Protein AF-A0A3D1FCY9-F1 (afdb_monomer)

Secondary structure (DSSP, 8-state):
-------------SSSEEEEE---EEEETTEEEEPPPEEEEE---------S----HHHHHHHHHTTEEEEEEES-SEEETT--EEEEEEEEE-SSEEES-PPPEEEESSEEEPPPPPPEEEEEEETTEEEEEEEEEEEEEESSSEEEEEEEEEEEEEEEEE----------GGGGTSSHHHHHHHT-EEEEEEEEEPPPEEEEEEPPPSTT--TT----BEEEEEEEEEE-SEEETTPPEEEEEEEEEEE-TTTPPPP-PPPBTTEEEPPPEEEE-SSEEEEEEEEEE-STT--EEPPEEEEEEETTTTEEEEEEE--EE-EEEPPPTT----TTTHHHHHHHHS-------S-SPPP-SS--S-------GGG-HHHHHHTTHHHHHHHHHHHHHHHHHHHHH-HHHHHHHHHHHHHHHHHHHHHHHHHTT-HHHHHHHHHHHHHHHHHHHHT--GGG--HHHHHHHHTTS---HHHHHHHHHHHHHHHHHHHHGGG--HHHHHHHHHHHHHHHHHHHHS----

Mean predicted aligned error: 20.91 Å

Sequence (526 aa):
MSSSITHIYSLFPAKAGRYTLGPWKFDYHGDTYTSGTVILEVVQGQVQKNTPSGSSEQDILSDVNDKVFLVIQPKKNKLYINEVAALTIKLYVREVGVTDIQFPTLTHDGFFVSEFQQPRQYQEVLGDIQYEVIELNAAFFGLKPQEARLGPAQLQCNLIIRKQRRRDGFTNFDDFFDSSVIDDFFGSYRKQPIILKSADIPITVTNLPEEGKPENYSGAVGNFDFDVSASPQEVKVGDPITLKGMIRGNGNLNTVTVPQCKAQDNLKVYEPQVKQEKESKSFTQVIIPLDEKIRELPLLTFHFFNPETARYESITKGPFPLKVTKLDKQEELKVVEALQQLNATSRSVEKLGRDIVYIKTSMGKVMKKGSFLYKNKLFLTAQFVPFLCFILFSVWRARNRKLRTDIRYARALSAPRKAREGIRKAEQLLAKTDKIGYFDAVFQTLQEYLGDYFHLPSQGITISVIDEISRHQSIPQDILDKLRDIFKECDIARYAASSMENLTMQAVLKELEEVIEYLQKHKISA

Nearest PDB structures (foldseek):
  8b5l-assembly1_v  TM=5.946E-01  e=1.083E-02  Oryctolagus cuniculus
  8b6l-assembly1_F  TM=5.956E-01  e=1.972E-02  Homo sapiens
  3mjg-assembly1_X  TM=2.752E-01  e=6.235E-06  Homo sapiens
  7ram-assembly1_D  TM=2.532E-01  e=5.213E-05  Homo sapiens
  7lbf-assembly1_D  TM=2.698E-01  e=5.133E-04  Homo sapiens

Structure (mmCIF, N/CA/C/O backbone):
data_AF-A0A3D1FCY9-F1
#
_entry.id   AF-A0A3D1FCY9-F1
#
loop_
_atom_site.group_PDB
_atom_site.id
_atom_site.type_symbol
_atom_site.label_atom_id
_atom_site.label_alt_id
_atom_site.label_comp_id
_atom_site.label_asym_id
_atom_site.label_entity_id
_atom_site.label_seq_id
_atom_site.pdbx_PDB_ins_code
_atom_site.Cartn_x
_atom_site.Cartn_y
_atom_site.Cartn_z
_atom_site.occupancy
_atom_site.B_iso_or_equiv
_atom_site.auth_seq_id
_atom_site.auth_comp_id
_atom_site.auth_asym_id
_atom_site.auth_atom_id
_atom_site.pdbx_PDB_model_num
ATOM 1 N N . MET A 1 1 ? -30.648 -25.354 -24.585 1.00 43.75 1 MET A N 1
ATOM 2 C CA . MET A 1 1 ? -29.351 -24.696 -24.846 1.00 43.75 1 MET A CA 1
ATOM 3 C C . MET A 1 1 ? -29.650 -23.265 -25.256 1.00 43.75 1 MET A C 1
ATOM 5 O O . MET A 1 1 ? -30.466 -23.091 -26.148 1.00 43.75 1 MET A O 1
ATOM 9 N N . SER A 1 2 ? -29.100 -22.260 -24.577 1.00 46.12 2 SER A N 1
ATOM 10 C CA . SER A 1 2 ? -29.268 -20.849 -24.949 1.00 46.12 2 SER A CA 1
ATOM 11 C C . SER A 1 2 ? -28.082 -20.409 -25.807 1.00 46.12 2 SER A C 1
ATOM 13 O O . SER A 1 2 ? -26.945 -20.500 -25.349 1.00 46.12 2 SER A O 1
ATOM 15 N N . SER A 1 3 ? -28.329 -19.944 -27.029 1.00 49.94 3 SER A N 1
ATOM 16 C CA . SER A 1 3 ? -27.318 -19.326 -27.895 1.00 49.94 3 SER A CA 1
ATOM 17 C C . SER A 1 3 ? -27.583 -17.824 -27.998 1.00 49.94 3 SER A C 1
ATOM 19 O O . SER A 1 3 ? -28.714 -17.438 -28.288 1.00 49.94 3 SER A O 1
ATOM 21 N N . SER A 1 4 ? -26.570 -16.982 -27.785 1.00 57.41 4 SER A N 1
ATOM 22 C CA . SER A 1 4 ? -26.637 -15.539 -28.049 1.00 57.41 4 SER A CA 1
ATOM 23 C C . SER A 1 4 ? -25.718 -15.171 -29.213 1.00 57.41 4 SER A C 1
ATOM 25 O O . SER A 1 4 ? -24.633 -15.730 -29.364 1.00 57.41 4 SER A O 1
ATOM 27 N N . ILE A 1 5 ? -26.168 -14.238 -30.050 1.00 54.47 5 ILE A N 1
ATOM 28 C CA . ILE A 1 5 ? -25.391 -13.666 -31.153 1.00 54.47 5 ILE A CA 1
ATOM 29 C C . ILE A 1 5 ? -25.401 -12.150 -30.956 1.00 54.47 5 ILE A C 1
ATOM 31 O O . ILE A 1 5 ? -26.468 -11.550 -30.832 1.00 54.47 5 ILE A O 1
ATOM 35 N N . THR A 1 6 ? -24.217 -11.539 -30.909 1.00 60.22 6 THR A N 1
ATOM 36 C CA . THR A 1 6 ? -24.042 -10.093 -30.716 1.00 60.22 6 THR A CA 1
ATOM 37 C C . THR A 1 6 ? -23.487 -9.475 -31.994 1.00 60.22 6 THR A C 1
ATOM 39 O O . THR A 1 6 ? -22.420 -9.871 -32.458 1.00 60.22 6 THR A O 1
ATOM 42 N N . HIS A 1 7 ? -24.184 -8.480 -32.545 1.00 57.75 7 HIS A N 1
ATOM 43 C CA . HIS A 1 7 ? -23.718 -7.689 -33.686 1.00 57.75 7 HIS A CA 1
ATOM 44 C C . HIS A 1 7 ? -23.304 -6.287 -33.218 1.00 57.75 7 HIS A C 1
ATOM 46 O O . HIS A 1 7 ? -24.068 -5.621 -32.522 1.00 57.75 7 HIS A O 1
ATOM 52 N N . ILE A 1 8 ? -22.103 -5.840 -33.601 1.00 56.88 8 ILE A N 1
ATOM 53 C CA . ILE A 1 8 ? -21.557 -4.517 -33.258 1.00 56.88 8 ILE A CA 1
ATOM 54 C C . ILE A 1 8 ? -21.429 -3.695 -34.545 1.00 56.88 8 ILE A C 1
ATOM 56 O O . ILE A 1 8 ? -20.808 -4.147 -35.505 1.00 56.88 8 ILE A O 1
ATOM 60 N N . TYR A 1 9 ? -22.006 -2.490 -34.559 1.00 61.25 9 TYR A N 1
ATOM 61 C CA . TYR A 1 9 ? -21.969 -1.565 -35.697 1.00 61.25 9 TYR A CA 1
ATOM 62 C C . TYR A 1 9 ? -21.300 -0.242 -35.303 1.00 61.25 9 TYR A C 1
ATOM 64 O O . TYR A 1 9 ? -21.619 0.324 -34.258 1.00 61.25 9 TYR A O 1
ATOM 72 N N . SER A 1 10 ? -20.426 0.284 -36.166 1.00 62.91 10 SER A N 1
ATOM 73 C CA . SER A 1 10 ? -19.891 1.650 -36.064 1.00 62.91 10 SER A CA 1
ATOM 74 C C . SER A 1 10 ? -20.688 2.585 -36.973 1.00 62.91 10 SER A C 1
ATOM 76 O O . SER A 1 10 ? -20.804 2.338 -38.173 1.00 62.91 10 SER A O 1
ATOM 78 N N . LEU A 1 11 ? -21.249 3.656 -36.408 1.00 71.38 11 LEU A N 1
ATOM 79 C CA . LEU A 1 11 ? -22.094 4.615 -37.124 1.00 71.38 11 LEU A CA 1
ATOM 80 C C . LEU A 1 11 ? -21.371 5.958 -37.268 1.00 71.38 11 LEU A C 1
ATOM 82 O O . LEU A 1 11 ? -20.910 6.522 -36.280 1.00 71.38 11 LEU A O 1
ATOM 86 N N . PHE A 1 12 ? -21.324 6.487 -38.492 1.00 70.44 12 PHE A N 1
ATOM 87 C CA . PHE A 1 12 ? -20.747 7.798 -38.797 1.00 70.44 12 PHE A CA 1
ATOM 88 C C . PHE A 1 12 ? -21.858 8.763 -39.229 1.00 70.44 12 PHE A C 1
ATOM 90 O O . PHE A 1 12 ? -22.518 8.514 -40.243 1.00 70.44 12 PHE A O 1
ATOM 97 N N . PRO A 1 13 ? -22.105 9.857 -38.491 1.00 72.44 13 PRO A N 1
ATOM 98 C CA . PRO A 1 13 ? -23.173 10.777 -38.841 1.00 72.44 13 PRO A CA 1
ATOM 99 C C . PRO A 1 13 ? -22.757 11.692 -39.999 1.00 72.44 13 PRO A C 1
ATOM 101 O O . PRO A 1 13 ? -21.803 12.458 -39.898 1.00 72.44 13 PRO A O 1
ATOM 104 N N . ALA A 1 14 ? -23.498 11.636 -41.107 1.00 77.19 14 ALA A N 1
ATOM 105 C CA . ALA A 1 14 ? -23.220 12.457 -42.288 1.00 77.19 14 ALA A CA 1
ATOM 106 C C . ALA A 1 14 ? -23.684 13.921 -42.141 1.00 77.19 14 ALA A C 1
ATOM 108 O O . ALA A 1 14 ? -23.191 14.801 -42.846 1.00 77.19 14 ALA A O 1
ATOM 109 N N . LYS A 1 15 ? -24.658 14.191 -41.260 1.00 80.06 15 LYS A N 1
ATOM 110 C CA . LYS A 1 15 ? -25.192 15.531 -40.973 1.00 80.06 15 LYS A CA 1
ATOM 111 C C . LYS A 1 15 ? -25.526 15.655 -39.485 1.00 80.06 15 LYS A C 1
ATOM 113 O O . LYS A 1 15 ? -25.759 14.656 -38.812 1.00 80.06 15 LYS A O 1
ATOM 118 N N . ALA A 1 16 ? -25.541 16.888 -38.982 1.00 81.25 16 ALA A N 1
ATOM 119 C CA . ALA A 1 16 ? -26.053 17.176 -37.647 1.00 81.25 16 ALA A CA 1
ATOM 120 C C . ALA A 1 16 ? -27.585 17.082 -37.624 1.00 81.25 16 ALA A C 1
ATOM 122 O O . ALA A 1 16 ? -28.249 17.430 -38.603 1.00 81.25 16 ALA A O 1
ATOM 123 N N . GLY A 1 17 ? -28.128 16.614 -36.505 1.00 86.12 17 GLY A N 1
ATOM 124 C CA . GLY A 1 17 ? -29.551 16.361 -36.317 1.00 86.12 17 GLY A CA 1
ATOM 125 C C . GLY A 1 17 ? -29.817 15.265 -35.287 1.00 86.12 17 GLY A C 1
ATOM 126 O O . GLY A 1 17 ? -28.907 14.567 -34.840 1.00 86.12 17 GLY A O 1
ATOM 127 N N . ARG A 1 18 ? -31.086 15.108 -34.903 1.00 84.06 18 ARG A N 1
ATOM 128 C CA . ARG A 1 18 ? -31.543 13.986 -34.074 1.00 84.06 18 ARG A CA 1
ATOM 129 C C . ARG A 1 18 ? -31.904 12.798 -34.959 1.00 84.06 18 ARG A C 1
ATOM 131 O O . ARG A 1 18 ? -32.714 12.933 -35.871 1.00 84.06 18 ARG A O 1
ATOM 138 N N . TYR A 1 19 ? -31.327 11.645 -34.654 1.00 84.38 19 TYR A N 1
ATOM 139 C CA . TYR A 1 19 ? -31.544 10.378 -35.336 1.00 84.38 19 TYR A CA 1
ATOM 140 C C . TYR A 1 19 ? -32.137 9.366 -34.362 1.00 84.38 19 TYR A C 1
ATOM 142 O O . TYR A 1 19 ? -31.657 9.214 -33.243 1.00 84.38 19 TYR A O 1
ATOM 150 N N . THR A 1 20 ? -33.164 8.644 -34.791 1.00 87.44 20 THR A N 1
ATOM 151 C CA . THR A 1 20 ? -33.732 7.534 -34.020 1.00 87.44 20 THR A CA 1
ATOM 152 C C . THR A 1 20 ? -33.235 6.228 -34.623 1.00 87.44 20 THR A C 1
ATOM 154 O O . THR A 1 20 ? -33.452 5.963 -35.803 1.00 87.44 20 THR A O 1
ATOM 157 N N . LEU A 1 21 ? -32.532 5.434 -33.821 1.00 83.44 21 LEU A N 1
ATOM 158 C CA . LEU A 1 21 ? -32.010 4.123 -34.181 1.00 83.44 21 LEU A CA 1
ATOM 159 C C . LEU A 1 21 ? -32.943 3.040 -33.635 1.00 83.44 21 LEU A C 1
ATOM 161 O O . LEU A 1 21 ? -33.292 3.048 -32.454 1.00 83.44 21 LEU A O 1
ATOM 165 N N . GLY A 1 22 ? -33.328 2.105 -34.500 1.00 79.00 22 GLY A N 1
ATOM 166 C CA . GLY A 1 22 ? -34.311 1.066 -34.197 1.00 79.00 22 GLY A CA 1
ATOM 167 C C . GLY A 1 22 ? -35.758 1.486 -34.511 1.00 79.00 22 GLY A C 1
ATOM 168 O O . GLY A 1 22 ? -35.990 2.586 -35.017 1.00 79.00 22 GLY A O 1
ATOM 169 N N . PRO A 1 23 ? -36.748 0.625 -34.211 1.00 79.81 23 PRO A N 1
ATOM 170 C CA . PRO A 1 23 ? -36.598 -0.686 -33.580 1.00 79.81 23 PRO A CA 1
ATOM 171 C C . PRO A 1 23 ? -36.126 -1.743 -34.585 1.00 79.81 23 PRO A C 1
ATOM 173 O O . PRO A 1 23 ? -36.579 -1.780 -35.729 1.00 79.81 23 PRO A O 1
ATOM 176 N N . TRP A 1 24 ? -35.226 -2.624 -34.157 1.00 82.12 24 TRP A N 1
ATOM 177 C CA . TRP A 1 24 ? -34.827 -3.788 -34.942 1.00 82.12 24 TRP A CA 1
ATOM 178 C C . TRP A 1 24 ? -35.832 -4.913 -34.730 1.00 82.12 24 TRP A C 1
ATOM 180 O O . TRP A 1 24 ? -36.305 -5.132 -33.615 1.00 82.12 24 TRP A O 1
ATOM 190 N N . LYS A 1 25 ? -36.167 -5.609 -35.815 1.00 83.44 25 LYS A N 1
ATOM 191 C CA . LYS A 1 25 ? -37.061 -6.766 -35.805 1.00 83.44 25 LYS A CA 1
ATOM 192 C C . LYS A 1 25 ? -36.250 -8.019 -36.075 1.00 83.44 25 LYS A C 1
ATOM 194 O O . LYS A 1 25 ? -35.427 -8.029 -36.987 1.00 83.44 25 LYS A O 1
ATOM 199 N N . PHE A 1 26 ? -36.488 -9.044 -35.277 1.00 78.81 26 PHE A N 1
ATOM 200 C CA . PHE A 1 26 ? -35.864 -10.346 -35.408 1.00 78.81 26 PHE A CA 1
ATOM 201 C C . PHE A 1 26 ? -36.952 -11.414 -35.425 1.00 78.81 26 PHE A C 1
ATOM 203 O O . PHE A 1 26 ? -37.666 -11.577 -34.438 1.00 78.81 26 PHE A O 1
ATOM 210 N N . ASP A 1 27 ? -37.084 -12.118 -36.546 1.00 81.69 27 ASP A N 1
ATOM 211 C CA . ASP A 1 27 ? -38.066 -13.186 -36.710 1.00 81.69 27 ASP A CA 1
ATOM 212 C C . ASP A 1 27 ? -37.427 -14.531 -36.365 1.00 81.69 27 ASP A C 1
ATOM 214 O O . ASP A 1 27 ? -36.420 -14.925 -36.959 1.00 81.69 27 ASP A O 1
ATOM 218 N N . TYR A 1 28 ? -38.012 -15.253 -35.410 1.00 78.88 28 TYR A N 1
ATOM 219 C CA . TYR A 1 28 ? -37.514 -16.559 -34.986 1.00 78.88 28 TYR A CA 1
ATOM 220 C C . TYR A 1 28 ? -38.668 -17.526 -34.735 1.00 78.88 28 TYR A C 1
ATOM 222 O O . TYR A 1 28 ? -39.572 -17.239 -33.960 1.00 78.88 28 TYR A O 1
ATOM 230 N N . HIS A 1 29 ? -38.649 -18.672 -35.425 1.00 74.88 29 HIS A N 1
ATOM 231 C CA . HIS A 1 29 ? -39.702 -19.701 -35.383 1.00 74.88 29 HIS A CA 1
ATOM 232 C C . HIS A 1 29 ? -41.146 -19.196 -35.598 1.00 74.88 29 HIS A C 1
ATOM 234 O O . HIS A 1 29 ? -42.092 -19.830 -35.144 1.00 74.88 29 HIS A O 1
ATOM 240 N N . GLY A 1 30 ? -41.325 -18.107 -36.351 1.00 83.25 30 GLY A N 1
ATOM 241 C CA . GLY A 1 30 ? -42.642 -17.546 -36.676 1.00 83.25 30 GLY A CA 1
ATOM 242 C C . GLY A 1 30 ? -43.093 -16.397 -35.770 1.00 83.25 30 GLY A C 1
ATOM 243 O O . GLY A 1 30 ? -44.076 -15.745 -36.109 1.00 83.25 30 GLY A O 1
ATOM 244 N N . ASP A 1 31 ? -42.348 -16.098 -34.700 1.00 76.06 31 ASP A N 1
ATOM 245 C CA . ASP A 1 31 ? -42.592 -14.954 -33.818 1.00 76.06 31 ASP A CA 1
ATOM 246 C C . ASP A 1 31 ? -41.613 -13.804 -34.116 1.00 76.06 31 ASP A C 1
ATOM 248 O O . ASP A 1 31 ? -40.402 -14.011 -34.251 1.00 76.06 31 ASP A O 1
ATOM 252 N N . THR A 1 32 ? -42.135 -12.575 -34.205 1.00 84.56 32 THR A N 1
ATOM 253 C CA . THR A 1 32 ? -41.343 -11.354 -34.434 1.00 84.56 32 THR A CA 1
ATOM 254 C C . THR A 1 32 ? -41.001 -10.673 -33.111 1.00 84.56 32 THR A C 1
ATOM 256 O O . THR A 1 32 ? -41.877 -10.145 -32.424 1.00 84.56 32 THR A O 1
ATOM 259 N N . TYR A 1 33 ? -39.713 -10.593 -32.790 1.00 76.75 33 TYR A N 1
ATOM 260 C CA . TYR A 1 33 ? -39.193 -9.885 -31.623 1.00 76.75 33 TYR A CA 1
ATOM 261 C C . TYR A 1 33 ? -38.697 -8.492 -32.016 1.00 76.75 33 TYR A C 1
ATOM 263 O O . TYR A 1 33 ? -37.823 -8.341 -32.869 1.00 76.75 33 TYR A O 1
ATOM 271 N N . THR A 1 34 ? -39.249 -7.455 -31.387 1.00 82.62 34 THR A N 1
ATOM 272 C CA . THR A 1 34 ? -38.847 -6.053 -31.585 1.00 82.62 34 THR A CA 1
ATOM 273 C C . THR A 1 34 ? -37.959 -5.552 -30.455 1.00 82.62 34 THR A C 1
ATOM 275 O O . THR A 1 34 ? -38.315 -5.678 -29.284 1.00 82.62 34 THR A O 1
ATOM 278 N N . SER A 1 35 ? -36.843 -4.912 -30.800 1.00 82.44 35 SER A N 1
ATOM 279 C CA . SER A 1 35 ? -36.005 -4.181 -29.847 1.00 82.44 35 SER A CA 1
ATOM 280 C C . SER A 1 35 ? -36.578 -2.796 -29.520 1.00 82.44 35 SER A C 1
ATOM 282 O O . SER A 1 35 ? -37.428 -2.268 -30.237 1.00 82.44 35 SER A O 1
ATOM 284 N N . GLY A 1 36 ? -36.044 -2.153 -28.477 1.00 80.00 36 GLY A N 1
ATOM 285 C CA . GLY A 1 36 ? -36.291 -0.733 -28.214 1.00 80.00 36 GLY A CA 1
ATOM 286 C C . GLY A 1 36 ? -35.649 0.197 -29.252 1.00 80.00 36 GLY A C 1
ATOM 287 O O . GLY A 1 36 ? -34.846 -0.231 -30.086 1.00 80.00 36 GLY A O 1
ATOM 288 N N . THR A 1 37 ? -36.003 1.480 -29.170 1.00 86.50 37 THR A N 1
ATOM 289 C CA . THR A 1 37 ? -35.421 2.574 -29.963 1.00 86.50 37 THR A CA 1
ATOM 290 C C . THR A 1 37 ? -34.453 3.403 -29.126 1.00 86.50 37 THR A C 1
ATOM 292 O O . THR A 1 37 ? -34.743 3.699 -27.968 1.00 86.50 37 THR A O 1
ATOM 295 N N . VAL A 1 38 ? -33.355 3.858 -29.727 1.00 81.75 38 VAL A N 1
ATOM 296 C CA . VAL A 1 38 ? -32.382 4.773 -29.111 1.00 81.75 38 VAL A CA 1
ATOM 297 C C . VAL A 1 38 ? -32.355 6.078 -29.901 1.00 81.75 38 VAL A C 1
ATOM 299 O O . VAL A 1 38 ? -32.272 6.059 -31.125 1.00 81.75 38 VAL A O 1
ATOM 302 N N . ILE A 1 39 ? -32.426 7.221 -29.219 1.00 83.00 39 ILE A N 1
ATOM 303 C CA . ILE A 1 39 ? -32.329 8.542 -29.854 1.00 83.00 39 ILE A CA 1
ATOM 304 C C . ILE A 1 39 ? -30.888 9.037 -29.720 1.00 83.00 39 ILE A C 1
ATOM 306 O O . ILE A 1 39 ? -30.358 9.120 -28.616 1.00 83.00 39 ILE A O 1
ATOM 310 N N . LEU A 1 40 ? -30.269 9.369 -30.849 1.00 80.44 40 LEU A N 1
ATOM 311 C CA . LEU A 1 40 ? -28.908 9.872 -30.967 1.00 80.44 40 LEU A CA 1
ATOM 312 C C . LEU A 1 40 ? -28.953 11.305 -31.506 1.00 80.44 40 LEU A C 1
ATOM 314 O O . LEU A 1 40 ? -29.485 11.558 -32.584 1.00 80.44 40 LEU A O 1
ATOM 318 N N . GLU A 1 41 ? -28.405 12.260 -30.761 1.00 83.12 41 GLU A N 1
ATOM 319 C CA . GLU A 1 41 ? -28.345 13.668 -31.161 1.00 83.12 41 GLU A CA 1
ATOM 320 C C . GLU A 1 41 ? -26.936 14.022 -31.644 1.00 83.12 41 GLU A C 1
ATOM 322 O O . GLU A 1 41 ? -25.979 13.995 -30.875 1.00 83.12 41 GLU A O 1
ATOM 327 N N . VAL A 1 42 ? -26.806 14.338 -32.933 1.00 81.19 42 VAL A N 1
ATOM 328 C CA . VAL A 1 42 ? -25.547 14.764 -33.552 1.00 81.19 42 VAL A CA 1
ATOM 329 C C . VAL A 1 42 ? -25.516 16.282 -33.585 1.00 81.19 42 VAL A C 1
ATOM 331 O O . VAL A 1 42 ? -26.284 16.911 -34.315 1.00 81.19 42 VAL A O 1
ATOM 334 N N . VAL A 1 43 ? -24.595 16.872 -32.835 1.00 78.38 43 VAL A N 1
ATOM 335 C CA . VAL A 1 43 ? -24.341 18.315 -32.853 1.00 78.38 43 VAL A CA 1
ATOM 336 C C . VAL A 1 43 ? -23.281 18.663 -33.899 1.00 78.38 43 VAL A C 1
ATOM 338 O O . VAL A 1 43 ? -22.348 17.900 -34.147 1.00 78.38 43 VAL A O 1
ATOM 341 N N . GLN A 1 44 ? -23.431 19.817 -34.549 1.00 72.94 44 GLN A N 1
ATOM 342 C CA . GLN A 1 44 ? -22.455 20.312 -35.519 1.00 72.94 44 GLN A CA 1
ATOM 343 C C . GLN A 1 44 ? -21.173 20.722 -34.778 1.00 72.94 44 GLN A C 1
ATOM 345 O O . GLN A 1 44 ? -21.173 21.690 -34.020 1.00 72.94 44 GLN A O 1
ATOM 350 N N . GLY A 1 45 ? -20.079 19.988 -34.989 1.00 54.84 45 GLY A N 1
ATOM 351 C CA . GLY A 1 45 ? -18.757 20.400 -34.518 1.00 54.84 45 GLY A CA 1
ATOM 352 C C . GLY A 1 45 ? -18.278 21.627 -35.294 1.00 54.84 45 GLY A C 1
ATOM 353 O O . GLY A 1 45 ? -18.322 21.636 -36.526 1.00 54.84 45 GLY A O 1
ATOM 354 N N . GLN A 1 46 ? -17.826 22.674 -34.599 1.00 41.59 46 GLN A N 1
ATOM 355 C CA . GLN A 1 46 ? -17.176 23.806 -35.257 1.00 41.59 46 GLN A CA 1
ATOM 356 C C . GLN A 1 46 ? -15.811 23.367 -35.792 1.00 41.59 46 GLN A C 1
ATOM 358 O O . GLN A 1 46 ? -14.841 23.240 -35.051 1.00 41.59 46 GLN A O 1
ATOM 363 N N . VAL A 1 47 ? -15.744 23.136 -37.101 1.00 37.84 47 VAL A N 1
ATOM 364 C CA . VAL A 1 47 ? -14.491 22.907 -37.820 1.00 37.84 47 VAL A CA 1
ATOM 365 C C . VAL A 1 47 ? -13.788 24.256 -37.981 1.00 37.84 47 VAL A C 1
ATOM 367 O O . VAL A 1 47 ? -14.186 25.078 -38.810 1.00 37.84 47 VAL A O 1
ATOM 370 N N . GLN A 1 48 ? -12.740 24.500 -37.192 1.00 38.28 48 GLN A N 1
ATOM 371 C CA . GLN A 1 48 ? -11.763 25.538 -37.518 1.00 38.28 48 GLN A CA 1
ATOM 372 C C . GLN A 1 48 ? -11.055 25.139 -38.818 1.00 38.28 48 GLN A C 1
ATOM 374 O O . GLN A 1 48 ? -10.485 24.056 -38.936 1.00 38.28 48 GLN A O 1
ATOM 379 N N . LYS A 1 49 ? -11.133 26.011 -39.828 1.00 35.91 49 LYS A N 1
ATOM 380 C CA . LYS A 1 49 ? -10.393 25.859 -41.083 1.00 35.91 49 LYS A CA 1
ATOM 381 C C . LYS A 1 49 ? -8.891 25.933 -40.792 1.00 35.91 49 LYS A C 1
ATOM 383 O O . LYS A 1 49 ? -8.392 26.988 -40.414 1.00 35.91 49 LYS A O 1
ATOM 388 N N . ASN A 1 50 ? -8.198 24.819 -41.011 1.00 38.59 50 ASN A N 1
ATOM 389 C CA . ASN A 1 50 ? -6.746 24.714 -40.924 1.00 38.59 50 ASN A CA 1
ATOM 390 C C . ASN A 1 50 ? -6.045 25.510 -42.034 1.00 38.59 50 ASN A C 1
ATOM 392 O O . ASN A 1 50 ? -6.238 25.251 -43.223 1.00 38.59 50 ASN A O 1
ATOM 396 N N . THR A 1 51 ? -5.153 26.404 -41.618 1.00 32.31 51 THR A N 1
ATOM 397 C CA . THR A 1 51 ? -3.955 26.811 -42.367 1.00 32.31 51 THR A CA 1
ATOM 398 C C . THR A 1 51 ? -2.821 25.863 -41.943 1.00 32.31 51 THR A C 1
ATOM 400 O O . THR A 1 51 ? -2.737 25.550 -40.754 1.00 32.31 51 THR A O 1
ATOM 403 N N . PRO A 1 52 ? -1.955 25.360 -42.842 1.00 42.00 52 PRO A N 1
ATOM 404 C CA . PRO A 1 52 ? -0.989 24.326 -42.481 1.00 42.00 52 PRO A CA 1
ATOM 405 C C . PRO A 1 52 ? 0.220 24.930 -41.756 1.00 42.00 52 PRO A C 1
ATOM 407 O O . PRO A 1 52 ? 1.183 25.350 -42.391 1.00 42.00 52 PRO A O 1
ATOM 410 N N . SER A 1 53 ? 0.173 24.931 -40.423 1.00 35.94 53 SER A N 1
ATOM 411 C CA . SER A 1 53 ? 1.301 25.278 -39.554 1.00 35.94 53 SER A CA 1
ATOM 412 C C . SER A 1 53 ? 1.241 24.466 -38.259 1.00 35.94 53 SER A C 1
ATOM 414 O O . SER A 1 53 ? 0.352 24.686 -37.449 1.00 35.94 53 SER A O 1
ATOM 416 N N . GLY A 1 54 ? 2.215 23.571 -38.058 1.00 38.03 54 GLY A N 1
ATOM 417 C CA . GLY A 1 54 ? 2.552 22.972 -36.759 1.00 38.03 54 GLY A CA 1
ATOM 418 C C . GLY A 1 54 ? 1.541 21.968 -36.195 1.00 38.03 54 GLY A C 1
ATOM 419 O O . GLY A 1 54 ? 0.457 22.331 -35.758 1.00 38.03 54 GLY A O 1
ATOM 420 N N . SER A 1 55 ? 1.937 20.695 -36.131 1.00 39.09 55 SER A N 1
ATOM 421 C CA . SER A 1 55 ? 1.231 19.645 -35.386 1.00 39.09 55 SER A CA 1
ATOM 422 C C . SER A 1 55 ? 0.943 20.097 -33.950 1.00 39.09 55 SER A C 1
ATOM 424 O O . SER A 1 55 ? 1.870 20.253 -33.151 1.00 39.09 55 SER A O 1
ATOM 426 N N . SER A 1 56 ? -0.331 20.333 -33.649 1.00 41.06 56 SER A N 1
ATOM 427 C CA . SER A 1 56 ? -0.827 20.756 -32.341 1.00 41.06 56 SER A CA 1
ATOM 428 C C . SER A 1 56 ? -0.843 19.561 -31.380 1.00 41.06 56 SER A C 1
ATOM 430 O O . SER A 1 56 ? -1.205 18.455 -31.773 1.00 41.06 56 SER A O 1
ATOM 432 N N . GLU A 1 57 ? -0.499 19.775 -30.107 1.00 47.28 57 GLU A N 1
ATOM 433 C CA . GLU A 1 57 ? -0.495 18.755 -29.036 1.00 47.28 57 GLU A CA 1
ATOM 434 C C . GLU A 1 57 ? -1.828 17.993 -28.868 1.00 47.28 57 GLU A C 1
ATOM 436 O O . GLU A 1 57 ? -1.848 16.915 -28.276 1.00 47.28 57 GLU A O 1
ATOM 441 N N . GLN A 1 58 ? -2.935 18.510 -29.409 1.00 41.72 58 GLN A N 1
ATOM 442 C CA . GLN A 1 58 ? -4.270 17.911 -29.315 1.00 41.72 58 GLN A CA 1
ATOM 443 C C . GLN A 1 58 ? -4.474 16.650 -30.169 1.00 41.72 58 GLN A C 1
ATOM 445 O O . GLN A 1 58 ? -5.186 15.757 -29.717 1.00 41.72 58 GLN A O 1
ATOM 450 N N . ASP A 1 59 ? -3.810 16.499 -31.321 1.00 43.91 59 ASP A N 1
ATOM 451 C CA . ASP A 1 59 ? -3.935 15.265 -32.124 1.00 43.91 59 ASP A CA 1
ATOM 452 C C . ASP A 1 59 ? -3.204 14.073 -31.479 1.00 43.91 59 ASP A C 1
ATOM 454 O O . ASP A 1 59 ? -3.606 12.923 -31.649 1.00 43.91 59 ASP A O 1
ATOM 458 N N . ILE A 1 60 ? -2.173 14.339 -30.667 1.00 49.19 60 ILE A N 1
ATOM 459 C CA . ILE A 1 60 ? -1.425 13.310 -29.926 1.00 49.19 60 ILE A CA 1
ATOM 460 C C . ILE A 1 60 ? -2.257 12.781 -28.746 1.00 49.19 60 ILE A C 1
ATOM 462 O O . ILE A 1 60 ? -2.204 11.596 -28.437 1.00 49.19 60 ILE A O 1
ATOM 466 N N . LEU A 1 61 ? -3.054 13.634 -28.092 1.00 49.78 61 LEU A N 1
ATOM 467 C CA . LEU A 1 61 ? -3.845 13.270 -26.908 1.00 49.78 61 LEU A CA 1
ATOM 468 C C . LEU A 1 61 ? -5.007 12.313 -27.225 1.00 49.78 61 LEU A C 1
ATOM 470 O O . LEU A 1 61 ? -5.336 11.468 -26.395 1.00 49.78 61 LEU A O 1
ATOM 474 N N . SER A 1 62 ? -5.593 12.406 -28.420 1.00 52.94 62 SER A N 1
ATOM 475 C CA . SER A 1 62 ? -6.701 11.542 -28.856 1.00 52.94 62 SER A CA 1
ATOM 476 C C . SER A 1 62 ? -6.260 10.086 -29.063 1.00 52.94 62 SER A C 1
ATOM 478 O O . SER A 1 62 ? -6.921 9.177 -28.580 1.00 52.94 62 SER A O 1
ATOM 480 N N . ASP A 1 63 ? -5.111 9.870 -29.718 1.00 60.53 63 ASP A N 1
ATOM 481 C CA . ASP A 1 63 ? -4.523 8.537 -29.966 1.00 60.53 63 ASP A CA 1
ATOM 482 C C . ASP A 1 63 ? -3.860 7.940 -28.704 1.00 60.53 63 ASP A C 1
ATOM 484 O O . ASP A 1 63 ? -3.703 6.727 -28.564 1.00 60.53 63 ASP A O 1
ATOM 488 N N . VAL A 1 64 ? -3.484 8.790 -27.742 1.00 65.44 64 VAL A N 1
ATOM 489 C CA . VAL A 1 64 ? -2.962 8.369 -26.432 1.00 65.44 64 VAL A CA 1
ATOM 490 C C . VAL A 1 64 ? -4.063 7.830 -25.520 1.00 65.44 64 VAL A C 1
ATOM 492 O O . VAL A 1 64 ? -3.793 6.907 -24.755 1.00 65.44 64 VAL A O 1
ATOM 495 N N . ASN A 1 65 ? -5.285 8.360 -25.594 1.00 67.94 65 ASN A N 1
ATOM 496 C CA . ASN A 1 65 ? -6.363 8.001 -24.666 1.00 67.94 65 ASN A CA 1
ATOM 497 C C . ASN A 1 65 ? -6.820 6.534 -24.816 1.00 67.94 65 ASN A C 1
ATOM 499 O O . ASN A 1 65 ? -7.236 5.919 -23.839 1.00 67.94 65 ASN A O 1
ATOM 503 N N . ASP A 1 66 ? -6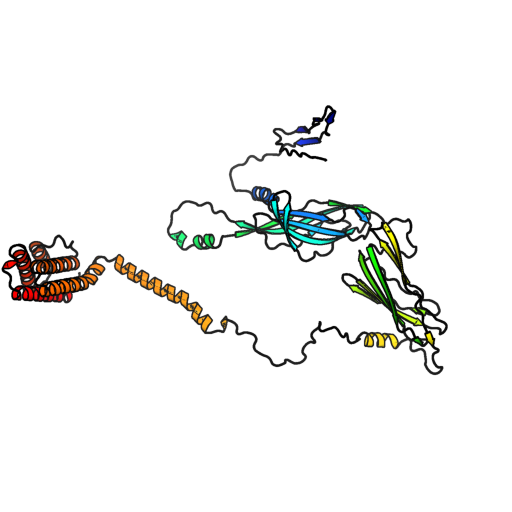.671 5.946 -26.008 1.00 73.00 66 ASP A N 1
ATOM 504 C CA . ASP A 1 66 ? -6.952 4.520 -26.254 1.00 73.00 66 ASP A CA 1
ATOM 505 C C . ASP A 1 66 ? -5.804 3.597 -25.790 1.00 73.00 66 ASP A C 1
ATOM 507 O O . ASP A 1 66 ? -6.002 2.408 -25.512 1.00 73.00 66 ASP A O 1
ATOM 511 N N . LYS A 1 67 ? -4.586 4.146 -25.694 1.00 84.25 67 LYS A N 1
ATOM 512 C CA . LYS A 1 67 ? -3.360 3.433 -25.297 1.00 84.25 67 LYS A CA 1
ATOM 513 C C . LYS A 1 67 ? -3.108 3.500 -23.796 1.00 84.25 67 LYS A C 1
ATOM 515 O O . LYS A 1 67 ? -2.565 2.551 -23.233 1.00 84.25 67 LYS A O 1
ATOM 520 N N . VAL A 1 68 ? -3.479 4.607 -23.155 1.00 89.38 68 VAL A N 1
ATOM 521 C CA . VAL A 1 68 ? -3.313 4.825 -21.720 1.00 89.38 68 VAL A CA 1
ATOM 522 C C . VAL A 1 68 ? -4.544 5.503 -21.141 1.00 89.38 68 VAL A C 1
ATOM 524 O O . VAL A 1 68 ? -4.827 6.655 -21.459 1.00 89.38 68 VAL A O 1
ATOM 527 N N . PHE A 1 69 ? -5.240 4.817 -20.236 1.00 91.06 69 PHE A N 1
ATOM 528 C CA . PHE A 1 69 ? -6.434 5.354 -19.585 1.00 91.06 69 PHE A CA 1
ATOM 529 C C . PHE A 1 69 ? -6.575 4.876 -18.141 1.00 91.06 69 PHE A C 1
ATOM 531 O O . PHE A 1 69 ? -6.006 3.865 -17.723 1.00 91.06 69 PHE A O 1
ATOM 538 N N . LEU A 1 70 ? -7.349 5.636 -17.366 1.00 92.38 70 LEU A N 1
ATOM 539 C CA . LEU A 1 70 ? -7.563 5.417 -15.941 1.00 92.38 70 LEU A CA 1
ATOM 540 C C . LEU A 1 70 ? -9.012 5.004 -15.674 1.00 92.38 70 LEU A C 1
ATOM 542 O O . LEU A 1 70 ? -9.944 5.690 -16.096 1.00 92.38 70 LEU A O 1
ATOM 546 N N . VAL A 1 71 ? -9.205 3.927 -14.917 1.00 93.31 71 VAL A N 1
ATOM 547 C CA . VAL A 1 71 ? -10.530 3.422 -14.538 1.00 93.31 71 VAL A CA 1
ATOM 548 C C . VAL A 1 71 ? -10.635 3.349 -13.022 1.00 93.31 71 VAL A C 1
ATOM 550 O O . VAL A 1 71 ? -9.781 2.761 -12.361 1.00 93.31 71 VAL A O 1
ATOM 553 N N . ILE A 1 72 ? -11.704 3.924 -12.468 1.00 93.75 72 ILE A N 1
ATOM 554 C CA . ILE A 1 72 ? -12.089 3.714 -11.070 1.00 93.75 72 ILE A CA 1
ATOM 555 C C . ILE A 1 72 ? -13.045 2.519 -11.014 1.00 93.75 72 ILE A C 1
ATOM 557 O O . ILE A 1 72 ? -13.966 2.412 -11.818 1.00 93.75 72 ILE A O 1
ATOM 561 N N . GLN A 1 73 ? -12.837 1.624 -10.055 1.00 93.88 73 GLN A N 1
ATOM 562 C CA . GLN A 1 73 ? -13.670 0.456 -9.792 1.00 93.88 73 GLN A CA 1
ATOM 563 C C . GLN A 1 73 ? -13.889 0.324 -8.277 1.00 93.88 73 GLN A C 1
ATOM 565 O O . GLN A 1 73 ? -13.083 -0.294 -7.576 1.00 93.88 73 GLN A O 1
ATOM 570 N N . PRO A 1 74 ? -14.954 0.926 -7.724 1.00 94.19 74 PRO A N 1
ATOM 571 C CA . PRO A 1 74 ? -15.356 0.657 -6.353 1.00 94.19 74 PRO A CA 1
ATOM 572 C C . PRO A 1 74 ? -15.950 -0.755 -6.256 1.00 94.19 74 PRO A C 1
ATOM 574 O O . PRO A 1 74 ? -16.676 -1.205 -7.141 1.00 94.19 74 PRO A O 1
ATOM 577 N N . LYS A 1 75 ? -15.695 -1.455 -5.147 1.00 94.88 75 LYS A N 1
ATOM 578 C CA . LYS A 1 75 ? -16.284 -2.781 -4.890 1.00 94.88 75 LYS A CA 1
ATOM 579 C C . LYS A 1 75 ? -17.805 -2.718 -4.689 1.00 94.88 75 LYS A C 1
ATOM 581 O O . LYS A 1 75 ? -18.502 -3.696 -4.949 1.00 94.88 75 LYS A O 1
ATOM 586 N N . LYS A 1 76 ? -18.313 -1.591 -4.185 1.00 91.88 76 LYS A N 1
ATOM 587 C CA . LYS A 1 76 ? -19.731 -1.348 -3.893 1.00 91.88 76 LYS A CA 1
ATOM 588 C C . LYS A 1 76 ? -20.108 0.082 -4.279 1.00 91.88 76 LYS A C 1
ATOM 590 O O . LYS A 1 76 ? -19.386 1.015 -3.941 1.00 91.88 76 LYS A O 1
ATOM 595 N N . ASN A 1 77 ? -21.277 0.240 -4.904 1.00 93.12 77 ASN A N 1
ATOM 596 C CA . ASN A 1 77 ? -21.832 1.552 -5.279 1.00 93.12 77 ASN A CA 1
ATOM 597 C C . ASN A 1 77 ? -22.911 2.046 -4.308 1.00 93.12 77 ASN A C 1
ATOM 599 O O . ASN A 1 77 ? -23.350 3.188 -4.391 1.00 93.12 77 ASN A O 1
ATOM 603 N N . LYS A 1 78 ? -23.364 1.175 -3.404 1.00 94.19 78 LYS A N 1
ATOM 604 C CA . LYS A 1 78 ? -24.311 1.496 -2.339 1.00 94.19 78 LYS A CA 1
ATOM 605 C C . LYS A 1 78 ? -23.667 1.123 -1.017 1.00 94.19 78 LYS A C 1
ATOM 607 O O . LYS A 1 78 ? -23.185 -0.002 -0.887 1.00 94.19 78 LYS A O 1
ATOM 612 N N . LEU A 1 79 ? -23.628 2.072 -0.093 1.00 94.69 79 LEU A N 1
ATOM 613 C CA . LEU A 1 79 ? -22.941 1.953 1.188 1.00 94.69 79 LEU A CA 1
ATOM 614 C C . LEU A 1 79 ? -23.826 2.512 2.291 1.00 94.69 79 LEU A C 1
ATOM 616 O O . LEU A 1 79 ? -24.537 3.492 2.080 1.00 94.69 79 LEU A O 1
ATOM 620 N N . TYR A 1 80 ? -23.725 1.952 3.485 1.00 95.06 80 TYR A N 1
ATOM 621 C CA . TYR A 1 80 ? -24.192 2.646 4.674 1.00 95.06 80 TYR A CA 1
ATOM 622 C C . TYR A 1 80 ? -23.207 3.747 5.080 1.00 95.06 80 TYR A C 1
ATOM 624 O O . TYR A 1 80 ? -22.015 3.707 4.763 1.00 95.06 80 TYR A O 1
ATOM 632 N N . ILE A 1 81 ? -23.694 4.752 5.804 1.00 94.25 81 ILE A N 1
ATOM 633 C CA . ILE A 1 81 ? -22.832 5.764 6.417 1.00 94.25 81 ILE A CA 1
ATOM 634 C C . ILE A 1 81 ? -21.735 5.091 7.259 1.00 94.25 81 ILE A C 1
ATOM 636 O O . ILE A 1 81 ? -22.003 4.158 8.017 1.00 94.25 81 ILE A O 1
ATOM 640 N N . ASN A 1 82 ? -20.495 5.561 7.110 1.00 93.44 82 ASN A N 1
ATOM 641 C CA . ASN A 1 82 ? -19.287 5.000 7.723 1.00 93.44 82 ASN A CA 1
ATOM 642 C C . ASN A 1 82 ? -18.930 3.548 7.341 1.00 93.44 82 ASN A C 1
ATOM 644 O O . ASN A 1 82 ? -17.940 3.036 7.866 1.00 93.44 82 ASN A O 1
ATOM 648 N N . GLU A 1 83 ? -19.648 2.893 6.422 1.00 94.50 83 GLU A N 1
ATOM 649 C CA . GLU A 1 83 ? -19.249 1.592 5.875 1.00 94.50 83 GLU A CA 1
ATOM 650 C C . GLU A 1 83 ? -18.000 1.740 5.001 1.00 94.50 83 GLU A C 1
ATOM 652 O O . GLU A 1 83 ? -17.976 2.527 4.054 1.00 94.50 83 GLU A O 1
ATOM 657 N N . VAL A 1 84 ? -16.968 0.952 5.304 1.00 93.75 84 VAL A N 1
ATOM 658 C CA . VAL A 1 84 ? -15.732 0.913 4.518 1.00 93.75 84 VAL A CA 1
ATOM 659 C C . VAL A 1 84 ? -15.896 -0.028 3.331 1.00 93.75 84 VAL A C 1
ATOM 661 O O . VAL A 1 84 ? -16.212 -1.206 3.498 1.00 93.75 84 VAL A O 1
ATOM 664 N N . ALA A 1 85 ? -15.597 0.471 2.136 1.00 93.69 85 ALA A N 1
ATOM 665 C CA . ALA A 1 85 ? -15.512 -0.319 0.918 1.00 93.69 85 ALA A CA 1
ATOM 666 C C . ALA A 1 85 ? -14.146 -0.179 0.244 1.00 93.69 85 ALA A C 1
ATOM 668 O O . ALA A 1 85 ? -13.440 0.815 0.405 1.00 93.69 85 ALA A O 1
ATOM 669 N N . ALA A 1 86 ? -13.773 -1.202 -0.525 1.00 94.56 86 ALA A N 1
ATOM 670 C CA . ALA A 1 86 ? -12.556 -1.179 -1.323 1.00 94.56 86 ALA A CA 1
ATOM 671 C C . ALA A 1 86 ? -12.758 -0.329 -2.585 1.00 94.56 86 ALA A C 1
ATOM 673 O O . ALA A 1 86 ? -13.774 -0.457 -3.275 1.00 94.56 86 ALA A O 1
ATOM 674 N N . LEU A 1 87 ? -11.771 0.509 -2.877 1.00 95.12 87 LEU A N 1
ATOM 675 C CA . LEU A 1 87 ? -11.649 1.312 -4.081 1.00 95.12 87 LEU A CA 1
ATOM 676 C C . LEU A 1 87 ? -10.419 0.849 -4.849 1.00 95.12 87 LEU A C 1
ATOM 678 O O . LEU A 1 87 ? -9.301 0.941 -4.344 1.00 95.12 87 LEU A O 1
ATOM 682 N N . THR A 1 88 ? -10.623 0.404 -6.080 1.00 96.00 88 THR A N 1
ATOM 683 C CA . THR A 1 88 ? -9.531 0.031 -6.971 1.00 96.00 88 THR A CA 1
ATOM 684 C C . THR A 1 88 ? -9.447 1.042 -8.101 1.00 96.00 88 THR A C 1
ATOM 686 O O . THR A 1 88 ? -10.454 1.400 -8.705 1.00 96.00 88 THR A O 1
ATOM 689 N N . ILE A 1 89 ? -8.243 1.523 -8.388 1.00 95.31 89 ILE A N 1
ATOM 690 C CA . ILE A 1 89 ? -7.964 2.387 -9.531 1.00 95.31 89 ILE A CA 1
ATOM 691 C C . ILE A 1 89 ? -6.958 1.666 -10.410 1.00 95.31 89 ILE A C 1
ATOM 693 O O . ILE A 1 89 ? -5.865 1.328 -9.962 1.00 95.31 89 ILE A O 1
ATOM 697 N N . LYS A 1 90 ? -7.340 1.422 -11.660 1.00 95.06 90 LYS A N 1
ATOM 698 C CA . LYS A 1 90 ? -6.516 0.726 -12.643 1.00 95.06 90 LYS A CA 1
ATOM 699 C C . LYS A 1 90 ? -6.051 1.707 -13.702 1.00 95.06 90 LYS A C 1
ATOM 701 O O . LYS A 1 90 ? -6.868 2.365 -14.346 1.00 95.06 90 LYS A O 1
ATOM 706 N N . LEU A 1 91 ? -4.740 1.792 -13.875 1.00 94.56 91 LEU A N 1
ATOM 707 C CA . LEU A 1 91 ? -4.115 2.440 -15.016 1.00 94.56 91 LEU A CA 1
ATOM 708 C C . LEU A 1 91 ? -3.812 1.359 -16.054 1.00 94.56 91 LEU A C 1
ATOM 710 O O . LEU A 1 91 ? -2.979 0.489 -15.810 1.00 94.56 91 LEU A O 1
ATOM 714 N N . TYR A 1 92 ? -4.510 1.419 -17.183 1.00 93.19 92 TYR A N 1
ATOM 715 C CA . TYR A 1 92 ? -4.292 0.538 -18.323 1.00 93.19 92 TYR A CA 1
ATOM 716 C C . TYR A 1 92 ? -3.270 1.181 -19.252 1.00 93.19 92 TYR A C 1
ATOM 718 O O . TYR A 1 92 ? -3.408 2.354 -19.593 1.00 93.19 92 TYR A O 1
ATOM 726 N N . VAL A 1 93 ? -2.254 0.420 -19.651 1.00 92.38 93 VAL A N 1
ATOM 727 C CA . VAL A 1 93 ? -1.169 0.867 -20.527 1.00 92.38 93 VAL A CA 1
ATOM 728 C C . VAL A 1 93 ? -0.960 -0.157 -21.637 1.00 92.38 93 VAL A C 1
ATOM 730 O O . VAL A 1 93 ? -0.850 -1.357 -21.384 1.00 92.38 93 VAL A O 1
ATOM 733 N N . ARG A 1 94 ? -0.880 0.312 -22.881 1.00 89.88 94 ARG A N 1
ATOM 734 C CA . ARG A 1 94 ? -0.564 -0.501 -24.057 1.00 89.88 94 ARG A CA 1
ATOM 735 C C . ARG A 1 94 ? 0.334 0.270 -25.015 1.00 89.88 94 ARG A C 1
ATOM 737 O O . ARG A 1 94 ? 0.142 1.461 -25.226 1.00 89.88 94 ARG A O 1
ATOM 744 N N . GLU A 1 95 ? 1.285 -0.433 -25.634 1.00 81.19 95 GLU A N 1
ATOM 745 C CA . GLU A 1 95 ? 2.142 0.058 -26.736 1.00 81.19 95 GLU A CA 1
ATOM 746 C C . GLU A 1 95 ? 3.005 1.298 -26.435 1.00 81.19 95 GLU A C 1
ATOM 748 O O . GLU A 1 95 ? 3.768 1.740 -27.295 1.00 81.19 95 GLU A O 1
ATOM 753 N N . VAL A 1 96 ? 2.952 1.834 -25.215 1.00 83.88 96 VAL A N 1
ATOM 754 C CA . VAL A 1 96 ? 3.757 2.967 -24.755 1.00 83.88 96 VAL A CA 1
ATOM 755 C C . VAL A 1 96 ? 4.362 2.669 -23.389 1.00 83.88 96 VAL A C 1
ATOM 757 O O . VAL A 1 96 ? 3.760 1.987 -22.564 1.00 83.88 96 VAL A O 1
ATOM 760 N N . GLY A 1 97 ? 5.565 3.186 -23.138 1.00 82.19 97 GLY A N 1
ATOM 761 C CA . GLY A 1 97 ? 6.175 3.123 -21.812 1.00 82.19 97 GLY A CA 1
ATOM 762 C C . GLY A 1 97 ? 5.650 4.246 -20.921 1.00 82.19 97 GLY A C 1
ATOM 763 O O . GLY A 1 97 ? 5.562 5.391 -21.367 1.00 82.19 97 GLY A O 1
ATOM 764 N N . VAL A 1 98 ? 5.352 3.942 -19.659 1.00 85.94 98 VAL A N 1
ATOM 765 C CA . VAL A 1 98 ? 4.946 4.936 -18.654 1.00 85.94 98 VAL A CA 1
ATOM 766 C C . VAL A 1 98 ? 5.962 4.944 -17.519 1.00 85.94 98 VAL A C 1
ATOM 768 O O . VAL A 1 98 ? 6.410 3.900 -17.056 1.00 85.94 98 VAL A O 1
ATOM 771 N N . THR A 1 99 ? 6.364 6.135 -17.082 1.00 83.12 99 THR A N 1
ATOM 772 C CA . THR A 1 99 ? 7.314 6.332 -15.978 1.00 83.12 99 THR A CA 1
ATOM 773 C C . THR A 1 99 ? 6.823 7.407 -15.022 1.00 83.12 99 THR A C 1
ATOM 775 O O . THR A 1 99 ? 5.920 8.172 -15.357 1.00 83.12 99 THR A O 1
ATOM 778 N N . ASP A 1 100 ? 7.429 7.471 -13.834 1.00 82.94 100 ASP A N 1
ATOM 779 C CA . ASP A 1 100 ? 7.157 8.507 -12.829 1.00 82.94 100 ASP A CA 1
ATOM 780 C C . ASP A 1 100 ? 5.658 8.604 -12.464 1.00 82.94 100 ASP A C 1
ATOM 782 O O . ASP A 1 100 ? 5.084 9.690 -12.404 1.00 82.94 100 ASP A O 1
ATOM 786 N N . ILE A 1 101 ? 5.014 7.447 -12.265 1.00 86.44 101 ILE A N 1
ATOM 787 C CA . ILE A 1 101 ? 3.588 7.333 -11.929 1.00 86.44 101 ILE A CA 1
ATOM 788 C C . ILE A 1 101 ? 3.361 7.847 -10.508 1.00 86.44 101 ILE A C 1
ATOM 790 O O . ILE A 1 101 ? 3.859 7.267 -9.542 1.00 86.44 101 ILE A O 1
ATOM 794 N N . GLN A 1 102 ? 2.597 8.927 -10.381 1.00 86.94 102 GLN A N 1
ATOM 795 C CA . GLN A 1 102 ? 2.190 9.467 -9.087 1.00 86.94 102 GLN A CA 1
ATOM 796 C C . GLN A 1 102 ? 0.907 8.791 -8.592 1.00 86.94 102 GLN A C 1
ATOM 798 O O . GLN A 1 102 ? 0.083 8.341 -9.390 1.00 86.94 102 GLN A O 1
ATOM 803 N N . PHE A 1 103 ? 0.717 8.739 -7.269 1.00 89.19 103 PHE A N 1
ATOM 804 C CA . PHE A 1 103 ? -0.544 8.266 -6.697 1.00 89.19 103 PHE A CA 1
ATOM 805 C C . PHE A 1 103 ? -1.710 9.153 -7.163 1.00 89.19 103 PHE A C 1
ATOM 807 O O . PHE A 1 103 ? -1.561 10.378 -7.212 1.00 89.19 103 PHE A O 1
ATOM 814 N N . PRO A 1 104 ? -2.864 8.560 -7.515 1.00 89.44 104 PRO A N 1
ATOM 815 C CA . PRO A 1 104 ? -3.985 9.315 -8.041 1.00 89.44 104 PRO A CA 1
ATOM 816 C C . PRO A 1 104 ? -4.597 10.209 -6.961 1.00 89.44 104 PRO A C 1
ATOM 818 O O . PRO A 1 104 ? -4.726 9.824 -5.800 1.00 89.44 104 PRO A O 1
ATOM 821 N N . THR A 1 105 ? -5.029 11.396 -7.368 1.00 88.75 105 THR A N 1
ATOM 822 C CA . THR A 1 105 ? -5.825 12.302 -6.534 1.00 88.75 105 THR A CA 1
ATOM 823 C C . THR A 1 105 ? -7.290 12.192 -6.937 1.00 88.75 105 THR A C 1
ATOM 825 O O . THR A 1 105 ? -7.609 12.149 -8.124 1.00 88.75 105 THR A O 1
ATOM 828 N N . LEU A 1 106 ? -8.200 12.107 -5.965 1.00 86.25 106 LEU A N 1
ATOM 829 C CA . LEU A 1 106 ? -9.636 12.036 -6.231 1.00 86.25 106 LEU A CA 1
ATOM 830 C C . LEU A 1 106 ? -10.296 13.324 -5.786 1.00 86.25 106 LEU A C 1
ATOM 832 O O . LEU A 1 106 ? -10.120 13.766 -4.655 1.00 86.25 106 LEU A O 1
ATOM 836 N N . THR A 1 107 ? -11.112 13.893 -6.669 1.00 80.25 107 THR A N 1
ATOM 837 C CA . THR A 1 107 ? -12.112 14.862 -6.227 1.00 80.25 107 THR A CA 1
ATOM 838 C C . THR A 1 107 ? -13.227 14.081 -5.543 1.00 80.25 107 THR A C 1
ATOM 840 O O . THR A 1 107 ? -13.848 13.210 -6.152 1.00 80.25 107 THR A O 1
ATOM 843 N N . HIS A 1 108 ? -13.432 14.338 -4.258 1.00 79.19 108 HIS A N 1
ATOM 844 C CA . HIS A 1 108 ? -14.465 13.683 -3.473 1.00 79.19 108 HIS A CA 1
ATOM 845 C C . HIS A 1 108 ? -15.163 14.711 -2.576 1.00 79.19 108 HIS A C 1
ATOM 847 O O . HIS A 1 108 ? -14.511 15.452 -1.841 1.00 79.19 108 HIS A O 1
ATOM 853 N N . ASP A 1 109 ? -16.491 14.754 -2.630 1.00 79.19 109 ASP A N 1
ATOM 854 C CA . ASP A 1 109 ? -17.305 15.513 -1.681 1.00 79.19 109 ASP A CA 1
ATOM 855 C C . ASP A 1 109 ? -18.178 14.538 -0.886 1.00 79.19 109 ASP A C 1
ATOM 857 O O . ASP A 1 109 ? -18.867 13.689 -1.452 1.00 79.19 109 ASP A O 1
ATOM 861 N N . GLY A 1 110 ? -18.089 14.610 0.441 1.00 85.56 110 GLY A N 1
ATOM 862 C CA . GLY A 1 110 ? -18.787 13.705 1.358 1.00 85.56 110 GLY A CA 1
ATOM 863 C C . GLY A 1 110 ? -18.215 12.286 1.479 1.00 85.56 110 GLY A C 1
ATOM 864 O O . GLY A 1 110 ? -18.830 11.459 2.154 1.00 85.56 110 GLY A O 1
ATOM 865 N N . PHE A 1 111 ? -17.042 12.004 0.905 1.00 91.62 111 PHE A N 1
ATOM 866 C CA . PHE A 1 111 ? -16.319 10.744 1.107 1.00 91.62 111 PHE A CA 1
ATOM 867 C C . PHE A 1 111 ? -14.967 10.982 1.767 1.00 91.62 111 PHE A C 1
ATOM 869 O O . PHE A 1 111 ? -14.309 11.992 1.527 1.00 91.62 111 PHE A O 1
ATOM 876 N N . PHE A 1 112 ? -14.539 10.008 2.560 1.00 91.56 112 PHE A N 1
ATOM 877 C CA . PHE A 1 112 ? -13.148 9.861 2.958 1.00 91.56 112 PHE A CA 1
ATOM 878 C C . PHE A 1 112 ? -12.510 8.769 2.101 1.00 91.56 112 PHE A C 1
ATOM 880 O O . PHE A 1 112 ? -13.099 7.698 1.947 1.00 91.56 112 PHE A O 1
ATOM 887 N N . VAL A 1 113 ? -11.310 9.021 1.579 1.00 92.25 113 VAL A N 1
ATOM 888 C CA . VAL A 1 113 ? -10.496 8.035 0.856 1.00 92.25 113 VAL A CA 1
ATOM 889 C C . VAL A 1 113 ? -9.177 7.868 1.603 1.00 92.25 113 VAL A C 1
ATOM 891 O O . VAL A 1 113 ? -8.523 8.851 1.946 1.00 92.25 113 VAL A O 1
ATOM 894 N N . SER A 1 114 ? -8.805 6.62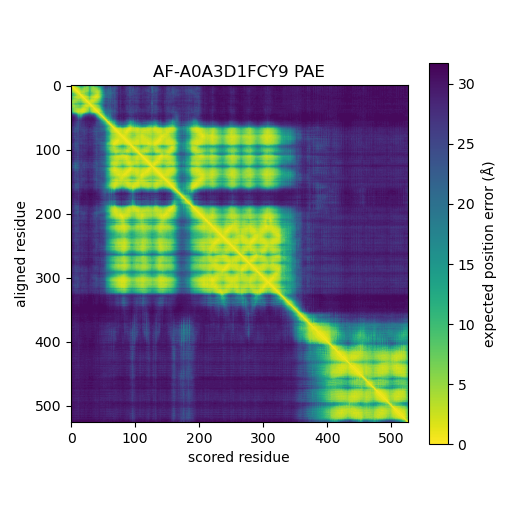4 1.899 1.00 90.56 114 SER A N 1
ATOM 895 C CA . SER A 1 114 ? -7.546 6.308 2.568 1.00 90.56 114 SER A CA 1
ATOM 896 C C . SER A 1 114 ? -6.351 6.527 1.646 1.00 90.56 114 SER A C 1
ATOM 898 O O . SER A 1 114 ? -6.481 6.590 0.425 1.00 90.56 114 SER A O 1
ATOM 900 N N . GLU A 1 115 ? -5.154 6.527 2.228 1.00 90.50 115 GLU A N 1
ATOM 901 C CA . GLU A 1 115 ? -3.925 6.417 1.447 1.00 90.50 115 GLU A CA 1
ATOM 902 C C . GLU A 1 115 ? -3.932 5.142 0.588 1.00 90.50 115 GLU A C 1
ATOM 904 O O . GLU A 1 115 ? -4.465 4.097 0.987 1.00 90.50 115 GLU A O 1
ATOM 909 N N . PHE A 1 116 ? -3.341 5.246 -0.601 1.00 91.75 116 PHE A N 1
ATOM 910 C CA . PHE A 1 116 ? -3.202 4.131 -1.528 1.00 91.75 116 PHE A CA 1
ATOM 911 C C . PHE A 1 116 ? -2.116 3.163 -1.061 1.00 91.75 116 PHE A C 1
ATOM 913 O O . PHE A 1 116 ? -1.037 3.557 -0.616 1.00 91.75 116 PHE A O 1
ATOM 920 N N . GLN A 1 117 ? -2.395 1.872 -1.202 1.00 90.81 117 GLN A N 1
ATOM 921 C CA . GLN A 1 117 ? -1.416 0.814 -0.997 1.00 90.81 117 GLN A CA 1
ATOM 922 C C . GLN A 1 117 ? -0.392 0.782 -2.138 1.00 90.81 117 GLN A C 1
ATOM 924 O O . GLN A 1 117 ? -0.571 1.412 -3.182 1.00 90.81 117 GLN A O 1
ATOM 929 N N . GLN A 1 118 ? 0.686 0.013 -1.950 1.00 88.94 118 GLN A N 1
ATOM 930 C CA . GLN A 1 118 ? 1.682 -0.183 -3.002 1.00 88.94 118 GLN A CA 1
ATOM 931 C C . GLN A 1 118 ? 1.026 -0.742 -4.276 1.00 88.94 118 GLN A C 1
ATOM 933 O O . GLN A 1 118 ? 0.244 -1.696 -4.180 1.00 88.94 118 GLN A O 1
ATOM 938 N N . PRO A 1 119 ? 1.340 -0.168 -5.451 1.00 91.81 119 PRO A N 1
ATOM 939 C CA . PRO A 1 119 ? 0.723 -0.579 -6.698 1.00 91.81 119 PRO A CA 1
ATOM 940 C C . PRO A 1 119 ? 1.114 -2.012 -7.058 1.00 91.81 119 PRO A C 1
ATOM 942 O O . PRO A 1 119 ? 2.256 -2.433 -6.858 1.00 91.81 119 PRO A O 1
ATOM 945 N N . ARG A 1 120 ? 0.162 -2.759 -7.618 1.00 93.25 120 ARG A N 1
ATOM 946 C CA . ARG A 1 120 ? 0.395 -4.089 -8.192 1.00 93.25 120 ARG A CA 1
ATOM 947 C C . ARG A 1 120 ? 0.416 -3.978 -9.706 1.00 93.25 120 ARG A C 1
ATOM 949 O O . ARG A 1 120 ? -0.405 -3.269 -10.272 1.00 93.25 120 ARG A O 1
ATOM 956 N N . GLN A 1 121 ? 1.331 -4.691 -10.348 1.00 92.75 121 GLN A N 1
ATOM 957 C CA . GLN A 1 121 ? 1.490 -4.663 -11.797 1.00 92.75 121 GLN A CA 1
ATOM 958 C C . GLN A 1 121 ? 1.291 -6.066 -12.357 1.00 92.75 121 GLN A C 1
ATOM 960 O O . GLN A 1 121 ? 1.929 -7.016 -11.901 1.00 92.75 121 GLN A O 1
ATOM 965 N N . TYR A 1 122 ? 0.379 -6.200 -13.311 1.00 93.50 122 TYR A N 1
ATOM 966 C CA . TYR A 1 122 ? 0.075 -7.463 -13.978 1.00 93.50 122 TYR A CA 1
ATOM 967 C C . TYR A 1 122 ? -0.476 -7.206 -15.381 1.00 93.50 122 TYR A C 1
ATOM 969 O O . TYR A 1 122 ? -0.658 -6.062 -15.786 1.00 93.50 122 TYR A O 1
ATOM 977 N N . GLN A 1 123 ? -0.710 -8.272 -16.140 1.00 92.75 123 GLN A N 1
ATOM 978 C CA . GLN A 1 123 ? -1.335 -8.184 -17.455 1.00 92.75 123 GLN A CA 1
ATOM 979 C C . GLN A 1 123 ? -2.796 -8.611 -17.366 1.00 92.75 123 GLN A C 1
ATOM 981 O O . GLN A 1 123 ? -3.109 -9.639 -16.767 1.00 92.75 123 GLN A O 1
ATOM 986 N N . GLU A 1 124 ? -3.679 -7.829 -17.974 1.00 92.44 124 GLU A N 1
ATOM 987 C CA . GLU A 1 124 ? -5.114 -8.099 -18.044 1.00 92.44 124 GLU A CA 1
ATOM 988 C C . GLU A 1 124 ? -5.563 -7.995 -19.501 1.00 92.44 124 GLU A C 1
ATOM 990 O O . GLU A 1 124 ? -5.103 -7.125 -20.244 1.00 92.44 124 GLU A O 1
ATOM 995 N N . VAL A 1 125 ? -6.457 -8.889 -19.919 1.00 90.56 125 VAL A N 1
ATOM 996 C CA . VAL A 1 125 ? -7.062 -8.839 -21.252 1.00 90.56 125 VAL A CA 1
ATOM 997 C C . VAL A 1 125 ? -8.421 -8.164 -21.127 1.00 90.56 125 VAL A C 1
ATOM 999 O O . VAL A 1 125 ? -9.304 -8.672 -20.437 1.00 90.56 125 VAL A O 1
ATOM 1002 N N . LEU A 1 126 ? -8.588 -7.022 -21.791 1.00 83.38 126 LEU A N 1
ATOM 1003 C CA . LEU A 1 126 ? -9.860 -6.311 -21.876 1.00 83.38 126 LEU A CA 1
ATOM 1004 C C . LEU A 1 126 ? -10.398 -6.465 -23.304 1.00 83.38 126 LEU A C 1
ATOM 1006 O O . LEU A 1 126 ? -9.874 -5.873 -24.248 1.00 83.38 126 LEU A O 1
ATOM 1010 N N . GLY A 1 127 ? -11.424 -7.304 -23.472 1.00 82.75 127 GLY A N 1
ATOM 1011 C CA . GLY A 1 127 ? -11.893 -7.725 -24.796 1.00 82.75 127 GLY A CA 1
ATOM 1012 C C . GLY A 1 127 ? -10.915 -8.713 -25.438 1.00 82.75 127 GLY A C 1
ATOM 1013 O O . GLY A 1 127 ? -10.767 -9.820 -24.934 1.00 82.75 127 GLY A O 1
ATOM 1014 N N . ASP A 1 128 ? -10.253 -8.296 -26.522 1.00 83.50 128 ASP A N 1
ATOM 1015 C CA . ASP A 1 128 ? -9.214 -9.065 -27.242 1.00 83.50 128 ASP A CA 1
ATOM 1016 C C . ASP A 1 128 ? -7.844 -8.352 -27.214 1.00 83.50 128 ASP A C 1
ATOM 1018 O O . ASP A 1 128 ? -6.932 -8.636 -27.987 1.00 83.50 128 ASP A O 1
ATOM 1022 N N . ILE A 1 129 ? -7.711 -7.351 -26.336 1.00 87.50 129 ILE A N 1
ATOM 1023 C CA . ILE A 1 129 ? -6.524 -6.505 -26.231 1.00 87.50 129 ILE A CA 1
ATOM 1024 C C . ILE A 1 129 ? -5.865 -6.742 -24.875 1.00 87.50 129 ILE A C 1
ATOM 1026 O O . ILE A 1 129 ? -6.497 -6.624 -23.823 1.00 87.50 129 ILE A O 1
ATOM 1030 N N . GLN A 1 130 ? -4.570 -7.050 -24.908 1.00 90.88 130 GLN A N 1
ATOM 1031 C CA . GLN A 1 130 ? -3.742 -7.214 -23.721 1.00 90.88 130 GLN A CA 1
ATOM 1032 C C . GLN A 1 130 ? -3.200 -5.860 -23.258 1.00 90.88 130 GLN A C 1
ATOM 1034 O O . GLN A 1 130 ? -2.551 -5.143 -24.023 1.00 90.88 130 GLN A O 1
ATOM 1039 N N . TYR A 1 131 ? -3.444 -5.543 -21.991 1.00 92.88 131 TYR A N 1
ATOM 1040 C CA . TYR A 1 131 ? -2.946 -4.348 -21.328 1.00 92.88 131 TYR A CA 1
ATOM 1041 C C . TYR A 1 131 ? -2.011 -4.719 -20.186 1.00 92.88 131 TYR A C 1
ATOM 1043 O O . TYR A 1 131 ? -2.189 -5.727 -19.499 1.00 92.88 131 TYR A O 1
ATOM 1051 N N . GLU A 1 132 ? -1.033 -3.857 -19.957 1.00 93.12 132 GLU A N 1
ATOM 1052 C CA . GLU A 1 132 ? -0.329 -3.791 -18.691 1.00 93.12 132 GLU A CA 1
ATOM 1053 C C . GLU A 1 132 ? -1.161 -2.942 -17.726 1.00 93.12 132 GLU A C 1
ATOM 1055 O O . GLU A 1 132 ? -1.538 -1.812 -18.038 1.00 93.12 132 GLU A O 1
ATOM 1060 N N . VAL A 1 133 ? -1.490 -3.510 -16.571 1.00 94.38 133 VAL A N 1
ATOM 1061 C CA . VAL A 1 133 ? -2.353 -2.892 -15.570 1.00 94.38 133 VAL A CA 1
ATOM 1062 C C . VAL A 1 133 ? -1.540 -2.575 -14.335 1.00 94.38 133 VAL A C 1
ATOM 1064 O O . VAL A 1 133 ? -0.929 -3.459 -13.733 1.00 94.38 133 VAL A O 1
ATOM 1067 N N . ILE A 1 134 ? -1.581 -1.308 -13.938 1.00 94.44 134 ILE A N 1
ATOM 1068 C CA . ILE A 1 134 ? -1.080 -0.839 -12.651 1.00 94.44 134 ILE A CA 1
ATOM 1069 C C . ILE A 1 134 ? -2.294 -0.592 -11.755 1.00 94.44 134 ILE A C 1
ATOM 1071 O O . ILE A 1 134 ? -3.077 0.333 -11.974 1.00 94.44 134 ILE A O 1
ATOM 1075 N N . GLU A 1 135 ? -2.463 -1.456 -10.761 1.00 95.56 135 GLU A N 1
ATOM 1076 C CA . GLU A 1 135 ? -3.586 -1.469 -9.832 1.00 95.56 135 GLU A CA 1
ATOM 1077 C C . GLU A 1 135 ? -3.213 -0.783 -8.516 1.00 95.56 135 GLU A C 1
ATOM 1079 O O . GLU A 1 135 ? -2.292 -1.201 -7.811 1.00 95.56 135 GLU A O 1
ATOM 1084 N N . LEU A 1 136 ? -3.965 0.258 -8.172 1.00 95.00 136 LEU A N 1
ATOM 1085 C CA . LEU A 1 136 ? -3.827 1.048 -6.956 1.00 95.00 136 LEU A CA 1
ATOM 1086 C C . LEU A 1 136 ? -5.063 0.822 -6.086 1.00 95.00 136 LEU A C 1
ATOM 1088 O O . LEU A 1 136 ? -6.179 1.154 -6.484 1.00 95.00 136 LEU A O 1
ATOM 1092 N N . ASN A 1 137 ? -4.864 0.272 -4.890 1.00 95.25 137 ASN A N 1
ATOM 1093 C CA . ASN A 1 137 ? -5.954 -0.054 -3.972 1.00 95.25 137 ASN A CA 1
ATOM 1094 C C . ASN A 1 137 ? -6.000 0.927 -2.801 1.00 95.25 137 ASN A C 1
ATOM 1096 O O . ASN A 1 137 ? -4.976 1.209 -2.179 1.00 95.25 137 ASN A O 1
ATOM 1100 N N . ALA A 1 138 ? -7.197 1.399 -2.479 1.00 93.94 138 ALA A N 1
ATOM 1101 C CA . ALA A 1 138 ? -7.503 2.209 -1.308 1.00 93.94 138 ALA A CA 1
ATOM 1102 C C . ALA A 1 138 ? -8.824 1.743 -0.681 1.00 93.94 138 ALA A C 1
ATOM 1104 O O . ALA A 1 138 ? -9.550 0.915 -1.232 1.00 93.94 138 ALA A O 1
ATOM 1105 N N . ALA A 1 139 ? -9.139 2.278 0.490 1.00 92.88 139 ALA A N 1
ATOM 1106 C CA . ALA A 1 139 ? -10.436 2.141 1.126 1.00 92.88 139 ALA A CA 1
ATOM 1107 C C . ALA A 1 139 ? -11.164 3.487 1.084 1.00 92.88 139 ALA A C 1
ATOM 1109 O O . ALA A 1 139 ? -10.535 4.541 1.167 1.00 92.88 139 ALA A O 1
ATOM 1110 N N . PHE A 1 140 ? -12.487 3.466 0.980 1.00 93.88 140 PHE A N 1
ATOM 1111 C CA . PHE A 1 140 ? -13.303 4.672 1.060 1.00 93.88 140 PHE A CA 1
ATOM 1112 C C . PHE A 1 140 ? -14.579 4.425 1.860 1.00 93.88 140 PHE A C 1
ATO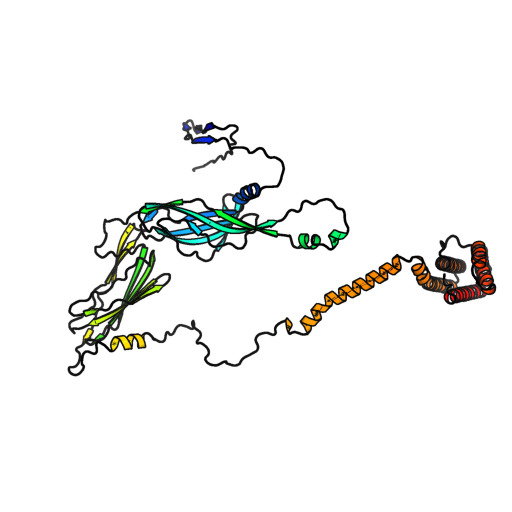M 1114 O O . PHE A 1 140 ? -15.054 3.293 1.947 1.00 93.88 140 PHE A O 1
ATOM 1121 N N . PHE A 1 141 ? -15.121 5.484 2.456 1.00 93.44 141 PHE A N 1
ATOM 1122 C CA . PHE A 1 141 ? -16.406 5.444 3.153 1.00 93.44 141 PHE A CA 1
ATOM 1123 C C . PHE A 1 141 ? -17.143 6.781 3.053 1.00 93.44 141 PHE A C 1
ATOM 1125 O O . PHE A 1 141 ? -16.535 7.842 2.892 1.00 93.44 141 PHE A O 1
ATOM 1132 N N . GLY A 1 142 ? -18.473 6.720 3.140 1.00 93.12 142 GLY A N 1
ATOM 1133 C CA . GLY A 1 142 ? -19.342 7.894 3.117 1.00 93.12 142 GLY A CA 1
ATOM 1134 C C . GLY A 1 142 ? -19.435 8.571 4.483 1.00 93.12 142 GLY A C 1
ATOM 1135 O O . GLY A 1 142 ? -19.690 7.906 5.487 1.00 93.12 142 GLY A O 1
ATOM 1136 N N . LEU A 1 143 ? -19.264 9.893 4.509 1.00 91.38 143 LEU A N 1
ATOM 1137 C CA . LEU A 1 143 ? -19.342 10.723 5.719 1.00 91.38 143 LEU A CA 1
ATOM 1138 C C . LEU A 1 143 ? -20.760 11.221 6.005 1.00 91.38 143 LEU A C 1
ATOM 1140 O O . LEU A 1 143 ? -21.086 11.550 7.144 1.00 91.38 143 LEU A O 1
ATOM 1144 N N . LYS A 1 144 ? -21.591 11.324 4.965 1.00 91.88 144 LYS A N 1
ATOM 1145 C CA . LYS A 1 144 ? -22.970 11.804 5.049 1.00 91.88 144 LYS A CA 1
ATOM 1146 C C . LYS A 1 144 ? -23.885 10.935 4.188 1.00 91.88 144 LYS A C 1
ATOM 1148 O O . LYS A 1 144 ? -23.431 10.455 3.149 1.00 91.88 144 LYS A O 1
ATOM 1153 N N . PRO A 1 145 ? -25.157 10.754 4.575 1.00 93.50 145 PRO A N 1
ATOM 1154 C CA . PRO A 1 145 ? -26.142 10.075 3.744 1.00 93.50 145 PRO A CA 1
ATOM 1155 C C . PRO A 1 145 ? -26.516 10.982 2.571 1.00 93.50 145 PRO A C 1
ATOM 1157 O O . PRO A 1 145 ? -27.142 12.023 2.768 1.00 93.50 145 PRO A O 1
ATOM 1160 N N . GLN A 1 146 ? -26.082 10.618 1.369 1.00 92.25 146 GLN A N 1
ATOM 1161 C CA . GLN A 1 146 ? -26.340 11.363 0.140 1.00 92.25 146 GLN A CA 1
ATOM 1162 C C . GLN A 1 146 ? -26.063 10.504 -1.096 1.00 92.25 146 GLN A C 1
ATOM 1164 O O . GLN A 1 146 ? -25.299 9.538 -1.044 1.00 92.25 146 GLN A O 1
ATOM 1169 N N . GLU A 1 147 ? -26.638 10.897 -2.228 1.00 92.31 147 GLU A N 1
ATOM 1170 C CA . GLU A 1 147 ? -26.162 10.470 -3.542 1.00 92.31 147 GLU A CA 1
ATOM 1171 C C . GLU A 1 147 ? -25.068 11.436 -3.992 1.00 92.31 147 GLU A C 1
ATOM 1173 O O . GLU A 1 147 ? -25.321 12.622 -4.196 1.00 92.31 147 GLU A O 1
ATOM 1178 N N . ALA A 1 148 ? -23.839 10.942 -4.109 1.00 89.38 148 ALA A N 1
ATOM 1179 C CA . ALA A 1 148 ? -22.695 11.751 -4.507 1.00 89.38 148 ALA A CA 1
ATOM 1180 C C . ALA A 1 148 ? -21.832 11.015 -5.529 1.00 89.38 148 ALA A C 1
ATOM 1182 O O . ALA A 1 148 ? -21.926 9.802 -5.709 1.00 89.38 148 ALA A O 1
ATOM 1183 N N . ARG A 1 149 ? -21.001 11.770 -6.242 1.00 91.12 149 ARG A N 1
ATOM 1184 C CA . ARG A 1 149 ? -20.118 11.234 -7.277 1.00 91.12 149 ARG A CA 1
ATOM 1185 C C . ARG A 1 149 ? -18.706 11.094 -6.729 1.00 91.12 149 ARG A C 1
ATOM 1187 O O . ARG A 1 149 ? -18.171 12.031 -6.142 1.00 91.12 149 ARG A O 1
ATOM 1194 N N . LEU A 1 150 ? -18.125 9.912 -6.904 1.00 91.56 150 LEU A N 1
ATOM 1195 C CA . LEU A 1 150 ? -16.742 9.620 -6.554 1.00 91.56 150 LEU A CA 1
ATOM 1196 C C . LEU A 1 150 ? -15.866 9.805 -7.795 1.00 91.56 150 LEU A C 1
ATOM 1198 O O . LEU A 1 150 ? -16.049 9.105 -8.794 1.00 91.56 150 LEU A O 1
ATOM 1202 N N . GLY A 1 151 ? -14.906 10.725 -7.720 1.00 88.31 151 GLY A N 1
ATOM 1203 C CA . GLY A 1 151 ? -14.025 11.069 -8.829 1.00 88.31 151 GLY A CA 1
ATOM 1204 C C . GLY A 1 151 ? -14.413 12.384 -9.522 1.00 88.31 151 GLY A C 1
ATOM 1205 O O . GLY A 1 151 ? -15.276 13.115 -9.038 1.00 88.31 151 GLY A O 1
ATOM 1206 N N . PRO A 1 152 ? -13.758 12.717 -10.646 1.00 91.81 152 PRO A N 1
ATOM 1207 C CA . PRO A 1 152 ? -12.798 11.893 -11.384 1.00 91.81 152 PRO A CA 1
ATOM 1208 C C . PRO A 1 152 ? -11.472 11.704 -10.629 1.00 91.81 152 PRO A C 1
ATOM 1210 O O . PRO A 1 152 ? -11.031 12.587 -9.889 1.00 91.81 152 PRO A O 1
ATOM 1213 N N . ALA A 1 153 ? -10.829 10.552 -10.821 1.00 92.38 153 ALA A N 1
ATOM 1214 C CA . ALA A 1 153 ? -9.463 10.321 -10.370 1.00 92.38 153 ALA A CA 1
ATOM 1215 C C . ALA A 1 153 ? -8.508 10.953 -11.378 1.00 92.38 153 ALA A C 1
ATOM 1217 O O . ALA A 1 153 ? -8.692 10.804 -12.587 1.00 92.38 153 ALA A O 1
ATOM 1218 N N . GLN A 1 154 ? -7.502 11.659 -10.877 1.00 92.06 154 GLN A N 1
ATOM 1219 C CA . GLN A 1 154 ? -6.473 12.307 -11.674 1.00 92.06 154 GLN A CA 1
ATOM 1220 C C . GLN A 1 154 ? -5.125 11.683 -11.346 1.00 92.06 154 GLN A C 1
ATOM 1222 O O . GLN A 1 154 ? -4.708 11.677 -10.188 1.00 92.06 154 GLN A O 1
ATOM 1227 N N . LEU A 1 155 ? -4.447 11.164 -12.364 1.00 92.19 155 LEU A N 1
ATOM 1228 C CA . LEU A 1 155 ? -3.136 10.540 -12.231 1.00 92.19 155 LEU A CA 1
ATOM 1229 C C . LEU A 1 155 ? -2.151 11.235 -13.164 1.00 92.19 155 LEU A C 1
ATOM 1231 O O . LEU A 1 155 ? -2.414 11.380 -14.357 1.00 92.19 155 LEU A O 1
ATOM 1235 N N . GLN A 1 156 ? -1.013 11.652 -12.615 1.00 89.44 156 GLN A N 1
ATOM 1236 C CA . GLN A 1 156 ? 0.069 12.254 -13.382 1.00 89.44 156 GLN A CA 1
ATOM 1237 C C . GLN A 1 156 ? 1.165 11.218 -13.638 1.00 89.44 156 GLN A C 1
ATOM 1239 O O . GLN A 1 156 ? 1.619 10.537 -12.717 1.00 89.44 156 GLN A O 1
ATOM 1244 N N . CYS A 1 157 ? 1.600 11.113 -14.891 1.00 89.19 157 CYS A N 1
ATOM 1245 C CA . CYS A 1 157 ? 2.693 10.233 -15.296 1.00 89.19 157 CYS A CA 1
ATOM 1246 C C . CYS A 1 157 ? 3.415 10.771 -16.537 1.00 89.19 157 CYS A C 1
ATOM 1248 O O . CYS A 1 157 ? 2.901 11.636 -17.245 1.00 89.19 157 CYS A O 1
ATOM 1250 N N . ASN A 1 158 ? 4.596 10.229 -16.825 1.00 86.56 158 ASN A N 1
ATOM 1251 C CA . ASN A 1 158 ? 5.382 10.565 -18.008 1.00 86.56 158 ASN A CA 1
ATOM 1252 C C . ASN A 1 158 ? 5.270 9.461 -19.066 1.00 86.56 158 ASN A C 1
ATOM 1254 O O . ASN A 1 158 ? 5.705 8.331 -18.826 1.00 86.56 158 ASN A O 1
ATOM 1258 N N . LEU A 1 159 ? 4.759 9.798 -20.253 1.00 86.19 159 LEU A N 1
ATOM 1259 C CA . LEU A 1 159 ? 4.808 8.919 -21.422 1.00 86.19 159 LEU A CA 1
ATOM 1260 C C . LEU A 1 159 ? 6.197 8.925 -22.052 1.00 86.19 159 LEU A C 1
ATOM 1262 O O . LEU A 1 159 ? 6.810 9.979 -22.224 1.00 86.19 159 LEU A O 1
ATOM 1266 N N . ILE A 1 160 ? 6.659 7.748 -22.452 1.00 81.94 160 ILE A N 1
ATOM 1267 C CA . ILE A 1 160 ? 7.871 7.546 -23.237 1.00 81.94 160 ILE A CA 1
ATOM 1268 C C . ILE A 1 160 ? 7.469 7.512 -24.713 1.00 81.94 160 ILE A C 1
ATOM 1270 O O . ILE A 1 160 ? 6.979 6.498 -25.207 1.00 81.94 160 ILE A O 1
ATOM 1274 N N . ILE A 1 161 ? 7.693 8.618 -25.425 1.00 79.12 161 ILE A N 1
ATOM 1275 C CA . ILE A 1 161 ? 7.395 8.723 -26.860 1.00 79.12 161 ILE A CA 1
ATOM 1276 C C . ILE A 1 161 ? 8.706 8.660 -27.648 1.00 79.12 161 ILE A C 1
ATOM 1278 O O . ILE A 1 161 ? 9.672 9.370 -27.344 1.00 79.12 161 ILE A O 1
ATOM 1282 N N . ARG A 1 162 ? 8.750 7.815 -28.684 1.00 66.94 162 ARG A N 1
ATOM 1283 C CA . ARG A 1 162 ? 9.883 7.748 -29.615 1.00 66.94 162 ARG A CA 1
ATOM 1284 C C . ARG A 1 162 ? 9.826 8.946 -30.561 1.00 66.94 162 ARG A C 1
ATOM 1286 O O . ARG A 1 162 ? 8.874 9.089 -31.324 1.00 66.94 162 ARG A O 1
ATOM 1293 N N . LYS A 1 163 ? 10.855 9.796 -30.556 1.00 62.62 163 LYS A N 1
ATOM 1294 C CA . LYS A 1 163 ? 10.962 10.900 -31.516 1.00 62.62 163 LYS A CA 1
ATOM 1295 C C . LYS A 1 163 ? 11.235 10.324 -32.912 1.00 62.62 163 LYS A C 1
ATOM 1297 O O . LYS A 1 163 ? 12.362 9.942 -33.212 1.00 62.62 163 LYS A O 1
ATOM 1302 N N . GLN A 1 164 ? 10.226 10.253 -33.780 1.00 54.53 164 GLN A N 1
ATOM 1303 C CA . GLN A 1 164 ? 10.465 10.032 -35.209 1.00 54.53 164 GLN A CA 1
ATOM 1304 C C . GLN A 1 164 ? 11.120 11.299 -35.772 1.00 54.53 164 GLN A C 1
ATOM 1306 O O . GLN A 1 164 ? 10.448 12.304 -35.999 1.00 54.53 164 GLN A O 1
ATOM 1311 N N . ARG A 1 165 ? 12.444 11.294 -35.976 1.00 53.50 165 ARG A N 1
ATOM 1312 C CA . ARG A 1 165 ? 13.059 12.321 -36.825 1.00 53.50 165 ARG A CA 1
ATOM 1313 C C . ARG A 1 165 ? 12.607 12.043 -38.261 1.00 53.50 165 ARG A C 1
ATOM 1315 O O . ARG A 1 165 ? 12.780 10.929 -38.758 1.00 53.50 165 ARG A O 1
ATOM 1322 N N . ARG A 1 166 ? 12.012 13.043 -38.925 1.00 49.97 166 ARG A N 1
ATOM 1323 C CA . ARG A 1 166 ? 11.896 13.031 -40.388 1.00 49.97 166 ARG A CA 1
ATOM 1324 C C . ARG A 1 166 ? 13.314 12.902 -40.925 1.00 49.97 166 ARG A C 1
ATOM 1326 O O . ARG A 1 166 ? 14.181 13.699 -40.581 1.00 49.97 166 ARG A O 1
ATOM 1333 N N . ARG A 1 167 ? 13.544 11.848 -41.698 1.00 45.84 167 ARG A N 1
ATOM 1334 C CA . ARG A 1 167 ? 14.792 11.611 -42.411 1.00 45.84 167 ARG A CA 1
ATOM 1335 C C . ARG A 1 167 ? 14.881 12.656 -43.521 1.00 45.84 167 ARG A C 1
ATOM 1337 O O . ARG A 1 167 ? 14.459 12.381 -44.639 1.00 45.84 167 ARG A O 1
ATOM 1344 N N . ASP A 1 168 ? 15.345 13.857 -43.191 1.00 44.53 168 ASP A N 1
ATOM 1345 C CA . ASP A 1 168 ? 15.775 14.796 -44.221 1.00 44.53 168 ASP A CA 1
ATOM 1346 C C . ASP A 1 168 ? 17.023 14.224 -44.894 1.00 44.53 168 ASP A C 1
ATOM 1348 O O . ASP A 1 168 ? 17.862 13.567 -44.272 1.00 44.53 168 ASP A O 1
ATOM 1352 N N . GLY A 1 169 ? 17.030 14.345 -46.218 1.00 45.41 169 GLY A N 1
ATOM 1353 C CA . GLY A 1 169 ? 17.924 13.635 -47.114 1.00 45.41 169 GLY A CA 1
ATOM 1354 C C . GLY A 1 169 ? 19.403 13.854 -46.809 1.00 45.41 169 GLY A C 1
ATOM 1355 O O . GLY A 1 169 ? 19.838 14.922 -46.394 1.00 45.41 169 GLY A O 1
ATOM 1356 N N . PHE A 1 170 ? 20.168 12.799 -47.073 1.00 45.28 170 PHE A N 1
ATOM 1357 C CA . PHE A 1 170 ? 21.624 12.766 -47.077 1.00 45.28 170 PHE A CA 1
ATOM 1358 C C . PHE A 1 170 ? 22.249 13.976 -47.781 1.00 45.28 170 PHE A C 1
ATOM 1360 O O . PHE A 1 170 ? 22.204 14.023 -49.004 1.00 45.28 170 PHE A O 1
ATOM 1367 N N . THR A 1 171 ? 22.947 14.833 -47.032 1.00 46.22 171 THR A N 1
ATOM 1368 C CA . THR A 1 171 ? 24.142 15.571 -47.482 1.00 46.22 171 THR A CA 1
ATOM 1369 C C . THR A 1 171 ? 24.828 16.207 -46.266 1.00 46.22 171 THR A C 1
ATOM 1371 O O . THR A 1 171 ? 24.367 17.255 -45.831 1.00 46.22 171 THR A O 1
ATOM 1374 N N . ASN A 1 172 ? 25.878 15.585 -45.701 1.00 40.38 172 ASN A N 1
ATOM 1375 C CA . ASN A 1 172 ? 27.120 16.228 -45.203 1.00 40.38 172 ASN A CA 1
ATOM 1376 C C . ASN A 1 172 ? 27.941 15.327 -44.256 1.00 40.38 172 ASN A C 1
ATOM 1378 O O . ASN A 1 172 ? 27.420 14.471 -43.552 1.00 40.38 172 ASN A O 1
ATOM 1382 N N . PHE A 1 173 ? 29.264 15.527 -44.270 1.00 44.91 173 PHE A N 1
ATOM 1383 C CA . PHE A 1 173 ? 30.272 14.755 -43.521 1.00 44.91 173 PHE A CA 1
ATOM 1384 C C . PHE A 1 173 ? 30.380 15.168 -42.033 1.00 44.91 173 PHE A C 1
ATOM 1386 O O . PHE A 1 173 ? 31.036 14.473 -41.260 1.00 44.91 173 PHE A O 1
ATOM 1393 N N . ASP A 1 174 ? 29.723 16.267 -41.636 1.00 48.25 174 ASP A N 1
ATOM 1394 C CA . ASP A 1 174 ? 29.699 16.778 -40.253 1.00 48.25 174 ASP A CA 1
ATOM 1395 C C . ASP A 1 174 ? 28.751 15.992 -39.325 1.00 48.25 174 ASP A C 1
ATOM 1397 O O . ASP A 1 174 ? 29.006 15.899 -38.125 1.00 48.25 174 ASP A O 1
ATOM 1401 N N . ASP A 1 175 ? 27.735 15.310 -39.866 1.00 50.97 175 ASP A N 1
ATOM 1402 C CA . ASP A 1 175 ? 26.759 14.522 -39.085 1.00 50.97 175 ASP A CA 1
ATOM 1403 C C . ASP A 1 175 ? 27.326 13.211 -38.503 1.00 50.97 175 ASP A C 1
ATOM 1405 O O . ASP A 1 175 ? 26.650 12.510 -37.751 1.00 50.97 175 ASP A O 1
ATOM 1409 N N . PHE A 1 176 ? 28.573 12.852 -38.829 1.00 48.56 176 PHE A N 1
ATOM 1410 C CA . PHE A 1 176 ? 29.202 11.618 -38.342 1.00 48.56 176 PHE A CA 1
ATOM 1411 C C . PHE A 1 176 ? 29.774 11.738 -36.919 1.00 48.56 176 PHE A C 1
ATOM 1413 O O . PHE A 1 176 ? 30.002 10.716 -36.270 1.00 48.56 176 PHE A O 1
ATOM 1420 N N . PHE A 1 177 ? 30.026 12.961 -36.437 1.00 51.72 177 PHE A N 1
ATOM 1421 C CA . PHE A 1 177 ? 30.571 13.227 -35.096 1.00 51.72 177 PHE A CA 1
ATOM 1422 C C . PHE A 1 177 ? 29.628 14.019 -34.188 1.00 51.72 177 PHE A C 1
ATOM 1424 O O . PHE A 1 177 ? 29.905 14.118 -32.992 1.00 51.72 177 PHE A O 1
ATOM 1431 N N . ASP A 1 178 ? 28.520 14.539 -34.715 1.00 48.41 178 ASP A N 1
ATOM 1432 C CA . ASP A 1 178 ? 27.521 15.247 -33.924 1.00 48.41 178 ASP A CA 1
ATOM 1433 C C . ASP A 1 178 ? 26.292 14.356 -33.704 1.00 48.41 178 ASP A C 1
ATOM 1435 O O . ASP A 1 178 ? 25.709 13.880 -34.672 1.00 48.41 178 ASP A O 1
ATOM 1439 N N . SER A 1 179 ? 25.981 14.107 -32.423 1.00 55.16 179 SER A N 1
ATOM 1440 C CA . SER A 1 179 ? 24.761 13.591 -31.754 1.00 55.16 179 SER A CA 1
ATOM 1441 C C . SER A 1 179 ? 23.834 12.544 -32.415 1.00 55.16 179 SER A C 1
ATOM 1443 O O . SER A 1 179 ? 23.258 11.732 -31.700 1.00 55.16 179 SER A O 1
ATOM 1445 N N . SER A 1 180 ? 23.688 12.490 -33.734 1.00 55.59 180 SER A N 1
ATOM 1446 C CA . SER A 1 180 ? 22.734 11.680 -34.496 1.00 55.59 180 SER A CA 1
ATOM 1447 C C . SER A 1 180 ? 22.976 10.166 -34.423 1.00 55.59 180 SER A C 1
ATOM 1449 O O . SER A 1 180 ? 22.031 9.413 -34.208 1.00 55.59 180 SER A O 1
ATOM 1451 N N . VAL A 1 181 ? 24.225 9.701 -34.535 1.00 52.97 181 VAL A N 1
ATOM 1452 C CA . VAL A 1 181 ? 24.558 8.260 -34.562 1.00 52.97 181 VAL A CA 1
ATOM 1453 C C . VAL A 1 181 ? 24.460 7.624 -33.168 1.00 52.97 181 VAL A C 1
ATOM 1455 O O . VAL A 1 181 ? 24.068 6.467 -33.024 1.00 52.97 181 VAL A O 1
ATOM 1458 N N . ILE A 1 182 ? 24.783 8.395 -32.125 1.00 53.38 182 ILE A N 1
ATOM 1459 C CA . ILE A 1 182 ? 24.638 7.976 -30.724 1.00 53.38 182 ILE A CA 1
ATOM 1460 C C . ILE A 1 182 ? 23.153 8.038 -30.321 1.00 53.38 182 ILE A C 1
ATOM 1462 O O . ILE A 1 182 ? 22.660 7.096 -29.706 1.00 53.38 182 ILE A O 1
ATOM 1466 N N . ASP A 1 183 ? 22.408 9.070 -30.734 1.00 52.50 183 ASP A N 1
ATOM 1467 C CA . ASP A 1 183 ? 20.961 9.193 -30.483 1.00 52.50 183 ASP A CA 1
ATOM 1468 C C . ASP A 1 183 ? 20.120 8.100 -31.167 1.00 52.50 183 ASP A C 1
ATOM 1470 O O . ASP A 1 183 ? 19.087 7.704 -30.621 1.00 52.50 183 ASP A O 1
ATOM 1474 N N . ASP A 1 184 ? 20.530 7.607 -32.342 1.00 52.41 184 ASP A N 1
ATOM 1475 C CA . ASP A 1 184 ? 19.856 6.500 -33.042 1.00 52.41 184 ASP A CA 1
ATOM 1476 C C . ASP A 1 184 ? 20.127 5.141 -32.374 1.00 52.41 184 ASP A C 1
ATOM 1478 O O . ASP A 1 184 ? 19.243 4.284 -32.335 1.00 52.41 184 ASP A O 1
ATOM 1482 N N . PHE A 1 185 ? 21.320 4.951 -31.797 1.00 48.12 185 PHE A N 1
ATOM 1483 C CA . PHE A 1 185 ? 21.677 3.734 -31.058 1.00 48.12 185 PHE A CA 1
ATOM 1484 C C . PHE A 1 185 ? 21.072 3.704 -29.643 1.00 48.12 185 PHE A C 1
ATOM 1486 O O . PHE A 1 185 ? 20.678 2.644 -29.162 1.00 48.12 185 PHE A O 1
ATOM 1493 N N . PHE A 1 186 ? 20.959 4.863 -28.983 1.00 50.12 186 PHE A N 1
ATOM 1494 C CA . PHE A 1 186 ? 20.382 4.993 -27.639 1.00 50.12 186 PHE A CA 1
ATOM 1495 C C . PHE A 1 186 ? 18.900 5.373 -27.616 1.00 50.12 186 PHE A C 1
ATOM 1497 O O . PHE A 1 186 ? 18.326 5.405 -26.533 1.00 50.12 186 PHE A O 1
ATOM 1504 N N . GLY A 1 187 ? 18.276 5.614 -28.774 1.00 53.94 187 GLY A N 1
ATOM 1505 C CA . GLY A 1 187 ? 16.875 6.001 -28.903 1.00 53.94 187 GLY A CA 1
ATOM 1506 C C . GLY A 1 187 ? 16.549 7.242 -28.076 1.00 53.94 187 GLY A C 1
ATOM 1507 O O . GLY A 1 187 ? 16.275 7.146 -26.885 1.00 53.94 187 GLY A O 1
ATOM 1508 N N . SER A 1 188 ? 16.525 8.426 -28.689 1.00 58.12 188 SER A N 1
ATOM 1509 C CA . SER A 1 188 ? 16.054 9.639 -27.998 1.00 58.12 188 SER A CA 1
ATOM 1510 C C . SER A 1 188 ? 14.558 9.536 -27.629 1.00 58.12 188 SER A C 1
ATOM 1512 O O . SER A 1 188 ? 13.659 9.985 -28.344 1.00 58.12 188 SER A O 1
ATOM 1514 N N . TYR A 1 189 ? 14.276 8.893 -26.497 1.00 66.44 189 TYR A N 1
ATOM 1515 C CA . TYR A 1 189 ? 12.966 8.841 -25.873 1.00 66.44 189 TYR A CA 1
ATOM 1516 C C . TYR A 1 189 ? 12.703 10.175 -25.184 1.00 66.44 189 TYR A C 1
ATOM 1518 O O . TYR A 1 189 ? 13.472 10.607 -24.322 1.00 66.44 189 TYR A O 1
ATOM 1526 N N . ARG A 1 190 ? 11.605 10.840 -25.543 1.00 71.81 190 ARG A N 1
ATOM 1527 C CA . ARG A 1 190 ? 11.162 12.037 -24.828 1.00 71.81 190 ARG A CA 1
ATOM 1528 C C . ARG A 1 190 ? 10.140 11.619 -23.780 1.00 71.81 190 ARG A C 1
ATOM 1530 O O . ARG A 1 190 ? 9.139 10.994 -24.120 1.00 71.81 190 ARG A O 1
ATOM 1537 N N . LYS A 1 191 ? 10.391 11.997 -22.524 1.00 79.56 191 LYS A N 1
ATOM 1538 C CA . LYS A 1 191 ? 9.381 11.963 -21.463 1.00 79.56 191 LYS A CA 1
ATOM 1539 C C . LYS A 1 191 ? 8.414 13.125 -21.675 1.00 79.56 191 LYS A C 1
ATOM 1541 O O . LYS A 1 191 ? 8.843 14.280 -21.668 1.00 79.56 191 LYS A O 1
ATOM 1546 N N . GLN A 1 192 ? 7.138 12.826 -21.877 1.00 79.56 192 GLN A N 1
ATOM 1547 C CA . GLN A 1 192 ? 6.073 13.821 -21.957 1.00 79.56 192 GLN A CA 1
ATOM 1548 C C . GLN A 1 192 ? 5.145 13.661 -20.746 1.00 79.56 192 GLN A C 1
ATOM 1550 O O . GLN A 1 192 ? 4.519 12.607 -20.623 1.00 79.56 192 GLN A O 1
ATOM 1555 N N . PRO A 1 193 ? 5.057 14.659 -19.848 1.00 82.94 193 PRO A N 1
ATOM 1556 C CA . PRO A 1 193 ? 4.124 14.607 -18.732 1.00 82.94 193 PRO A CA 1
ATOM 1557 C C . PRO A 1 193 ? 2.691 14.696 -19.250 1.00 82.94 193 PRO A C 1
ATOM 1559 O O . PRO A 1 193 ? 2.366 15.563 -20.061 1.00 82.94 193 PRO A O 1
ATOM 1562 N N . ILE A 1 194 ? 1.835 13.806 -18.762 1.00 85.62 194 ILE A N 1
ATOM 1563 C CA . ILE A 1 194 ? 0.401 13.801 -19.034 1.00 85.62 194 ILE A CA 1
ATOM 1564 C C . ILE A 1 194 ? -0.379 13.691 -17.724 1.00 85.62 194 ILE A C 1
ATOM 1566 O O . ILE A 1 194 ? 0.123 13.169 -16.724 1.00 85.62 194 ILE A O 1
ATOM 1570 N N . ILE A 1 195 ? -1.619 14.177 -17.743 1.00 88.12 195 ILE A N 1
ATOM 1571 C CA . ILE A 1 195 ? -2.578 14.021 -16.649 1.00 88.12 195 ILE A CA 1
ATOM 1572 C C . ILE A 1 195 ? -3.756 13.224 -17.193 1.00 88.12 195 ILE A C 1
ATOM 1574 O O . ILE A 1 195 ? -4.500 13.707 -18.046 1.00 88.12 195 ILE A O 1
ATOM 1578 N N . LEU A 1 196 ? -3.917 12.008 -16.691 1.00 89.38 196 LEU A N 1
ATOM 1579 C CA . LEU A 1 196 ? -5.024 11.125 -17.026 1.00 89.38 196 LEU A CA 1
ATOM 1580 C C . LEU A 1 196 ? -6.186 11.392 -16.079 1.00 89.38 196 LEU A C 1
ATOM 1582 O O . LEU A 1 196 ? -5.977 11.612 -14.884 1.00 89.38 196 LEU A O 1
ATOM 1586 N N . LYS A 1 197 ? -7.408 11.352 -16.611 1.00 91.31 197 LYS A N 1
ATOM 1587 C CA . LYS A 1 197 ? -8.638 11.511 -15.834 1.00 91.31 197 LYS A CA 1
ATOM 1588 C C . LYS A 1 197 ? -9.562 10.332 -16.088 1.00 91.31 197 LYS A C 1
ATOM 1590 O O . LYS A 1 197 ? -9.798 9.982 -17.240 1.00 91.31 197 LYS A O 1
ATOM 1595 N N . SER A 1 198 ? -10.088 9.738 -15.024 1.00 92.25 198 SER A N 1
ATOM 1596 C CA . SER A 1 198 ? -11.135 8.721 -15.132 1.00 92.25 198 SER A CA 1
ATOM 1597 C C . SER A 1 198 ? -12.523 9.354 -15.279 1.00 92.25 198 SER A C 1
ATOM 1599 O O . SER A 1 198 ? -12.702 10.548 -15.037 1.00 92.25 198 SER A O 1
ATOM 1601 N N . ALA A 1 199 ? -13.530 8.529 -15.568 1.00 90.69 199 ALA A N 1
ATOM 1602 C CA . ALA A 1 199 ? -14.923 8.889 -15.308 1.00 90.69 199 ALA A CA 1
ATOM 1603 C C . ALA A 1 199 ? -15.200 8.994 -13.794 1.00 90.69 199 ALA A C 1
ATOM 1605 O O . ALA A 1 199 ? -14.481 8.401 -12.979 1.00 90.69 199 ALA A O 1
ATOM 1606 N N . ASP A 1 200 ? -16.237 9.748 -13.429 1.00 91.38 200 ASP A N 1
ATOM 1607 C CA . ASP A 1 200 ? -16.814 9.765 -12.088 1.00 91.38 200 ASP A CA 1
ATOM 1608 C C . ASP A 1 200 ? -17.888 8.674 -11.946 1.00 91.38 200 ASP A C 1
ATOM 1610 O O . ASP A 1 200 ? -18.520 8.256 -12.917 1.00 91.38 200 ASP A O 1
ATOM 1614 N N . ILE A 1 201 ? -18.075 8.164 -10.727 1.00 91.81 201 ILE A N 1
ATOM 1615 C CA . ILE A 1 201 ? -19.003 7.056 -10.460 1.00 91.81 201 ILE A CA 1
ATOM 1616 C C . ILE A 1 201 ? -20.033 7.498 -9.420 1.00 91.81 201 ILE A C 1
ATOM 1618 O O . ILE A 1 201 ? -19.639 7.998 -8.364 1.00 91.81 201 ILE A O 1
ATOM 1622 N N . PRO A 1 202 ? -21.344 7.325 -9.673 1.00 92.88 202 PRO A N 1
ATOM 1623 C CA . PRO A 1 202 ? -22.363 7.610 -8.673 1.00 92.88 202 PRO A CA 1
ATOM 1624 C C . PRO A 1 202 ? -22.304 6.578 -7.539 1.00 92.88 202 PRO A C 1
ATOM 1626 O O . PRO A 1 202 ? -22.364 5.371 -7.780 1.00 92.88 202 PRO A O 1
ATOM 1629 N N . ILE A 1 203 ? -22.216 7.067 -6.305 1.00 94.44 203 ILE A N 1
ATOM 1630 C CA . ILE A 1 203 ? -22.253 6.282 -5.074 1.00 94.44 203 ILE A CA 1
ATOM 1631 C C . ILE A 1 203 ? -23.415 6.785 -4.213 1.00 94.44 203 ILE A C 1
ATOM 1633 O O . ILE A 1 203 ? -23.526 7.977 -3.922 1.00 94.44 203 ILE A O 1
ATOM 1637 N N . THR A 1 204 ? -24.269 5.866 -3.771 1.00 95.69 204 THR A N 1
ATOM 1638 C CA . THR A 1 204 ? -25.375 6.161 -2.854 1.00 95.69 204 THR A CA 1
ATOM 1639 C C . THR A 1 204 ? -24.971 5.780 -1.434 1.00 95.69 204 THR A C 1
ATOM 1641 O O . THR A 1 204 ? -24.717 4.606 -1.158 1.00 95.69 204 THR A O 1
ATOM 1644 N N . VAL A 1 205 ? -24.941 6.756 -0.526 1.00 96.00 205 VAL A N 1
ATOM 1645 C CA . VAL A 1 205 ? -24.706 6.537 0.906 1.00 96.00 205 VAL A CA 1
ATOM 1646 C C . VAL A 1 205 ? -26.032 6.643 1.654 1.00 96.00 205 VAL A C 1
ATOM 1648 O O . VAL A 1 205 ? -26.675 7.691 1.630 1.00 96.00 205 VAL A O 1
ATOM 1651 N N . THR A 1 206 ? -26.446 5.575 2.331 1.00 95.12 206 THR A N 1
ATOM 1652 C CA . THR A 1 206 ? -27.707 5.509 3.082 1.00 95.12 206 THR A CA 1
ATOM 1653 C C . THR A 1 206 ? -27.490 5.562 4.592 1.00 95.12 206 THR A C 1
ATOM 1655 O O . THR A 1 206 ? -26.444 5.168 5.109 1.00 95.12 206 THR A O 1
ATOM 1658 N N . ASN A 1 207 ? -28.505 6.026 5.323 1.00 94.06 207 ASN A N 1
ATOM 1659 C CA . ASN A 1 207 ? -28.531 5.921 6.782 1.00 94.06 207 ASN A CA 1
ATOM 1660 C C . ASN A 1 207 ? -28.561 4.460 7.238 1.00 94.06 207 ASN A C 1
ATOM 1662 O O . ASN A 1 207 ? -29.039 3.583 6.516 1.00 94.06 207 ASN A O 1
ATOM 1666 N N . LEU A 1 208 ? -28.077 4.221 8.457 1.00 92.94 208 LEU A N 1
ATOM 1667 C CA . LEU A 1 208 ? -28.274 2.941 9.130 1.00 92.94 208 LEU A CA 1
ATOM 1668 C C . LEU A 1 208 ? -29.772 2.740 9.441 1.00 92.94 208 LEU A C 1
ATOM 1670 O O . LEU A 1 208 ? -30.455 3.726 9.728 1.00 92.94 208 LEU A O 1
ATOM 1674 N N . PRO A 1 209 ? -30.293 1.502 9.388 1.00 92.38 209 PRO A N 1
ATOM 1675 C CA . PRO A 1 209 ? -31.668 1.210 9.791 1.00 92.38 209 PRO A CA 1
ATOM 1676 C C . PRO A 1 209 ? -31.916 1.606 11.253 1.00 92.38 209 PRO A C 1
ATOM 1678 O O . PRO A 1 209 ? -31.078 1.346 12.105 1.00 92.38 209 PRO A O 1
ATOM 1681 N N . GLU A 1 210 ? -33.067 2.197 11.579 1.00 89.81 210 GLU A N 1
ATOM 1682 C CA . GLU A 1 210 ? -33.431 2.435 12.991 1.00 89.81 210 GLU A CA 1
ATOM 1683 C C . GLU A 1 210 ? -33.979 1.163 13.664 1.00 89.81 210 GLU A C 1
ATOM 1685 O O . GLU A 1 210 ? -33.936 1.019 14.885 1.00 89.81 210 GLU A O 1
ATOM 1690 N N . GLU A 1 211 ? -34.465 0.207 12.873 1.00 88.31 211 GLU A N 1
ATOM 1691 C CA . GLU A 1 211 ? -34.984 -1.063 13.372 1.00 88.31 211 GLU A CA 1
ATOM 1692 C C . GLU A 1 211 ? -33.856 -1.942 13.939 1.00 88.31 211 GLU A C 1
ATOM 1694 O O . GLU A 1 211 ? -32.835 -2.181 13.293 1.00 88.31 211 GLU A O 1
ATOM 1699 N N . GLY A 1 212 ? -34.039 -2.429 15.170 1.00 85.38 212 GLY A N 1
ATOM 1700 C CA . GLY A 1 212 ? -33.070 -3.294 15.850 1.00 85.38 212 GLY A CA 1
ATOM 1701 C C . GLY A 1 212 ? -31.833 -2.578 16.403 1.00 85.38 212 GLY A C 1
ATOM 1702 O O . GLY A 1 212 ? -30.929 -3.252 16.891 1.00 85.38 212 GLY A O 1
ATOM 1703 N N . LYS A 1 213 ? -31.784 -1.241 16.353 1.00 92.38 213 LYS A N 1
ATOM 1704 C CA . LYS A 1 213 ? -30.678 -0.426 16.871 1.00 92.38 213 LYS A CA 1
ATOM 1705 C C . LYS A 1 213 ? -30.631 -0.459 18.409 1.00 92.38 213 LYS A C 1
ATOM 1707 O O . LYS A 1 213 ? -31.569 0.013 19.051 1.00 92.38 213 LYS A O 1
ATOM 1712 N N . PRO A 1 214 ? -29.553 -0.981 19.026 1.00 91.56 214 PRO A N 1
ATOM 1713 C CA . PRO A 1 214 ? -29.411 -0.997 20.481 1.00 91.56 214 PRO A CA 1
ATOM 1714 C C . PRO A 1 214 ? -29.251 0.414 21.064 1.00 91.56 214 PRO A C 1
ATOM 1716 O O . PRO A 1 214 ? -28.570 1.250 20.470 1.00 91.56 214 PRO A O 1
ATOM 1719 N N . GLU A 1 215 ? -29.773 0.655 22.272 1.00 84.56 215 GLU A N 1
ATOM 1720 C CA . GLU A 1 215 ? -29.654 1.957 22.962 1.00 84.56 215 GLU A CA 1
ATOM 1721 C C . GLU A 1 215 ? -28.194 2.404 23.168 1.00 84.56 215 GLU A C 1
ATOM 1723 O O . GLU A 1 215 ? -27.892 3.591 23.104 1.00 84.56 215 GLU A O 1
ATOM 1728 N N . ASN A 1 216 ? -27.269 1.456 23.366 1.00 84.56 216 ASN A N 1
ATOM 1729 C CA . ASN A 1 216 ? -25.840 1.721 23.576 1.00 84.56 216 ASN A CA 1
ATOM 1730 C C . ASN A 1 216 ? -24.997 1.603 22.288 1.00 84.56 216 ASN A C 1
ATOM 1732 O O . ASN A 1 216 ? -23.785 1.385 22.359 1.00 84.56 216 ASN A O 1
ATOM 1736 N N . TYR A 1 217 ? -25.610 1.692 21.105 1.00 90.75 217 TYR A N 1
ATOM 1737 C CA . TYR A 1 217 ? -24.876 1.662 19.841 1.00 90.75 217 TYR A CA 1
ATOM 1738 C C . TYR A 1 217 ? -24.053 2.943 19.636 1.00 90.75 217 TYR A C 1
ATOM 1740 O O . TYR A 1 217 ? -24.584 4.050 19.633 1.00 90.75 217 TYR A O 1
ATOM 1748 N N . SER A 1 218 ? -22.747 2.784 19.417 1.00 86.62 218 SER A N 1
ATOM 1749 C CA . SER A 1 218 ? -21.776 3.885 19.377 1.00 86.62 218 SER A CA 1
ATOM 1750 C C . SER A 1 218 ? -21.232 4.215 17.981 1.00 86.62 218 SER A C 1
ATOM 1752 O O . SER A 1 218 ? -20.292 4.997 17.866 1.00 86.62 218 SER A O 1
ATOM 1754 N N . GLY A 1 219 ? -21.810 3.645 16.914 1.00 89.06 219 GLY A N 1
ATOM 1755 C CA . GLY A 1 219 ? -21.425 3.958 15.529 1.00 89.06 219 GLY A CA 1
ATOM 1756 C C . GLY A 1 219 ? -20.398 3.015 14.888 1.00 89.06 219 GLY A C 1
ATOM 1757 O O . GLY A 1 219 ? -19.865 3.333 13.824 1.00 89.06 219 GLY A O 1
ATOM 1758 N N . ALA A 1 220 ? -20.114 1.861 15.498 1.00 93.88 220 ALA A N 1
ATOM 1759 C CA . ALA A 1 220 ? -19.240 0.843 14.915 1.00 93.88 220 ALA A CA 1
ATOM 1760 C C . ALA A 1 220 ? -19.906 0.162 13.704 1.00 93.88 220 ALA A C 1
ATOM 1762 O O . ALA A 1 220 ? -20.927 -0.505 13.858 1.00 93.88 220 ALA A O 1
ATOM 1763 N N . VAL A 1 221 ? -19.308 0.290 12.513 1.00 95.19 221 VAL A N 1
ATOM 1764 C CA . VAL A 1 221 ? -19.824 -0.293 11.260 1.00 95.19 221 VAL A CA 1
ATOM 1765 C C . VAL A 1 221 ? -18.779 -1.220 10.641 1.00 95.19 221 VAL A C 1
ATOM 1767 O O . VAL A 1 221 ? -17.654 -0.799 10.354 1.00 95.19 221 VAL A O 1
ATOM 1770 N N . GLY A 1 222 ? -19.150 -2.481 10.434 1.00 93.69 222 GLY A N 1
ATOM 1771 C CA . GLY A 1 222 ? -18.279 -3.524 9.899 1.00 93.69 222 GLY A CA 1
ATOM 1772 C C . GLY A 1 222 ? -18.576 -4.896 10.489 1.00 93.69 222 GLY A C 1
ATOM 1773 O O . GLY A 1 222 ? -19.567 -5.082 11.187 1.00 93.69 222 GLY A O 1
ATOM 1774 N N . ASN A 1 223 ? -17.697 -5.852 10.216 1.00 93.62 223 ASN A N 1
ATOM 1775 C CA . ASN A 1 223 ? -17.719 -7.167 10.839 1.00 93.62 223 ASN A CA 1
ATOM 1776 C C . ASN A 1 223 ? -16.552 -7.261 11.825 1.00 93.62 223 ASN A C 1
ATOM 1778 O O . ASN A 1 223 ? -15.393 -7.129 11.418 1.00 93.62 223 ASN A O 1
ATOM 1782 N N . PHE A 1 224 ? -16.862 -7.456 13.104 1.00 95.06 224 PHE A N 1
ATOM 1783 C CA . PHE A 1 224 ? -15.890 -7.401 14.185 1.00 95.06 224 PHE A CA 1
ATOM 1784 C C . PHE A 1 224 ? -15.980 -8.619 15.095 1.00 95.06 224 PHE A C 1
ATOM 1786 O O . PHE A 1 224 ? -17.054 -9.142 15.367 1.00 95.06 224 PHE A O 1
ATOM 1793 N N . ASP A 1 225 ? -14.828 -8.986 15.632 1.00 94.81 225 ASP A N 1
ATOM 1794 C CA . ASP A 1 225 ? -14.662 -9.862 16.775 1.00 94.81 225 ASP A CA 1
ATOM 1795 C C . ASP A 1 225 ? -14.198 -9.036 17.983 1.00 94.81 225 ASP A C 1
ATOM 1797 O O . ASP A 1 225 ? -13.503 -8.019 17.841 1.00 94.81 225 ASP A O 1
ATOM 1801 N N . PHE A 1 226 ? -14.594 -9.465 19.176 1.00 95.44 226 PHE A N 1
ATOM 1802 C CA . PHE A 1 226 ? -14.304 -8.779 20.426 1.00 95.44 226 PHE A CA 1
ATOM 1803 C C . PHE A 1 226 ? -13.868 -9.773 21.494 1.00 95.44 226 PHE A C 1
ATOM 1805 O O . PHE A 1 226 ? -14.635 -10.637 21.917 1.00 95.44 226 PHE A O 1
ATOM 1812 N N . ASP A 1 227 ? -12.654 -9.574 21.997 1.00 94.94 227 ASP A N 1
ATOM 1813 C CA . ASP A 1 227 ? -12.119 -10.309 23.132 1.00 94.94 227 ASP A CA 1
ATOM 1814 C C . ASP A 1 227 ? -11.732 -9.368 24.259 1.00 94.94 227 ASP A C 1
ATOM 1816 O O . ASP A 1 227 ? -11.246 -8.256 24.049 1.00 94.94 227 ASP A O 1
ATOM 1820 N N . VAL A 1 228 ? -11.926 -9.833 25.487 1.00 95.25 228 VAL A N 1
ATOM 1821 C CA . VAL A 1 228 ? -11.564 -9.088 26.687 1.00 95.25 228 VAL A CA 1
ATOM 1822 C C . VAL A 1 228 ? -11.220 -10.042 27.821 1.00 95.25 228 VAL A C 1
ATOM 1824 O O . VAL A 1 228 ? -11.794 -11.122 27.960 1.00 95.25 228 VAL A O 1
ATOM 1827 N N . SER A 1 229 ? -10.250 -9.631 28.626 1.00 93.62 229 SER A N 1
ATOM 1828 C CA . SER A 1 229 ? -9.764 -10.366 29.785 1.00 93.62 229 SER A CA 1
ATOM 1829 C C . SER A 1 229 ? -9.528 -9.412 30.952 1.00 93.62 229 SER A C 1
ATOM 1831 O O . SER A 1 229 ? -9.155 -8.255 30.754 1.00 93.62 229 SER A O 1
ATOM 1833 N N . ALA A 1 230 ? -9.742 -9.904 32.169 1.00 92.88 230 ALA A N 1
ATOM 1834 C CA . ALA A 1 230 ? -9.458 -9.186 33.405 1.00 92.88 230 ALA A CA 1
ATOM 1835 C C . ALA A 1 230 ? -8.332 -9.898 34.160 1.00 92.88 230 ALA A C 1
ATOM 1837 O O . ALA A 1 230 ? -8.378 -11.116 34.348 1.00 92.88 230 ALA A O 1
ATOM 1838 N N . SER A 1 231 ? -7.318 -9.144 34.584 1.00 91.69 231 SER A N 1
ATOM 1839 C CA . SER A 1 231 ? -6.182 -9.676 35.336 1.00 91.69 231 SER A CA 1
ATOM 1840 C C . SER A 1 231 ? -5.589 -8.627 36.282 1.00 91.69 231 SER A C 1
ATOM 1842 O O . SER A 1 231 ? -5.430 -7.480 35.855 1.00 91.69 231 SER A O 1
ATOM 1844 N N . PRO A 1 232 ? -5.162 -9.003 37.499 1.00 91.06 232 PRO A N 1
ATOM 1845 C CA . PRO A 1 232 ? -5.354 -10.307 38.154 1.00 91.06 232 PRO A CA 1
ATOM 1846 C C . PRO A 1 232 ? -6.802 -10.526 38.649 1.00 91.06 232 PRO A C 1
ATOM 1848 O O . PRO A 1 232 ? -7.550 -9.570 38.820 1.00 91.06 232 PRO A O 1
ATOM 1851 N N . GLN A 1 233 ? -7.207 -11.791 38.840 1.00 88.62 233 GLN A N 1
ATOM 1852 C CA . GLN A 1 233 ? -8.554 -12.161 39.327 1.00 88.62 233 GLN A CA 1
ATOM 1853 C C . GLN A 1 233 ? -8.639 -12.263 40.858 1.00 88.62 233 GLN A C 1
ATOM 1855 O O . GLN A 1 233 ? -9.725 -12.146 41.421 1.00 88.62 233 GLN A O 1
ATOM 1860 N N . GLU A 1 234 ? -7.508 -12.464 41.536 1.00 90.25 234 GLU A N 1
ATOM 1861 C CA . GLU A 1 234 ? -7.404 -12.414 42.996 1.00 90.25 234 GLU A CA 1
ATOM 1862 C C . GLU A 1 234 ? -6.670 -11.127 43.391 1.00 90.25 234 GLU A C 1
ATOM 1864 O O . GLU A 1 234 ? -5.532 -10.916 42.969 1.00 90.25 234 GLU A O 1
ATOM 1869 N N . VAL A 1 235 ? -7.328 -10.256 44.159 1.00 89.44 235 VAL A N 1
ATOM 1870 C CA . VAL A 1 235 ? -6.816 -8.928 44.542 1.00 89.44 235 VAL A CA 1
ATOM 1871 C C . VAL A 1 235 ? -7.227 -8.562 45.965 1.00 89.44 235 VAL A C 1
ATOM 1873 O O . VAL A 1 235 ? -8.194 -9.114 46.491 1.00 89.44 235 VAL A O 1
ATOM 1876 N N . LYS A 1 236 ? -6.526 -7.629 46.613 1.00 89.50 236 LYS A N 1
ATOM 1877 C CA . LYS A 1 236 ? -7.010 -6.996 47.848 1.00 89.50 236 LYS A CA 1
ATOM 1878 C C . LYS A 1 236 ? -7.857 -5.762 47.524 1.00 89.50 236 LYS A C 1
ATOM 1880 O O . LYS A 1 236 ? -7.783 -5.206 46.428 1.00 89.50 236 LYS A O 1
ATOM 1885 N N . VAL A 1 237 ? -8.668 -5.310 48.480 1.00 88.94 237 VAL A N 1
ATOM 1886 C CA . VAL A 1 237 ? -9.351 -4.007 48.376 1.00 88.94 237 VAL A CA 1
ATOM 1887 C C . VAL A 1 237 ? -8.310 -2.899 48.171 1.00 88.94 237 VAL A C 1
ATOM 1889 O O . VAL A 1 237 ? -7.368 -2.787 48.951 1.00 88.94 237 VAL A O 1
ATOM 1892 N N . GLY A 1 238 ? -8.489 -2.072 47.137 1.00 85.44 238 GLY A N 1
ATOM 1893 C CA . GLY A 1 238 ? -7.546 -1.014 46.758 1.00 85.44 238 GLY A CA 1
ATOM 1894 C C . GLY A 1 238 ? -6.504 -1.402 45.699 1.00 85.44 238 GLY A C 1
ATOM 1895 O O . GLY A 1 238 ? -5.892 -0.500 45.123 1.00 85.44 238 GLY A O 1
ATOM 1896 N N . ASP A 1 239 ? -6.344 -2.690 45.377 1.00 87.06 239 ASP A N 1
ATOM 1897 C CA . ASP A 1 239 ? -5.409 -3.142 44.338 1.00 87.06 239 ASP A CA 1
ATOM 1898 C C . ASP A 1 239 ? -5.978 -2.935 42.919 1.00 87.06 239 ASP A C 1
ATOM 1900 O O . ASP A 1 239 ? -7.171 -3.139 42.682 1.00 87.06 239 ASP A O 1
ATOM 1904 N N . PRO A 1 240 ? -5.147 -2.571 41.926 1.00 91.38 240 PRO A N 1
ATOM 1905 C CA . PRO A 1 240 ? -5.607 -2.363 40.559 1.00 91.38 240 PRO A CA 1
ATOM 1906 C C . PRO A 1 240 ? -5.858 -3.683 39.814 1.00 91.38 240 PRO A C 1
ATOM 1908 O O . PRO A 1 240 ? -4.981 -4.537 39.685 1.00 91.38 240 PRO A O 1
ATOM 1911 N N . ILE A 1 241 ? -7.034 -3.788 39.204 1.00 91.44 241 ILE A N 1
ATOM 1912 C CA . ILE A 1 241 ? -7.400 -4.806 38.219 1.00 91.44 241 ILE A CA 1
ATOM 1913 C C . ILE A 1 241 ? -7.269 -4.189 36.830 1.00 91.44 241 ILE A C 1
ATOM 1915 O O . ILE A 1 241 ? -7.791 -3.107 36.556 1.00 91.44 241 ILE A O 1
ATOM 1919 N N . THR A 1 242 ? -6.578 -4.883 35.931 1.00 93.69 242 THR A N 1
ATOM 1920 C CA . THR A 1 242 ? -6.403 -4.447 34.546 1.00 93.69 242 THR A CA 1
ATOM 1921 C C . THR A 1 242 ? -7.329 -5.230 33.628 1.00 93.69 242 THR A C 1
ATOM 1923 O O . THR A 1 242 ? -7.208 -6.448 33.491 1.00 93.69 242 THR A O 1
ATOM 1926 N N . LEU A 1 243 ? -8.224 -4.517 32.957 1.00 93.75 243 LEU A N 1
ATOM 1927 C CA . LEU A 1 243 ? -9.070 -5.036 31.896 1.00 93.75 243 LEU A CA 1
ATOM 1928 C C . LEU A 1 243 ? -8.389 -4.771 30.547 1.00 93.75 243 LEU A C 1
ATOM 1930 O O . LEU A 1 243 ? -8.180 -3.617 30.173 1.00 93.75 243 LEU A O 1
ATOM 1934 N N . LYS A 1 244 ? -8.035 -5.828 29.817 1.00 95.12 244 LYS A N 1
ATOM 1935 C CA . LYS A 1 244 ? -7.450 -5.742 28.473 1.00 95.12 244 LYS A CA 1
ATOM 1936 C C . LYS A 1 244 ? -8.455 -6.241 27.454 1.00 95.12 244 LYS A C 1
ATOM 1938 O O . LYS A 1 244 ? -8.807 -7.421 27.478 1.00 95.12 244 LYS A O 1
ATOM 1943 N N . GLY A 1 245 ? -8.894 -5.351 26.572 1.00 94.62 245 GLY A N 1
ATOM 1944 C CA . GLY A 1 245 ? -9.808 -5.660 25.482 1.00 94.62 245 GLY A CA 1
ATOM 1945 C C . GLY A 1 245 ? -9.180 -5.429 24.114 1.00 94.62 245 GLY A C 1
ATOM 1946 O O . GLY A 1 245 ? -8.264 -4.620 23.950 1.00 94.62 245 GLY A O 1
ATOM 1947 N N . MET A 1 246 ? -9.674 -6.156 23.123 1.00 95.62 246 MET A N 1
ATOM 1948 C CA . MET A 1 246 ? -9.197 -6.112 21.753 1.00 95.62 246 MET A CA 1
ATOM 1949 C C . MET A 1 246 ? -10.354 -6.359 20.794 1.00 95.62 246 MET A C 1
ATOM 1951 O O . MET A 1 246 ? -11.045 -7.370 20.880 1.00 95.62 246 MET A O 1
ATOM 1955 N N . ILE A 1 247 ? -10.538 -5.421 19.874 1.00 95.81 247 ILE A N 1
ATOM 1956 C CA . ILE A 1 247 ? -11.513 -5.495 18.791 1.00 95.81 247 ILE A CA 1
ATOM 1957 C C . ILE A 1 247 ? -10.731 -5.685 17.494 1.00 95.81 247 ILE A C 1
ATOM 1959 O O . ILE A 1 247 ? -9.798 -4.924 17.218 1.00 95.81 247 ILE A O 1
ATOM 1963 N N . ARG A 1 248 ? -11.082 -6.701 16.710 1.00 95.12 248 ARG A N 1
ATOM 1964 C CA . ARG A 1 248 ? -10.453 -7.027 15.419 1.00 95.12 248 ARG A CA 1
ATOM 1965 C C . ARG A 1 248 ? -11.527 -7.191 14.367 1.00 95.12 248 ARG A C 1
ATOM 1967 O O . ARG A 1 248 ? -12.597 -7.686 14.683 1.00 95.12 248 ARG A O 1
ATOM 1974 N N . GLY A 1 249 ? -11.254 -6.821 13.125 1.00 90.56 249 GLY A N 1
ATOM 1975 C CA . GLY A 1 249 ? -12.196 -7.113 12.051 1.00 90.56 249 GLY A CA 1
ATOM 1976 C C . GLY A 1 249 ? -12.117 -6.175 10.864 1.00 90.56 249 GLY A C 1
ATOM 1977 O O . GLY A 1 249 ? -11.288 -5.266 10.805 1.00 90.56 249 GLY A O 1
ATOM 1978 N N . ASN A 1 250 ? -13.026 -6.413 9.926 1.00 89.00 250 ASN A N 1
ATOM 1979 C CA . ASN A 1 250 ? -13.118 -5.699 8.665 1.00 89.00 250 ASN A CA 1
ATOM 1980 C C . ASN A 1 250 ? -14.199 -4.623 8.786 1.00 89.00 250 ASN A C 1
ATOM 1982 O O . ASN A 1 250 ? -15.394 -4.914 8.726 1.00 89.00 250 ASN A O 1
ATOM 1986 N N . GLY A 1 251 ? -13.785 -3.371 8.970 1.0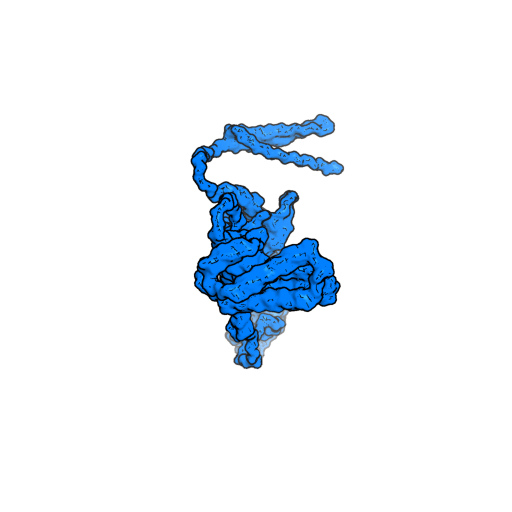0 90.19 251 GLY A N 1
ATOM 1987 C CA . GLY A 1 251 ? -14.715 -2.264 9.158 1.00 90.19 251 GLY A CA 1
ATOM 1988 C C . GLY A 1 251 ? -14.034 -0.942 9.471 1.00 90.19 251 GLY A C 1
ATOM 1989 O O . GLY A 1 251 ? -12.812 -0.808 9.388 1.00 90.19 251 GLY A O 1
ATOM 1990 N N . ASN A 1 252 ? -14.836 0.046 9.856 1.00 91.88 252 ASN A N 1
ATOM 1991 C CA . ASN A 1 252 ? -14.333 1.368 10.202 1.00 91.88 252 ASN A CA 1
ATOM 1992 C C . ASN A 1 252 ? -13.852 1.429 11.659 1.00 91.88 252 ASN A C 1
ATOM 1994 O O . ASN A 1 252 ? -14.592 1.828 12.555 1.00 91.88 252 ASN A O 1
ATOM 1998 N N . LEU A 1 253 ? -12.589 1.074 11.914 1.00 90.81 253 LEU A N 1
ATOM 1999 C CA . LEU A 1 253 ? -12.011 1.133 13.268 1.00 90.81 253 LEU A CA 1
ATOM 2000 C C . LEU A 1 253 ? -11.981 2.556 13.864 1.00 90.81 253 LEU A C 1
ATOM 2002 O O . LEU A 1 253 ? -11.919 2.709 15.089 1.00 90.81 253 LEU A O 1
ATOM 2006 N N . ASN A 1 254 ? -12.078 3.598 13.028 1.00 87.38 254 ASN A N 1
ATOM 2007 C CA . ASN A 1 254 ? -12.128 4.985 13.492 1.00 87.38 254 ASN A CA 1
ATOM 2008 C C . ASN A 1 254 ? -13.459 5.317 14.181 1.00 87.38 254 ASN A C 1
ATOM 2010 O O . ASN A 1 254 ? -13.461 6.123 15.106 1.00 87.38 254 ASN A O 1
ATOM 2014 N N . THR A 1 255 ? -14.568 4.679 13.786 1.00 87.94 255 THR A N 1
ATOM 2015 C CA . THR A 1 255 ? -15.885 4.893 14.417 1.00 87.94 255 THR A CA 1
ATOM 2016 C C . THR A 1 255 ? -16.158 3.940 15.577 1.00 87.94 255 THR A C 1
ATOM 2018 O O . THR A 1 255 ? -17.132 4.110 16.306 1.00 87.94 255 THR A O 1
ATOM 2021 N N . VAL A 1 256 ? -15.292 2.944 15.788 1.00 92.12 256 VAL A N 1
ATOM 2022 C CA . VAL A 1 256 ? -15.405 2.014 16.915 1.00 92.12 256 VAL A CA 1
ATOM 2023 C C . VAL A 1 256 ? -15.102 2.737 18.225 1.00 92.12 256 VAL A C 1
ATOM 2025 O O . VAL A 1 256 ? -13.966 3.153 18.473 1.00 92.12 256 VAL A O 1
ATOM 2028 N N . THR A 1 257 ? -16.103 2.809 19.098 1.00 91.56 257 THR A N 1
ATOM 2029 C CA . THR A 1 257 ? -15.933 3.197 20.501 1.00 91.56 257 THR A CA 1
ATOM 2030 C C . THR A 1 257 ? -15.780 1.932 21.341 1.00 91.56 257 THR A C 1
ATOM 2032 O O . THR A 1 257 ? -16.613 1.029 21.255 1.00 91.56 257 THR A O 1
ATOM 2035 N N . VAL A 1 258 ? -14.710 1.848 22.135 1.00 91.94 258 VAL A N 1
ATOM 2036 C CA . VAL A 1 258 ? -14.415 0.656 22.943 1.00 91.94 258 VAL A CA 1
ATOM 2037 C C . VAL A 1 258 ? -15.429 0.499 24.087 1.00 91.94 258 VAL A C 1
ATOM 2039 O O . VAL A 1 258 ? -15.776 1.496 24.726 1.00 91.94 258 VAL A O 1
ATOM 2042 N N . PRO A 1 259 ? -15.923 -0.722 24.368 1.00 89.69 259 PRO A N 1
ATOM 2043 C CA . PRO A 1 259 ? -16.791 -0.958 25.514 1.00 89.69 259 PRO A CA 1
ATOM 2044 C C . PRO A 1 259 ? -15.983 -0.775 26.803 1.00 89.69 259 PRO A C 1
ATOM 2046 O O . PRO A 1 259 ? -14.906 -1.349 26.956 1.00 89.69 259 PRO A O 1
ATOM 2049 N N . GLN A 1 260 ? -16.502 0.022 27.733 1.00 88.00 260 GLN A N 1
ATOM 2050 C CA . GLN A 1 260 ? -15.829 0.340 28.991 1.00 88.00 260 GLN A CA 1
ATOM 2051 C C . GLN A 1 260 ? -16.690 -0.034 30.193 1.00 88.00 260 GLN A C 1
ATOM 2053 O O . GLN A 1 260 ? -17.918 0.079 30.154 1.00 88.00 260 GLN A O 1
ATOM 2058 N N . CYS A 1 261 ? -16.038 -0.439 31.282 1.00 86.06 261 CYS A N 1
ATOM 2059 C CA . CYS A 1 261 ? -16.715 -0.595 32.561 1.00 86.06 261 CYS A CA 1
ATOM 2060 C C . CYS A 1 261 ? -17.118 0.795 33.074 1.00 86.06 261 CYS A C 1
ATOM 2062 O O . CYS A 1 261 ? -16.320 1.733 33.020 1.00 86.06 261 CYS A O 1
ATOM 2064 N N . LYS A 1 262 ? -18.355 0.946 33.556 1.00 85.56 262 LYS A N 1
ATOM 2065 C CA . LYS A 1 262 ? -18.819 2.195 34.179 1.00 85.56 262 LYS A CA 1
ATOM 2066 C C . LYS A 1 262 ? -18.454 2.197 35.662 1.00 85.56 262 LYS A C 1
ATOM 2068 O O . LYS A 1 262 ? -18.427 1.139 36.289 1.00 85.56 262 LYS A O 1
ATOM 2073 N N . ALA A 1 263 ? -18.181 3.379 36.211 1.00 82.06 263 ALA A N 1
ATOM 2074 C CA . ALA A 1 263 ? -17.995 3.542 37.648 1.00 82.06 263 ALA A CA 1
ATOM 2075 C C . ALA A 1 263 ? -19.300 3.215 38.394 1.00 82.06 263 ALA A C 1
ATOM 2077 O O . ALA A 1 263 ? -20.390 3.561 37.935 1.00 82.06 263 ALA A O 1
ATOM 2078 N N . GLN A 1 264 ? -19.171 2.538 39.530 1.00 81.38 264 GLN A N 1
ATOM 2079 C CA . GLN A 1 264 ? -20.254 2.213 40.462 1.00 81.38 264 GLN A CA 1
ATOM 2080 C C . GLN A 1 264 ? -19.774 2.557 41.877 1.00 81.38 264 GLN A C 1
ATOM 2082 O O . GLN A 1 264 ? -18.568 2.679 42.083 1.00 81.38 264 GLN A O 1
ATOM 2087 N N . ASP A 1 265 ? -20.673 2.664 42.858 1.00 78.31 265 ASP A N 1
ATOM 2088 C CA . ASP A 1 265 ? -20.333 3.134 44.217 1.00 78.31 265 ASP A CA 1
ATOM 2089 C C . ASP A 1 265 ? -19.164 2.369 44.870 1.00 78.31 265 ASP A C 1
ATOM 2091 O O . ASP A 1 265 ? -18.377 2.946 45.616 1.00 78.31 265 ASP A O 1
ATOM 2095 N N . ASN A 1 266 ? -18.990 1.091 44.518 1.00 85.81 266 ASN A N 1
ATOM 2096 C CA . ASN A 1 266 ? -17.940 0.230 45.065 1.00 85.81 266 ASN A CA 1
ATOM 2097 C C . ASN A 1 266 ? -16.758 -0.001 44.095 1.00 85.81 266 ASN A C 1
ATOM 2099 O O . ASN A 1 266 ? -15.799 -0.686 44.445 1.00 85.81 266 ASN A O 1
ATOM 2103 N N . LEU A 1 267 ? -16.788 0.553 42.878 1.00 87.56 267 LEU A N 1
ATOM 2104 C CA . LEU A 1 267 ? -15.767 0.363 41.841 1.00 87.56 267 LEU A CA 1
ATOM 2105 C C . LEU A 1 267 ? -15.261 1.713 41.332 1.00 87.56 267 LEU A C 1
ATOM 2107 O O . LEU A 1 267 ? -15.961 2.425 40.608 1.00 87.56 267 LEU A O 1
ATOM 2111 N N . LYS A 1 268 ? -13.999 2.029 41.629 1.00 89.31 268 LYS A N 1
ATOM 2112 C CA . LYS A 1 268 ? -13.329 3.185 41.033 1.00 89.31 268 LYS A CA 1
ATOM 2113 C C . LYS A 1 268 ? -12.755 2.791 39.677 1.00 89.31 268 LYS A C 1
ATOM 2115 O O . LYS A 1 268 ? -11.828 1.989 39.599 1.00 89.31 268 LYS A O 1
ATOM 2120 N N . VAL A 1 269 ? -13.297 3.363 38.609 1.00 91.94 269 VAL A N 1
ATOM 2121 C CA . VAL A 1 269 ? -12.915 3.038 37.231 1.00 91.94 269 VAL A CA 1
ATOM 2122 C C . VAL A 1 269 ? -12.214 4.227 36.581 1.00 91.94 269 VAL A C 1
ATOM 2124 O O . VAL A 1 269 ? -12.679 5.358 36.700 1.00 91.94 269 VAL A O 1
ATOM 2127 N N . TYR A 1 270 ? -11.100 3.968 35.899 1.00 91.19 270 TYR A N 1
ATOM 2128 C CA . TYR A 1 270 ? -10.362 4.968 35.128 1.00 91.19 270 TYR A CA 1
ATOM 2129 C C . TYR A 1 270 ? -10.718 4.893 33.641 1.00 91.19 270 TYR A C 1
ATOM 2131 O O . TYR A 1 270 ? -11.206 3.868 33.155 1.00 91.19 270 TYR A O 1
ATOM 2139 N N . GLU A 1 271 ? -10.460 5.976 32.910 1.00 91.81 271 GLU A N 1
ATOM 2140 C CA . GLU A 1 271 ? -10.638 5.992 31.458 1.00 91.81 271 GLU A CA 1
ATOM 2141 C C . GLU A 1 271 ? -9.692 4.986 30.778 1.00 91.81 271 GLU A C 1
ATOM 2143 O O . GLU A 1 271 ? -8.530 4.849 31.181 1.00 91.81 271 GLU A O 1
ATOM 2148 N N . PRO A 1 272 ? -10.171 4.249 29.760 1.00 93.31 272 PRO A N 1
ATOM 2149 C CA . PRO A 1 272 ? -9.351 3.278 29.057 1.00 93.31 272 PRO A CA 1
ATOM 2150 C C . PRO A 1 272 ? -8.281 3.968 28.205 1.00 93.31 272 PRO A C 1
ATOM 2152 O O . PRO A 1 272 ? -8.560 4.887 27.438 1.00 93.31 272 PRO A O 1
ATOM 2155 N N . GLN A 1 273 ? -7.054 3.455 28.258 1.00 93.38 273 GLN A N 1
ATOM 2156 C CA . GLN A 1 273 ? -6.023 3.793 27.283 1.00 93.38 273 GLN A CA 1
ATOM 2157 C C . GLN A 1 273 ? -6.270 2.998 26.004 1.00 93.38 273 GLN A C 1
ATOM 2159 O O . GLN A 1 273 ? -6.270 1.768 26.037 1.00 93.38 273 GLN A O 1
ATOM 2164 N N . VAL A 1 274 ? -6.476 3.690 24.883 1.00 93.88 274 VAL A N 1
ATOM 2165 C CA . VAL A 1 274 ? -6.799 3.076 23.588 1.00 93.88 274 VAL A CA 1
ATOM 2166 C C . VAL A 1 274 ? -5.607 3.176 22.644 1.00 93.88 274 VAL A C 1
ATOM 2168 O O . VAL A 1 274 ? -5.044 4.251 22.450 1.00 93.88 274 VAL A O 1
ATOM 2171 N N . LYS A 1 275 ? -5.254 2.056 22.011 1.00 93.31 275 LYS A N 1
ATOM 2172 C CA . LYS A 1 275 ? -4.239 1.978 20.960 1.00 93.31 275 LYS A CA 1
ATOM 2173 C C . LYS A 1 275 ? -4.857 1.350 19.715 1.00 93.31 275 LYS A C 1
ATOM 2175 O O . LYS A 1 275 ? -5.358 0.225 19.762 1.00 93.31 275 LYS A O 1
ATOM 2180 N N . GLN A 1 276 ? -4.814 2.081 18.605 1.00 90.31 276 GLN A N 1
ATOM 2181 C CA . GLN A 1 276 ? -5.302 1.617 17.310 1.00 90.31 276 GLN A CA 1
ATOM 2182 C C . GLN A 1 276 ? -4.130 1.206 16.415 1.00 90.31 276 GLN A C 1
ATOM 2184 O O . GLN A 1 276 ? -3.179 1.962 16.228 1.00 90.31 276 GLN A O 1
ATOM 2189 N N . GLU A 1 277 ? -4.215 -0.000 15.868 1.00 88.88 277 GLU A N 1
ATOM 2190 C CA . GLU A 1 277 ? -3.314 -0.556 14.859 1.00 88.88 277 GLU A CA 1
ATOM 2191 C C . GLU A 1 277 ? -4.080 -0.711 13.532 1.00 88.88 277 GLU A C 1
ATOM 2193 O O . GLU A 1 277 ? -5.265 -0.386 13.454 1.00 88.88 277 GLU A O 1
ATOM 2198 N N . LYS A 1 278 ? -3.423 -1.184 12.462 1.00 81.69 278 LYS A N 1
ATOM 2199 C CA . LYS A 1 278 ? -4.038 -1.245 11.118 1.00 81.69 278 LYS A CA 1
ATOM 2200 C C . LYS A 1 278 ? -5.341 -2.054 11.066 1.00 81.69 278 LYS A C 1
ATOM 2202 O O . LYS A 1 278 ? -6.268 -1.644 10.381 1.00 81.69 278 LYS A O 1
ATOM 2207 N N . GLU A 1 279 ? -5.399 -3.176 11.780 1.00 86.50 279 GLU A N 1
ATOM 2208 C CA . GLU A 1 279 ? -6.516 -4.139 11.722 1.00 86.50 279 GLU A CA 1
ATOM 2209 C C . GLU A 1 279 ? -7.132 -4.423 13.102 1.00 86.50 279 GLU A C 1
ATOM 2211 O O . GLU A 1 279 ? -7.977 -5.306 13.256 1.00 86.50 279 GLU A O 1
ATOM 2216 N N . SER A 1 280 ? -6.701 -3.697 14.138 1.00 92.75 280 SER A N 1
ATOM 2217 C CA . SER A 1 280 ? -7.200 -3.916 15.492 1.00 92.75 280 SER A CA 1
ATOM 2218 C C . SER A 1 280 ? -7.224 -2.647 16.333 1.00 92.75 280 SER A C 1
ATOM 2220 O O . SER A 1 280 ? -6.435 -1.723 16.137 1.00 92.75 280 SER A O 1
ATOM 2222 N N . LYS A 1 281 ? -8.139 -2.612 17.300 1.00 94.81 281 LYS A N 1
ATOM 2223 C CA . LYS A 1 281 ? -8.229 -1.567 18.316 1.00 94.81 281 LYS A CA 1
ATOM 2224 C C . LYS A 1 281 ? -8.170 -2.231 19.680 1.00 94.81 281 LYS A C 1
ATOM 2226 O O . LYS A 1 281 ? -9.066 -2.984 20.055 1.00 94.81 281 LYS A O 1
ATOM 2231 N N . SER A 1 282 ? -7.085 -1.984 20.399 1.00 94.94 282 SER A N 1
ATOM 2232 C CA . SER A 1 282 ? -6.862 -2.518 21.740 1.00 94.94 282 SER A CA 1
ATOM 2233 C C . SER A 1 282 ? -7.091 -1.433 22.780 1.00 94.94 282 SER A C 1
ATOM 2235 O O . SER A 1 282 ? -6.847 -0.251 22.527 1.00 94.94 282 SER A O 1
ATOM 2237 N N . PHE A 1 283 ? -7.571 -1.826 23.953 1.00 95.12 283 PHE A N 1
ATOM 2238 C CA . PHE A 1 283 ? -7.712 -0.917 25.074 1.00 95.12 283 PHE A CA 1
ATOM 2239 C C . PHE A 1 283 ? -7.332 -1.583 26.387 1.00 95.12 283 PHE A C 1
ATOM 2241 O O . PHE A 1 283 ? -7.504 -2.787 26.577 1.00 95.12 283 PHE A O 1
ATOM 2248 N N . THR A 1 284 ? -6.804 -0.772 27.295 1.00 94.62 284 THR A N 1
ATOM 2249 C CA . THR A 1 284 ? -6.468 -1.180 28.655 1.00 94.62 284 THR A CA 1
ATOM 2250 C C . THR A 1 284 ? -7.160 -0.244 29.632 1.00 94.62 284 THR A C 1
ATOM 2252 O O . THR A 1 284 ? -6.924 0.961 29.599 1.00 94.62 284 THR A O 1
ATOM 2255 N N . GLN A 1 285 ? -8.010 -0.790 30.495 1.00 94.12 285 GLN A N 1
ATOM 2256 C CA . GLN A 1 285 ? -8.740 -0.038 31.511 1.00 94.12 285 GLN A CA 1
ATOM 2257 C C . GLN A 1 285 ? -8.326 -0.503 32.906 1.00 94.12 285 GLN A C 1
ATOM 2259 O O . GLN A 1 285 ? -8.263 -1.703 33.167 1.00 94.12 285 GLN A O 1
ATOM 2264 N N . VAL A 1 286 ? -8.046 0.442 33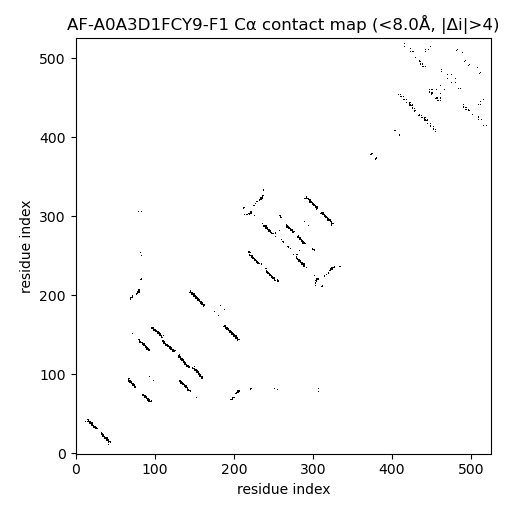.805 1.00 94.12 286 VAL A N 1
ATOM 2265 C CA . VAL A 1 286 ? -7.713 0.146 35.205 1.00 94.12 286 VAL A CA 1
ATOM 2266 C C . VAL A 1 286 ? -8.957 0.325 36.068 1.00 94.12 286 VAL A C 1
ATOM 2268 O O . VAL A 1 286 ? -9.649 1.341 35.978 1.00 94.12 286 VAL A O 1
ATOM 2271 N N . ILE A 1 287 ? -9.234 -0.669 36.905 1.00 92.50 287 ILE A N 1
ATOM 2272 C CA . ILE A 1 287 ? -10.391 -0.735 37.796 1.00 92.50 287 ILE A CA 1
ATOM 2273 C C . ILE A 1 287 ? -9.881 -1.041 39.204 1.00 92.50 287 ILE A C 1
ATOM 2275 O O . ILE A 1 287 ? -9.077 -1.949 39.373 1.00 92.50 287 ILE A O 1
ATOM 2279 N N . ILE A 1 288 ? -10.337 -0.306 40.214 1.00 91.69 288 ILE A N 1
ATOM 2280 C CA . ILE A 1 288 ? -9.955 -0.513 41.615 1.00 91.69 288 ILE A CA 1
ATOM 2281 C C . ILE A 1 288 ? -11.214 -0.863 42.428 1.00 91.69 288 ILE A C 1
ATOM 2283 O O . ILE A 1 288 ? -12.130 -0.034 42.500 1.00 91.69 288 ILE A O 1
ATOM 2287 N N . PRO A 1 289 ? -11.287 -2.058 43.046 1.00 91.06 289 PRO A N 1
ATOM 2288 C CA . PRO A 1 289 ? -12.368 -2.422 43.951 1.00 91.06 289 PRO A CA 1
ATOM 2289 C C . PRO A 1 289 ? -12.213 -1.692 45.289 1.00 91.06 289 PRO A C 1
ATOM 2291 O O . PRO A 1 289 ? -11.139 -1.693 45.893 1.00 91.06 289 PRO A O 1
ATOM 2294 N N . LEU A 1 290 ? -13.298 -1.074 45.753 1.00 88.56 290 LEU A N 1
ATOM 2295 C CA . LEU A 1 290 ? -13.365 -0.336 47.020 1.00 88.56 290 LEU A CA 1
ATOM 2296 C C . LEU A 1 290 ? -14.017 -1.148 48.150 1.00 88.56 290 LEU A C 1
ATOM 2298 O O . LEU A 1 290 ? -13.872 -0.790 49.315 1.00 88.56 290 LEU A O 1
ATOM 2302 N N . ASP A 1 291 ? -14.708 -2.241 47.817 1.00 87.50 291 ASP A N 1
ATOM 2303 C CA . ASP A 1 291 ? -15.360 -3.150 48.766 1.00 87.50 291 ASP A CA 1
ATOM 2304 C C . ASP A 1 291 ? -14.955 -4.606 48.462 1.00 87.50 291 ASP A C 1
ATOM 2306 O O . ASP A 1 291 ? -14.825 -5.017 47.309 1.00 87.50 291 ASP A O 1
ATOM 2310 N N . GLU A 1 292 ? -14.784 -5.404 49.511 1.00 85.69 292 GLU A N 1
ATOM 2311 C CA . GLU A 1 292 ? -14.520 -6.845 49.447 1.00 85.69 292 GLU A CA 1
ATOM 2312 C C . GLU A 1 292 ? -15.706 -7.662 48.914 1.00 85.69 292 GLU A C 1
ATOM 2314 O O . GLU A 1 292 ? -15.550 -8.803 48.482 1.00 85.69 292 GLU A O 1
ATOM 2319 N N . LYS A 1 293 ? -16.918 -7.095 48.951 1.00 85.12 293 LYS A N 1
ATOM 2320 C CA . LYS A 1 293 ? -18.139 -7.780 48.505 1.00 85.12 293 LYS A CA 1
ATOM 2321 C C . LYS A 1 293 ? -18.215 -7.940 46.989 1.00 85.12 293 LYS A C 1
ATOM 2323 O O . LYS A 1 293 ? -19.105 -8.637 46.503 1.00 85.12 293 LYS A O 1
ATOM 2328 N N . ILE A 1 294 ? -17.309 -7.310 46.244 1.00 85.25 294 ILE A N 1
ATOM 2329 C CA . ILE A 1 294 ? -17.237 -7.414 44.789 1.00 85.25 294 ILE A CA 1
ATOM 2330 C C . ILE A 1 294 ? -16.723 -8.802 44.420 1.00 85.25 294 ILE A C 1
ATOM 2332 O O . ILE A 1 294 ? -15.587 -9.162 44.717 1.00 85.25 294 ILE A O 1
ATOM 2336 N N . ARG A 1 295 ? -17.580 -9.584 43.761 1.00 86.31 295 ARG A N 1
ATOM 2337 C CA . ARG A 1 295 ? -17.272 -10.956 43.329 1.00 86.31 295 ARG A CA 1
ATOM 2338 C C . ARG A 1 295 ? -17.082 -11.097 41.827 1.00 86.31 295 ARG A C 1
ATOM 2340 O O . ARG A 1 295 ? -16.643 -12.145 41.371 1.00 86.31 295 ARG A O 1
ATOM 2347 N N . GLU A 1 296 ? -17.419 -10.074 41.054 1.00 89.50 296 GLU A N 1
ATOM 2348 C CA . GLU A 1 296 ? -17.285 -10.099 39.603 1.00 89.50 296 GLU A CA 1
ATOM 2349 C C . GLU A 1 296 ? -17.225 -8.688 39.018 1.00 89.50 296 GLU A C 1
ATOM 2351 O O . GLU A 1 296 ? -17.763 -7.739 39.593 1.00 89.50 296 GLU A O 1
ATOM 2356 N N . LEU A 1 297 ? -16.570 -8.557 37.863 1.00 89.25 297 LEU A N 1
ATOM 2357 C CA . LEU A 1 297 ? -16.738 -7.401 36.988 1.00 89.25 297 LEU A CA 1
ATOM 2358 C C . LEU A 1 297 ? -17.948 -7.619 36.077 1.00 89.25 297 LEU A C 1
ATOM 2360 O O . LEU A 1 297 ? -18.150 -8.745 35.600 1.00 89.25 297 LEU A O 1
ATOM 2364 N N . PRO A 1 298 ? -18.711 -6.552 35.781 1.00 90.12 298 PRO A N 1
ATOM 2365 C CA . PRO A 1 298 ? -19.874 -6.650 34.916 1.00 90.12 298 PRO A CA 1
ATOM 2366 C C . PRO A 1 298 ? -19.486 -7.123 33.512 1.00 90.12 298 PRO A C 1
ATOM 2368 O O . PRO A 1 298 ? -18.369 -6.904 33.036 1.00 90.12 298 PRO A O 1
ATOM 2371 N N . LEU A 1 299 ? -20.447 -7.756 32.841 1.00 92.31 299 LEU A N 1
ATOM 2372 C C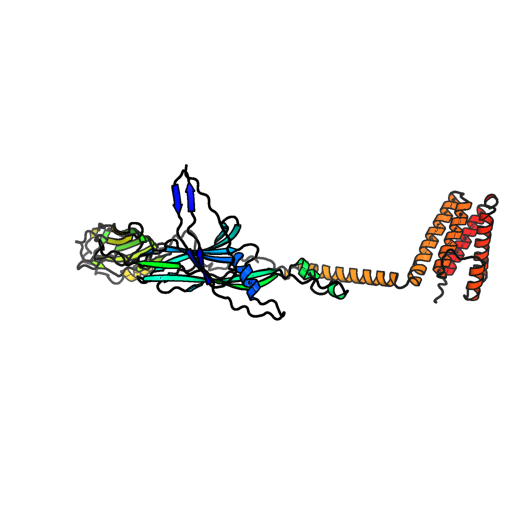A . LEU A 1 299 ? -20.325 -8.096 31.429 1.00 92.31 299 LEU A CA 1
ATOM 2373 C C . LEU A 1 299 ? -20.113 -6.838 30.577 1.00 92.31 299 LEU A C 1
ATOM 2375 O O . LEU A 1 299 ? -20.643 -5.763 30.865 1.00 92.31 299 LEU A O 1
ATOM 2379 N N . LEU A 1 300 ? -19.336 -6.988 29.510 1.00 92.44 300 LEU A N 1
ATOM 2380 C CA . LEU A 1 300 ? -19.087 -5.946 28.524 1.00 92.44 300 LEU A CA 1
ATOM 2381 C C . LEU A 1 300 ? -19.711 -6.372 27.209 1.00 92.44 300 LEU A C 1
ATOM 2383 O O . LEU A 1 300 ? -19.370 -7.426 26.670 1.00 92.44 300 LEU A O 1
ATOM 2387 N N . THR A 1 301 ? -20.608 -5.535 26.701 1.00 93.25 301 THR A N 1
ATOM 2388 C CA . THR A 1 301 ? -21.277 -5.757 25.423 1.00 93.25 301 THR A CA 1
ATOM 2389 C C . THR A 1 301 ? -20.761 -4.760 24.402 1.00 93.25 301 THR A C 1
ATOM 2391 O O . THR A 1 301 ? -20.807 -3.549 24.617 1.00 93.25 301 THR A O 1
ATOM 2394 N N . PHE A 1 302 ? -20.272 -5.280 23.283 1.00 94.81 302 PHE A N 1
ATOM 2395 C CA . PHE A 1 302 ? -19.877 -4.503 22.122 1.00 94.81 302 PHE A CA 1
ATOM 2396 C C . PHE A 1 302 ? -20.957 -4.618 21.048 1.00 94.81 302 PHE A C 1
ATOM 2398 O O . PHE A 1 302 ? -21.235 -5.719 20.581 1.00 94.81 302 PHE A O 1
ATOM 2405 N N . HIS A 1 303 ? -21.567 -3.492 20.676 1.00 94.94 303 HIS A N 1
ATOM 2406 C CA . HIS A 1 303 ? -22.595 -3.414 19.637 1.00 94.94 303 HIS A CA 1
ATOM 2407 C C . HIS A 1 303 ? -22.005 -2.842 18.347 1.00 94.94 303 HIS A C 1
ATOM 2409 O O . HIS A 1 303 ? -21.375 -1.783 18.378 1.00 94.94 303 HIS A O 1
ATOM 2415 N N . PHE A 1 304 ? -22.263 -3.490 17.215 1.00 95.06 304 PHE A N 1
ATOM 2416 C CA . PHE A 1 304 ? -21.846 -3.018 15.896 1.00 95.06 304 PHE A CA 1
ATOM 2417 C C . PHE A 1 304 ? -22.922 -3.304 14.846 1.00 95.06 304 PHE A C 1
ATOM 2419 O O . PHE A 1 304 ? -23.782 -4.161 15.031 1.00 95.06 304 PHE A O 1
ATOM 2426 N N . PHE A 1 305 ? -22.897 -2.561 13.745 1.00 96.00 305 PHE A N 1
ATOM 2427 C CA . PHE A 1 305 ? -23.743 -2.826 12.589 1.00 96.00 305 PHE A CA 1
ATOM 2428 C C . PHE A 1 305 ? -22.944 -3.587 11.538 1.00 96.00 305 PHE A C 1
ATOM 2430 O O . PHE A 1 305 ? -21.924 -3.085 11.056 1.00 96.00 305 PHE A O 1
ATOM 2437 N N . ASN A 1 306 ? -23.427 -4.769 11.166 1.00 94.62 306 ASN A N 1
ATOM 2438 C CA . ASN A 1 306 ? -22.827 -5.580 10.123 1.00 94.62 306 ASN A CA 1
ATOM 2439 C C . ASN A 1 306 ? -23.475 -5.242 8.765 1.00 94.62 306 ASN A C 1
ATOM 2441 O O . ASN A 1 306 ? -24.639 -5.580 8.534 1.00 94.62 306 ASN A O 1
ATOM 2445 N N . PRO A 1 307 ? -22.749 -4.582 7.841 1.00 92.62 307 PRO A N 1
ATOM 2446 C CA . PRO A 1 307 ? -23.297 -4.174 6.551 1.00 92.62 307 PRO A CA 1
ATOM 2447 C C . PRO A 1 307 ? -23.532 -5.346 5.586 1.00 92.62 307 PRO A C 1
ATOM 2449 O O . PRO A 1 307 ? -24.236 -5.176 4.594 1.00 92.62 307 PRO A O 1
ATOM 2452 N N . GLU A 1 308 ? -22.951 -6.526 5.836 1.00 91.44 308 GLU A N 1
ATOM 2453 C CA . GLU A 1 308 ? -23.181 -7.719 5.010 1.00 91.44 308 GLU A CA 1
ATOM 2454 C C . GLU A 1 308 ? -24.517 -8.388 5.345 1.00 91.44 308 GLU A C 1
ATOM 2456 O O . GLU A 1 308 ? -25.235 -8.817 4.444 1.00 91.44 308 GLU A O 1
ATOM 2461 N N . THR A 1 309 ? -24.875 -8.436 6.632 1.00 92.12 309 THR A N 1
ATOM 2462 C CA . THR A 1 309 ? -26.160 -8.977 7.107 1.00 92.12 309 THR A CA 1
ATOM 2463 C C . THR A 1 309 ? -27.249 -7.906 7.210 1.00 92.12 309 THR A C 1
ATOM 2465 O O . THR A 1 309 ? -28.420 -8.248 7.385 1.00 92.12 309 THR A O 1
ATOM 2468 N N . ALA A 1 310 ? -26.873 -6.627 7.081 1.00 92.38 310 ALA A N 1
ATOM 2469 C CA . ALA A 1 310 ? -27.709 -5.444 7.277 1.00 92.38 310 ALA A CA 1
ATOM 2470 C C . ALA A 1 310 ? -28.417 -5.421 8.646 1.00 92.38 310 ALA A C 1
ATOM 2472 O O . ALA A 1 310 ? -29.562 -4.979 8.759 1.00 92.38 310 ALA A O 1
ATOM 2473 N N . ARG A 1 311 ? -27.748 -5.929 9.690 1.00 94.06 311 ARG A N 1
ATOM 2474 C CA . ARG A 1 311 ? -28.301 -6.077 11.044 1.00 94.06 311 ARG A CA 1
ATOM 2475 C C . ARG A 1 311 ? -27.334 -5.570 12.106 1.00 94.06 311 ARG A C 1
ATOM 2477 O O . ARG A 1 311 ? -26.119 -5.554 11.920 1.00 94.06 311 ARG A O 1
ATOM 2484 N N . TYR A 1 312 ? -27.900 -5.182 13.244 1.00 95.31 312 TYR A N 1
ATOM 2485 C CA . TYR A 1 312 ? -27.139 -4.926 14.459 1.00 95.31 312 TYR A CA 1
ATOM 2486 C C . TYR A 1 312 ? -26.780 -6.244 15.135 1.00 95.31 312 TYR A C 1
ATOM 2488 O O . TYR A 1 312 ? -27.643 -7.086 15.382 1.00 95.31 312 TYR A O 1
ATOM 2496 N N . GLU A 1 313 ? -25.504 -6.399 15.453 1.00 94.50 313 GLU A N 1
ATOM 2497 C CA . GLU A 1 313 ? -24.951 -7.559 16.135 1.00 94.50 313 GLU A CA 1
ATOM 2498 C C . GLU A 1 313 ? -24.271 -7.107 17.432 1.00 94.50 313 GLU A C 1
ATOM 2500 O O . GLU A 1 313 ? -23.850 -5.953 17.589 1.00 94.50 313 GLU A O 1
ATOM 2505 N N . SER A 1 314 ? -24.214 -8.009 18.411 1.00 94.00 314 SER A N 1
ATOM 2506 C CA . SER A 1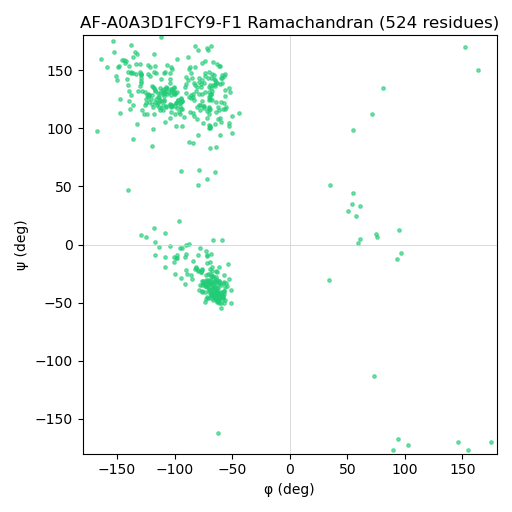 314 ? -23.618 -7.721 19.710 1.00 94.00 314 SER A CA 1
ATOM 2507 C C . SER A 1 314 ? -22.805 -8.893 20.225 1.00 94.00 314 SER A C 1
ATOM 2509 O O . SER A 1 314 ? -23.305 -10.016 20.269 1.00 94.00 314 SER A O 1
ATOM 2511 N N . ILE A 1 315 ? -21.586 -8.615 20.680 1.00 94.56 315 ILE A N 1
ATOM 2512 C CA . ILE A 1 315 ? -20.718 -9.596 21.331 1.00 94.56 315 ILE A CA 1
ATOM 2513 C C . ILE A 1 315 ? -20.609 -9.222 22.805 1.00 94.56 315 ILE A C 1
ATOM 2515 O O . ILE A 1 315 ? -20.139 -8.136 23.146 1.00 94.56 315 ILE A O 1
ATOM 2519 N N . THR A 1 316 ? -21.034 -10.132 23.679 1.00 94.69 316 THR A N 1
ATOM 2520 C CA . THR A 1 316 ? -20.953 -9.970 25.133 1.00 94.69 316 THR A CA 1
ATOM 2521 C C . THR A 1 316 ? -19.877 -10.886 25.703 1.00 94.69 316 THR A C 1
ATOM 2523 O O . THR A 1 316 ? -19.816 -12.069 25.370 1.00 94.69 316 THR A O 1
ATOM 2526 N N . LYS A 1 317 ? -19.028 -10.345 26.580 1.00 94.62 317 LYS A N 1
ATOM 2527 C CA . LYS A 1 317 ? -17.989 -11.094 27.299 1.00 94.62 317 LYS A CA 1
ATOM 2528 C C . LYS A 1 317 ? -18.068 -10.803 28.796 1.00 94.62 317 LYS A C 1
ATOM 2530 O O . LYS A 1 317 ? -18.389 -9.686 29.200 1.00 94.62 317 LYS A O 1
ATOM 2535 N N . GLY A 1 318 ? -17.741 -11.807 29.605 1.00 88.31 318 GLY A N 1
ATOM 2536 C CA . GLY A 1 318 ? -17.931 -11.786 31.056 1.00 88.31 318 GLY A CA 1
ATOM 2537 C C . GLY A 1 318 ? -19.269 -12.416 31.484 1.00 88.31 318 GLY A C 1
ATOM 2538 O O . GLY A 1 318 ? -19.914 -13.066 30.658 1.00 88.31 318 GLY A O 1
ATOM 2539 N N . PRO A 1 319 ? -19.696 -12.239 32.749 1.00 91.12 319 PRO A N 1
ATOM 2540 C CA . PRO A 1 319 ? -19.001 -11.519 33.823 1.00 91.12 319 PRO A CA 1
ATOM 2541 C C . PRO A 1 319 ? -17.634 -12.137 34.152 1.00 91.12 319 PRO A C 1
ATOM 2543 O O . PRO A 1 319 ? -17.396 -13.318 33.897 1.00 91.12 319 PRO A O 1
ATOM 2546 N N . PHE A 1 320 ? -16.707 -11.330 34.671 1.00 91.81 320 PHE A N 1
ATOM 2547 C CA . PHE A 1 320 ? -15.369 -11.813 35.034 1.00 91.81 320 PHE A CA 1
ATOM 2548 C C . PHE A 1 320 ? -15.310 -12.057 36.539 1.00 91.81 320 PHE A C 1
ATOM 2550 O O . PHE A 1 320 ? -15.365 -11.077 37.283 1.00 91.81 320 PHE A O 1
ATOM 2557 N N . PRO A 1 321 ? -15.194 -13.311 37.007 1.00 91.19 321 PRO A N 1
ATOM 2558 C CA . PRO A 1 321 ? -15.161 -13.599 38.432 1.00 91.19 321 PRO A CA 1
ATOM 2559 C C . PRO A 1 321 ? -13.909 -12.996 39.076 1.00 91.19 321 PRO A C 1
ATOM 2561 O O . PRO A 1 321 ? -12.809 -13.060 38.522 1.00 91.19 321 PRO A O 1
ATOM 2564 N N . LEU A 1 322 ? -14.098 -12.422 40.259 1.00 89.56 322 LEU A N 1
ATOM 2565 C CA . LEU A 1 322 ? -13.071 -11.799 41.079 1.00 89.56 322 LEU A CA 1
ATOM 2566 C C . LEU A 1 322 ? -13.132 -12.336 42.505 1.00 89.56 322 LEU A C 1
ATOM 2568 O O . LEU A 1 322 ? -14.200 -12.581 43.066 1.00 89.56 322 LEU A O 1
ATOM 2572 N N . LYS A 1 323 ? -11.965 -12.440 43.128 1.00 89.81 323 LYS A N 1
ATOM 2573 C CA . LYS A 1 323 ? -11.820 -12.745 44.545 1.00 89.81 323 LYS A CA 1
ATOM 2574 C C . LYS A 1 323 ? -11.114 -11.580 45.216 1.00 89.81 323 LYS A C 1
ATOM 2576 O O . LYS A 1 323 ? -9.892 -11.460 45.135 1.00 89.81 323 LYS A O 1
ATOM 2581 N N . VAL A 1 324 ? -11.902 -10.723 45.858 1.00 88.38 324 VAL A N 1
ATOM 2582 C CA . VAL A 1 324 ? -11.399 -9.558 46.584 1.00 88.38 324 VAL A CA 1
ATOM 2583 C C . VAL A 1 324 ? -11.226 -9.921 48.059 1.00 88.38 324 VAL A C 1
ATOM 2585 O O . VAL A 1 324 ? -12.168 -10.381 48.702 1.00 88.38 324 VAL A O 1
ATOM 2588 N N . THR A 1 325 ? -10.019 -9.763 48.601 1.00 87.69 325 THR A N 1
ATOM 2589 C CA . THR A 1 325 ? -9.722 -10.010 50.023 1.00 87.69 325 THR A CA 1
ATOM 2590 C C . THR A 1 325 ? -9.622 -8.702 50.813 1.00 87.69 325 THR A C 1
ATOM 2592 O O . THR A 1 325 ? -9.280 -7.654 50.260 1.00 87.69 325 THR A O 1
ATOM 2595 N N . LYS A 1 326 ? -9.948 -8.743 52.115 1.00 81.12 326 LYS A N 1
ATOM 2596 C CA . LYS A 1 326 ? -9.828 -7.577 53.007 1.00 81.12 326 LYS A CA 1
ATOM 2597 C C . LYS A 1 326 ? -8.393 -7.070 53.055 1.00 81.12 326 LYS A C 1
ATOM 2599 O O . LYS A 1 326 ? -7.451 -7.856 53.110 1.00 81.12 326 LYS A O 1
ATOM 2604 N N . LEU A 1 327 ? -8.263 -5.750 53.126 1.00 70.38 327 LEU A N 1
ATOM 2605 C CA . LEU A 1 327 ? -7.032 -5.097 53.543 1.00 70.38 327 LEU A CA 1
ATOM 2606 C C . LEU A 1 327 ? -6.830 -5.346 55.050 1.00 70.38 327 LEU A C 1
ATOM 2608 O O . LEU A 1 327 ? -7.770 -5.175 55.836 1.00 70.38 327 LEU A O 1
ATOM 2612 N N . ASP A 1 328 ? -5.635 -5.776 55.460 1.00 68.06 328 ASP A N 1
ATOM 2613 C CA . ASP A 1 328 ? -5.309 -5.929 56.880 1.00 68.06 328 ASP A CA 1
ATOM 2614 C C . ASP A 1 328 ? -5.324 -4.550 57.558 1.00 68.06 328 ASP A C 1
ATOM 2616 O O . ASP A 1 328 ? -4.879 -3.559 56.982 1.00 68.06 328 ASP A O 1
ATOM 2620 N N . LYS A 1 329 ? -5.832 -4.468 58.797 1.00 55.06 329 LYS A N 1
ATOM 2621 C CA . LYS A 1 329 ? -6.118 -3.215 59.540 1.00 55.06 329 LYS A CA 1
ATOM 2622 C C . LYS A 1 329 ? -4.914 -2.272 59.777 1.00 55.06 329 LYS A C 1
ATOM 2624 O O . LYS A 1 329 ? -5.075 -1.272 60.469 1.00 55.06 329 LYS A O 1
ATOM 2629 N N . GLN A 1 330 ? -3.728 -2.583 59.254 1.00 52.28 330 GLN A N 1
ATOM 2630 C CA . GLN A 1 330 ? -2.503 -1.783 59.370 1.00 52.28 330 GLN A CA 1
ATOM 2631 C C . GLN A 1 330 ? -2.002 -1.194 58.038 1.00 52.28 330 GLN A C 1
ATOM 2633 O O . GLN A 1 330 ? -1.024 -0.451 58.053 1.00 52.28 330 GLN A O 1
ATOM 2638 N N . GLU A 1 331 ? -2.654 -1.470 56.905 1.00 51.91 331 GLU A N 1
ATOM 2639 C CA . GLU A 1 331 ? -2.309 -0.865 55.611 1.00 51.91 331 GLU A CA 1
ATOM 2640 C C . GLU A 1 331 ? -3.336 0.228 55.261 1.00 51.91 331 GLU A C 1
ATOM 2642 O O . GLU A 1 331 ? -4.535 -0.029 55.180 1.00 51.91 331 GLU A O 1
ATOM 2647 N N . GLU A 1 332 ? -2.893 1.478 55.088 1.00 53.78 332 GLU A N 1
ATOM 2648 C CA . GLU A 1 332 ? -3.737 2.549 54.539 1.00 53.78 332 GLU A CA 1
ATOM 2649 C C . GLU A 1 332 ? -3.945 2.349 53.027 1.00 53.78 332 GLU A C 1
ATOM 2651 O O . GLU A 1 332 ? -3.057 1.870 52.319 1.00 53.78 332 GLU A O 1
ATOM 2656 N N . LEU A 1 333 ? -5.113 2.751 52.511 1.00 54.53 333 LEU A N 1
ATOM 2657 C CA . LEU A 1 333 ? -5.467 2.695 51.087 1.00 54.53 333 LEU A CA 1
ATOM 2658 C C . LEU A 1 333 ? -4.502 3.548 50.236 1.00 54.53 333 LEU A C 1
ATOM 2660 O O . LEU A 1 333 ? -4.710 4.745 50.027 1.00 54.53 333 LEU A O 1
ATOM 2664 N N . LYS A 1 334 ? -3.457 2.925 49.684 1.00 57.06 334 LYS A N 1
ATOM 2665 C CA . LYS A 1 334 ? -2.470 3.555 48.790 1.00 57.06 334 LYS A CA 1
ATOM 2666 C C . LYS A 1 334 ? -2.999 3.715 47.357 1.00 57.06 334 LYS A C 1
ATOM 2668 O O . LYS A 1 334 ? -2.463 3.165 46.402 1.00 57.06 334 LYS A O 1
ATOM 2673 N N . VAL A 1 335 ? -4.041 4.527 47.180 1.00 53.59 335 VAL A N 1
ATOM 2674 C CA . VAL A 1 335 ? -4.694 4.769 45.871 1.00 53.59 335 VAL A CA 1
ATOM 2675 C C . VAL A 1 335 ? -3.800 5.560 44.889 1.00 53.59 335 VAL A C 1
ATOM 2677 O O . VAL A 1 335 ? -4.075 5.597 43.691 1.00 53.59 335 VAL A O 1
ATOM 2680 N N . VAL A 1 336 ? -2.718 6.191 45.363 1.00 49.12 336 VAL A N 1
ATOM 2681 C CA . VAL A 1 336 ? -1.901 7.136 44.570 1.00 49.12 336 VAL A CA 1
ATOM 2682 C C . VAL A 1 336 ? -0.609 6.513 44.003 1.00 49.12 336 VAL A C 1
ATOM 2684 O O . VAL A 1 336 ? -0.147 6.941 42.947 1.00 49.12 336 VAL A O 1
ATOM 2687 N N . GLU A 1 337 ? -0.052 5.458 44.612 1.00 49.38 337 GLU A N 1
ATOM 2688 C CA . GLU A 1 337 ? 1.230 4.856 44.173 1.00 49.38 337 GLU A CA 1
ATOM 2689 C C . GLU A 1 337 ? 1.084 3.864 42.992 1.00 49.38 337 GLU A C 1
ATOM 2691 O O . GLU A 1 337 ? 2.032 3.653 42.229 1.00 49.38 337 GLU A O 1
ATOM 2696 N N . ALA A 1 338 ? -0.114 3.311 42.762 1.00 50.50 338 ALA A N 1
ATOM 2697 C CA . ALA A 1 338 ? -0.364 2.294 41.731 1.00 50.50 338 ALA A CA 1
ATOM 2698 C C . ALA A 1 338 ? -0.257 2.820 40.279 1.00 50.50 338 ALA A C 1
ATOM 2700 O O . ALA A 1 338 ? 0.172 2.091 39.382 1.00 50.50 338 ALA A O 1
ATOM 2701 N N . LEU A 1 339 ? -0.577 4.098 40.029 1.00 51.25 339 LEU A N 1
ATOM 2702 C CA . LEU A 1 339 ? -0.455 4.710 38.693 1.00 51.25 339 LEU A CA 1
ATOM 2703 C C . LEU A 1 339 ? 1.010 4.940 38.279 1.00 51.25 339 LEU A C 1
ATOM 2705 O O . LEU A 1 339 ? 1.348 4.829 37.100 1.00 51.25 339 LEU A O 1
ATOM 2709 N N . GLN A 1 340 ? 1.904 5.211 39.237 1.00 49.59 340 GLN A N 1
ATOM 2710 C CA . GLN A 1 340 ? 3.342 5.350 38.969 1.00 49.59 340 GLN A CA 1
ATOM 2711 C C . GLN A 1 340 ? 4.011 3.987 38.767 1.00 49.59 340 GLN A C 1
ATOM 2713 O O . GLN A 1 340 ? 4.877 3.852 37.901 1.00 49.59 340 GLN A O 1
ATOM 2718 N N . GLN A 1 341 ? 3.560 2.954 39.484 1.00 46.31 341 GLN A N 1
ATOM 2719 C CA . GLN A 1 341 ? 4.056 1.595 39.286 1.00 46.31 341 GLN A CA 1
ATOM 2720 C C . GLN A 1 341 ? 3.552 0.960 37.985 1.00 46.31 341 GLN A C 1
ATOM 2722 O O . GLN A 1 341 ? 4.328 0.268 37.340 1.00 46.31 341 GLN A O 1
ATOM 2727 N N . LEU A 1 342 ? 2.335 1.238 37.504 1.00 48.72 342 LEU A N 1
ATOM 2728 C CA . LEU A 1 342 ? 1.890 0.774 36.177 1.00 48.72 342 LEU A CA 1
ATOM 2729 C C . LEU A 1 342 ? 2.620 1.484 35.026 1.00 48.72 342 LEU A C 1
ATOM 2731 O O . LEU A 1 342 ? 2.917 0.834 34.029 1.00 48.72 342 LEU A O 1
ATOM 2735 N N . ASN A 1 343 ? 3.024 2.752 35.169 1.00 44.97 343 ASN A N 1
ATOM 2736 C CA . ASN A 1 343 ? 3.914 3.418 34.201 1.00 44.97 343 ASN A CA 1
ATOM 2737 C C . ASN A 1 343 ? 5.363 2.888 34.255 1.00 44.97 343 ASN A C 1
ATOM 2739 O O . ASN A 1 343 ? 6.077 2.930 33.254 1.00 44.97 343 ASN A O 1
ATOM 2743 N N . ALA A 1 344 ? 5.799 2.342 35.396 1.00 44.53 344 ALA A N 1
ATOM 2744 C CA . ALA A 1 344 ? 7.094 1.670 35.533 1.00 44.53 344 ALA A CA 1
ATOM 2745 C C . ALA A 1 344 ? 7.065 0.185 35.104 1.00 44.53 344 ALA A C 1
ATOM 2747 O O . ALA A 1 344 ? 8.063 -0.324 34.601 1.00 44.53 344 ALA A O 1
ATOM 2748 N N . THR A 1 345 ? 5.919 -0.491 35.238 1.00 39.34 345 THR A N 1
ATOM 2749 C CA . THR A 1 345 ? 5.722 -1.932 34.957 1.00 39.34 345 THR A CA 1
ATOM 2750 C C . THR A 1 345 ? 5.104 -2.184 33.575 1.00 39.34 345 THR A C 1
ATOM 2752 O O . THR A 1 345 ? 5.148 -3.304 33.077 1.00 39.34 345 THR A O 1
ATOM 2755 N N . SER A 1 346 ? 4.607 -1.143 32.895 1.00 40.72 346 SER A N 1
ATOM 2756 C CA . SER A 1 346 ? 4.349 -1.144 31.441 1.00 40.72 346 SER A CA 1
ATOM 2757 C C . SER A 1 346 ? 5.618 -0.949 30.605 1.00 40.72 346 SER A C 1
ATOM 2759 O O . SER A 1 346 ? 5.587 -1.145 29.395 1.00 40.72 346 SER A O 1
ATOM 2761 N N . ARG A 1 347 ? 6.781 -0.743 31.244 1.00 40.00 347 ARG A N 1
ATOM 2762 C CA . ARG A 1 347 ? 8.041 -1.318 30.748 1.00 40.00 347 ARG A CA 1
ATOM 2763 C C . ARG A 1 347 ? 8.122 -2.787 31.158 1.00 40.00 347 ARG A C 1
ATOM 2765 O O . ARG A 1 347 ? 9.114 -3.244 31.721 1.00 40.00 347 ARG A O 1
ATOM 2772 N N . SER A 1 348 ? 7.073 -3.552 30.861 1.00 38.75 348 SER A N 1
ATOM 2773 C CA . SER A 1 348 ? 7.244 -4.978 30.670 1.00 38.75 348 SER A CA 1
ATOM 2774 C C . SER A 1 348 ? 8.297 -5.086 29.588 1.00 38.75 348 SER A C 1
ATOM 2776 O O . SER A 1 348 ? 8.108 -4.554 28.495 1.00 38.75 348 SER A O 1
ATOM 2778 N N . VAL A 1 349 ? 9.428 -5.693 29.932 1.00 43.53 349 VAL A N 1
ATOM 2779 C CA . VAL A 1 349 ? 10.402 -6.184 28.973 1.00 43.53 349 VAL A CA 1
ATOM 2780 C C . VAL A 1 349 ? 9.607 -7.007 27.972 1.00 43.53 349 VAL A C 1
ATOM 2782 O O . VAL A 1 349 ? 9.278 -8.168 28.217 1.00 43.53 349 VAL A O 1
ATOM 2785 N N . GLU A 1 350 ? 9.237 -6.370 26.865 1.00 40.72 350 GLU A N 1
ATOM 2786 C CA . GLU A 1 350 ? 8.869 -7.049 25.652 1.00 40.72 350 GLU A CA 1
ATOM 2787 C C . GLU A 1 350 ? 10.050 -7.977 25.387 1.00 40.72 350 GLU A C 1
ATOM 2789 O O . GLU A 1 350 ? 11.110 -7.571 24.911 1.00 40.72 350 GLU A O 1
ATOM 2794 N N . LYS A 1 351 ? 9.856 -9.268 25.659 1.00 44.19 351 LYS A N 1
ATOM 2795 C CA . LYS A 1 351 ? 10.432 -10.296 24.802 1.00 44.19 351 LYS A CA 1
ATOM 2796 C C . LYS A 1 351 ? 9.756 -10.152 23.435 1.00 44.19 351 LYS A C 1
ATOM 2798 O O . LYS A 1 351 ? 9.069 -11.055 22.974 1.00 44.19 351 LYS A O 1
ATOM 2803 N N . LEU A 1 352 ? 9.951 -8.995 22.797 1.00 43.44 352 LEU A N 1
ATOM 2804 C CA . LEU A 1 352 ? 9.916 -8.885 21.362 1.00 43.44 352 LEU A CA 1
ATOM 2805 C C . LEU A 1 352 ? 10.954 -9.898 20.909 1.00 43.44 352 LEU A C 1
ATOM 2807 O O . LEU A 1 352 ? 12.142 -9.798 21.240 1.00 43.44 352 LEU A O 1
ATOM 2811 N N . GLY A 1 353 ? 10.497 -10.915 20.191 1.00 42.88 353 GLY A N 1
ATOM 2812 C CA . GLY A 1 353 ? 11.385 -11.648 19.320 1.00 42.88 353 GLY A CA 1
ATOM 2813 C C . GLY A 1 353 ? 12.075 -10.625 18.428 1.00 42.88 353 GLY A C 1
ATOM 2814 O O . GLY A 1 353 ? 11.454 -10.100 17.525 1.00 42.88 353 GLY A O 1
ATOM 2815 N N . ARG A 1 354 ? 13.328 -10.299 18.753 1.00 45.19 354 ARG A N 1
ATOM 2816 C CA . ARG A 1 354 ? 14.360 -9.754 17.862 1.00 45.19 354 ARG A CA 1
ATOM 2817 C C . ARG A 1 354 ? 13.873 -8.793 16.758 1.00 45.19 354 ARG A C 1
ATOM 2819 O O . ARG A 1 354 ? 14.265 -9.002 15.618 1.00 45.19 354 ARG A O 1
ATOM 2826 N N . ASP A 1 355 ? 13.094 -7.754 17.062 1.00 48.19 355 ASP A N 1
ATOM 2827 C CA . ASP A 1 355 ? 12.661 -6.815 16.001 1.00 48.19 355 ASP A CA 1
ATOM 2828 C C . ASP A 1 355 ? 12.894 -5.328 16.297 1.00 48.19 355 ASP A C 1
ATOM 2830 O O . ASP A 1 355 ? 12.563 -4.448 15.513 1.00 48.19 355 ASP A O 1
ATOM 2834 N N . ILE A 1 356 ? 13.600 -5.031 17.387 1.00 51.47 356 ILE A N 1
ATOM 2835 C CA . ILE A 1 356 ? 14.315 -3.762 17.540 1.00 51.47 356 ILE A CA 1
ATOM 2836 C C . ILE A 1 356 ? 15.714 -4.082 18.043 1.00 51.47 356 ILE A C 1
ATOM 2838 O O . ILE A 1 356 ? 15.931 -4.453 19.196 1.00 51.47 356 ILE A O 1
ATOM 2842 N N . VAL A 1 357 ? 16.684 -4.007 17.134 1.00 52.66 357 VAL A N 1
ATOM 2843 C CA . VAL A 1 357 ? 18.101 -4.154 17.463 1.00 52.66 357 VAL A CA 1
ATOM 2844 C C . VAL A 1 357 ? 18.479 -3.019 18.415 1.00 52.66 357 VAL A C 1
ATOM 2846 O O . VAL A 1 357 ? 18.387 -1.847 18.058 1.00 52.66 357 VAL A O 1
ATOM 2849 N N . TYR A 1 358 ? 18.912 -3.373 19.627 1.00 54.66 358 TYR A N 1
ATOM 2850 C CA . TYR A 1 358 ? 19.440 -2.431 20.614 1.00 54.66 358 TYR A CA 1
ATOM 2851 C C . TYR A 1 358 ? 20.543 -1.565 19.983 1.00 54.66 358 TYR A C 1
ATOM 2853 O O . TYR A 1 358 ? 21.456 -2.094 19.336 1.00 54.66 358 TYR A O 1
ATOM 2861 N N . ILE A 1 359 ? 20.471 -0.241 20.167 1.00 65.94 359 ILE A N 1
ATOM 2862 C CA . ILE A 1 359 ? 21.518 0.680 19.707 1.00 65.94 359 ILE A CA 1
ATOM 2863 C C . ILE A 1 359 ? 22.821 0.247 20.376 1.00 65.94 359 ILE A C 1
ATOM 2865 O O . ILE A 1 359 ? 22.940 0.263 21.600 1.00 65.94 359 ILE A O 1
ATOM 2869 N N . LYS A 1 360 ? 23.803 -0.178 19.574 1.00 59.56 360 LYS A N 1
ATOM 2870 C CA . LYS A 1 360 ? 25.112 -0.585 20.087 1.00 59.56 360 LYS A CA 1
ATOM 2871 C C . LYS A 1 360 ? 25.751 0.608 20.801 1.00 59.56 360 LYS A C 1
ATOM 2873 O O . LYS A 1 360 ? 26.183 1.555 20.156 1.00 59.56 360 LYS A O 1
ATOM 2878 N N . THR A 1 361 ? 25.824 0.539 22.127 1.00 70.12 361 THR A N 1
ATOM 2879 C CA . THR A 1 361 ? 26.451 1.549 22.996 1.00 70.12 361 THR A CA 1
ATOM 2880 C C . THR A 1 361 ? 27.976 1.552 22.906 1.00 70.12 361 THR A C 1
ATOM 2882 O O . THR A 1 361 ? 28.622 2.468 23.404 1.00 70.12 361 THR A O 1
ATOM 2885 N N . SER A 1 362 ? 28.565 0.557 22.239 1.00 74.75 362 SER A N 1
ATOM 2886 C CA . SER A 1 362 ? 29.985 0.515 21.918 1.00 74.75 362 SER A CA 1
ATOM 2887 C C . SER A 1 362 ? 30.200 0.202 20.440 1.00 74.75 362 SER A C 1
ATOM 2889 O O . SER A 1 362 ? 29.563 -0.673 19.841 1.00 74.75 362 SER A O 1
ATOM 2891 N N . MET A 1 363 ? 31.123 0.943 19.833 1.00 66.06 363 MET A N 1
ATOM 2892 C CA . MET A 1 363 ? 31.605 0.662 18.489 1.00 66.06 363 MET A CA 1
ATOM 2893 C C . MET A 1 363 ? 32.419 -0.639 18.591 1.00 66.06 363 MET A C 1
ATOM 2895 O O . MET A 1 363 ? 33.526 -0.636 19.118 1.00 66.06 363 MET A O 1
ATOM 2899 N N . GLY A 1 364 ? 31.828 -1.778 18.212 1.00 78.62 364 GLY A N 1
ATOM 2900 C CA . GLY A 1 364 ? 32.508 -3.082 18.226 1.00 78.62 364 GLY A CA 1
ATOM 2901 C C . GLY A 1 364 ? 33.725 -3.124 17.286 1.00 78.62 364 GLY A C 1
ATOM 2902 O O . GLY A 1 364 ? 34.213 -2.094 16.835 1.00 78.62 364 GLY A O 1
ATOM 2903 N N . LYS A 1 365 ? 34.220 -4.316 16.921 1.00 75.38 365 LYS A N 1
ATOM 2904 C CA . LYS A 1 365 ? 35.323 -4.432 15.944 1.00 75.38 365 LYS A CA 1
ATOM 2905 C C . LYS A 1 365 ? 34.926 -3.804 14.602 1.00 75.38 365 LYS A C 1
ATOM 2907 O O . LYS A 1 365 ? 34.137 -4.371 13.848 1.00 75.38 365 LYS A O 1
ATOM 2912 N N . VAL A 1 366 ? 35.471 -2.623 14.324 1.00 74.62 366 VAL A N 1
ATOM 2913 C CA . VAL A 1 366 ? 35.199 -1.865 13.104 1.00 74.62 366 VAL A CA 1
ATOM 2914 C C . VAL A 1 366 ? 36.055 -2.434 11.982 1.00 74.62 366 VAL A C 1
ATOM 2916 O O . VAL A 1 366 ? 37.282 -2.411 12.047 1.00 74.62 366 VAL A O 1
ATOM 2919 N N . MET A 1 367 ? 35.410 -2.942 10.938 1.00 69.75 367 MET A N 1
ATOM 2920 C CA . MET A 1 367 ? 36.073 -3.318 9.692 1.00 69.75 367 MET A CA 1
ATOM 2921 C C . MET A 1 367 ? 35.705 -2.290 8.626 1.00 69.75 367 MET A C 1
ATOM 2923 O O . MET A 1 367 ? 34.539 -1.909 8.509 1.00 69.75 367 MET A O 1
ATOM 2927 N N . LYS A 1 368 ? 36.680 -1.825 7.836 1.00 74.25 368 LYS A N 1
ATOM 2928 C CA . LYS A 1 368 ? 36.400 -0.939 6.696 1.00 74.25 368 LYS A CA 1
ATOM 2929 C C . LYS A 1 368 ? 35.516 -1.688 5.696 1.00 74.25 368 LYS A C 1
ATOM 2931 O O . LYS A 1 368 ? 35.982 -2.601 5.018 1.00 74.25 368 LYS A O 1
ATOM 2936 N N . LYS A 1 369 ? 34.238 -1.310 5.612 1.00 67.38 369 LYS A N 1
ATOM 2937 C CA . LYS A 1 369 ? 33.306 -1.858 4.625 1.00 67.38 369 LYS A CA 1
ATOM 2938 C C . LYS A 1 369 ? 33.524 -1.151 3.291 1.00 67.38 369 LYS A C 1
ATOM 2940 O O . LYS A 1 369 ? 33.141 0.002 3.132 1.00 67.38 369 LYS A O 1
ATOM 2945 N N . GLY A 1 370 ? 34.109 -1.885 2.348 1.00 65.38 370 GLY A N 1
ATOM 2946 C CA . GLY A 1 370 ? 34.284 -1.455 0.965 1.00 65.38 370 GLY A CA 1
ATOM 2947 C C . GLY A 1 370 ? 35.479 -0.524 0.759 1.00 65.38 370 GLY A C 1
ATOM 2948 O O . GLY A 1 370 ? 35.707 0.427 1.504 1.00 65.38 370 GLY A O 1
ATOM 2949 N N . SER A 1 371 ? 36.249 -0.799 -0.291 1.00 70.62 371 SER A N 1
ATOM 2950 C CA . SER A 1 371 ? 37.143 0.191 -0.884 1.00 70.62 371 SER A CA 1
ATOM 2951 C C . SER A 1 371 ? 36.375 0.863 -2.012 1.00 70.62 371 SER A C 1
ATOM 2953 O O . SER A 1 371 ? 35.862 0.182 -2.899 1.00 70.62 371 SER A O 1
ATOM 2955 N N . PHE A 1 372 ? 36.245 2.185 -1.968 1.00 80.00 372 PHE A N 1
ATOM 2956 C CA . PHE A 1 372 ? 35.605 2.910 -3.056 1.00 80.00 372 PHE A CA 1
ATOM 2957 C C . PHE A 1 372 ? 36.434 2.771 -4.340 1.00 80.00 372 PHE A C 1
ATOM 2959 O O . PHE A 1 372 ? 37.655 2.928 -4.310 1.00 80.00 372 PHE A O 1
ATOM 2966 N N . LEU A 1 373 ? 35.771 2.522 -5.472 1.00 77.38 373 LEU A N 1
ATOM 2967 C CA . LEU A 1 373 ? 36.416 2.309 -6.776 1.00 77.38 373 LEU A CA 1
ATOM 2968 C C . LEU A 1 373 ? 37.350 3.464 -7.178 1.00 77.38 373 LEU A C 1
ATOM 2970 O O . LEU A 1 373 ? 38.443 3.216 -7.675 1.00 77.38 373 LEU A O 1
ATOM 2974 N N . TYR A 1 374 ? 36.996 4.710 -6.844 1.00 80.31 374 TYR A N 1
ATOM 2975 C CA . TYR A 1 374 ? 37.824 5.898 -7.102 1.00 80.31 374 TYR A CA 1
ATOM 2976 C C . TYR A 1 374 ? 39.117 5.973 -6.263 1.00 80.31 374 TYR A C 1
ATOM 2978 O O . TYR A 1 374 ? 39.947 6.848 -6.488 1.00 80.31 374 TYR A O 1
ATOM 2986 N N . LYS A 1 375 ? 39.306 5.089 -5.274 1.00 81.31 375 LYS A N 1
ATOM 2987 C CA . LYS A 1 375 ? 40.566 4.952 -4.517 1.00 81.31 375 LYS A CA 1
ATOM 2988 C C . LYS A 1 375 ? 41.437 3.807 -5.035 1.00 81.31 375 LYS A C 1
ATOM 2990 O O . LYS A 1 375 ? 42.592 3.688 -4.628 1.00 81.31 375 LYS A O 1
ATOM 2995 N N . ASN A 1 376 ? 40.900 2.951 -5.905 1.00 85.06 376 ASN A N 1
ATOM 2996 C CA . ASN A 1 376 ? 41.650 1.853 -6.491 1.00 85.06 376 ASN A CA 1
ATOM 2997 C C . ASN A 1 376 ? 42.550 2.387 -7.614 1.00 85.06 376 ASN A C 1
ATOM 2999 O O . ASN A 1 376 ? 42.065 2.858 -8.642 1.00 85.06 376 ASN A O 1
ATOM 3003 N N . LYS A 1 377 ? 43.872 2.273 -7.432 1.00 87.88 377 LYS A N 1
ATOM 3004 C CA . LYS A 1 377 ? 44.866 2.708 -8.425 1.00 87.88 377 LYS A CA 1
ATOM 3005 C C . LYS A 1 377 ? 44.651 2.043 -9.786 1.00 87.88 377 LYS A C 1
ATOM 3007 O O . LYS A 1 377 ? 44.796 2.715 -10.797 1.00 87.88 377 LYS A O 1
ATOM 3012 N N . LEU A 1 378 ? 44.240 0.771 -9.803 1.00 87.50 378 LEU A N 1
ATOM 3013 C CA . LEU A 1 378 ? 44.006 0.016 -11.035 1.00 87.50 378 LEU A CA 1
ATOM 3014 C C . LEU A 1 378 ? 42.841 0.599 -11.854 1.00 87.50 378 LEU A C 1
ATOM 3016 O O . LEU A 1 378 ? 42.924 0.703 -13.075 1.00 87.50 378 LEU A O 1
ATOM 3020 N N . PHE A 1 379 ? 41.773 1.018 -11.167 1.00 87.56 379 PHE A N 1
ATOM 3021 C CA . PHE A 1 379 ? 40.610 1.655 -11.786 1.00 87.56 379 PHE A CA 1
ATOM 3022 C C . PHE A 1 379 ? 40.980 3.022 -12.374 1.00 87.56 379 PHE A C 1
ATOM 3024 O O . PHE A 1 379 ? 40.635 3.312 -13.516 1.00 87.56 379 PHE A O 1
ATOM 3031 N N . LEU A 1 380 ? 41.760 3.827 -11.639 1.00 87.69 380 LEU A N 1
ATOM 3032 C CA . LEU A 1 380 ? 42.240 5.117 -12.142 1.00 87.69 380 LEU A CA 1
ATOM 3033 C C . LEU A 1 380 ? 43.137 4.953 -13.374 1.00 87.69 380 LEU A C 1
ATOM 3035 O O . LEU A 1 380 ? 42.995 5.708 -14.329 1.00 87.69 380 LEU A O 1
ATOM 3039 N N . THR A 1 381 ? 44.032 3.962 -13.384 1.00 90.31 381 THR A N 1
ATOM 3040 C CA . THR A 1 381 ? 44.896 3.702 -14.547 1.00 90.31 381 THR A CA 1
ATOM 3041 C C . THR A 1 381 ? 44.119 3.164 -15.748 1.00 90.31 381 THR A C 1
ATOM 3043 O O . THR A 1 381 ? 44.442 3.511 -16.882 1.00 90.31 381 THR A O 1
ATOM 3046 N N . ALA A 1 382 ? 43.067 2.369 -15.523 1.00 91.44 382 ALA A N 1
ATOM 3047 C CA . ALA A 1 382 ? 42.235 1.817 -16.593 1.00 91.44 382 ALA A CA 1
ATOM 3048 C C . ALA A 1 382 ? 41.494 2.907 -17.388 1.00 91.44 382 ALA A C 1
ATOM 3050 O O . ALA A 1 382 ? 41.300 2.761 -18.594 1.00 91.44 382 ALA A O 1
ATOM 3051 N N . GLN A 1 383 ? 41.163 4.035 -16.754 1.00 89.12 383 GLN A N 1
ATOM 3052 C CA . GLN A 1 383 ? 40.498 5.160 -17.417 1.00 89.12 383 GLN A CA 1
ATOM 3053 C C . GLN A 1 383 ? 41.355 5.816 -18.518 1.00 89.12 383 GLN A C 1
ATOM 3055 O O . GLN A 1 383 ? 40.812 6.429 -19.435 1.00 89.12 383 GLN A O 1
ATOM 3060 N N . PHE A 1 384 ? 42.684 5.665 -18.476 1.00 92.56 384 PHE A N 1
ATOM 3061 C CA . PHE A 1 384 ? 43.590 6.227 -19.488 1.00 92.56 384 PHE A CA 1
ATOM 3062 C C . PHE A 1 384 ? 43.748 5.350 -20.737 1.00 92.56 384 PHE A C 1
ATOM 3064 O O . PHE A 1 384 ? 44.226 5.831 -21.765 1.00 92.56 384 PHE A O 1
ATOM 3071 N N . VAL A 1 385 ? 43.323 4.085 -20.687 1.00 92.94 385 VAL A N 1
ATOM 3072 C CA . VAL A 1 385 ? 43.396 3.150 -21.821 1.00 92.94 385 VAL A CA 1
ATOM 3073 C C . VAL A 1 385 ? 42.666 3.673 -23.070 1.00 92.94 385 VAL A C 1
ATOM 3075 O O . VAL A 1 385 ? 43.303 3.723 -24.124 1.00 92.94 385 VAL A O 1
ATOM 3078 N N . PRO A 1 386 ? 41.396 4.133 -23.008 1.00 91.44 386 PRO A N 1
ATOM 3079 C CA . PRO A 1 386 ? 40.716 4.666 -24.193 1.00 91.44 386 PRO A CA 1
ATOM 3080 C C . PRO A 1 386 ? 41.418 5.900 -24.783 1.00 91.44 386 PRO A C 1
ATOM 3082 O O . PRO A 1 386 ? 41.470 6.050 -26.004 1.00 91.44 386 PRO A O 1
ATOM 3085 N N . PHE A 1 387 ? 42.027 6.744 -23.943 1.00 93.50 387 PHE A N 1
ATOM 3086 C CA . PHE A 1 387 ? 42.792 7.906 -24.403 1.00 93.50 387 PHE A CA 1
ATOM 3087 C C . PHE A 1 387 ? 44.076 7.491 -25.140 1.00 93.50 387 PHE A C 1
ATOM 3089 O O . PHE A 1 387 ? 44.375 8.011 -26.216 1.00 93.50 387 PHE A O 1
ATOM 3096 N N . LEU A 1 388 ? 44.798 6.493 -24.618 1.00 94.06 388 LEU A N 1
ATOM 3097 C CA . LEU A 1 388 ? 45.979 5.934 -25.277 1.00 94.06 388 LEU A CA 1
ATOM 3098 C C . LEU A 1 388 ? 45.622 5.304 -26.635 1.00 94.06 388 LEU A C 1
ATOM 3100 O O . LEU A 1 388 ? 46.301 5.557 -27.631 1.00 94.06 388 LEU A O 1
ATOM 3104 N N . CYS A 1 389 ? 44.532 4.531 -26.699 1.00 94.25 389 CYS A N 1
ATOM 3105 C CA . CYS A 1 389 ? 44.037 3.939 -27.944 1.00 94.25 389 CYS A CA 1
ATOM 3106 C C . CYS A 1 389 ? 43.697 5.010 -28.993 1.00 94.25 389 CYS A C 1
ATOM 3108 O O . CYS A 1 389 ? 44.050 4.853 -30.163 1.00 94.25 389 CYS A O 1
ATOM 3110 N N . PHE A 1 390 ? 43.075 6.118 -28.581 1.00 94.25 390 PHE A N 1
ATOM 3111 C CA . PHE A 1 390 ? 42.752 7.232 -29.473 1.00 94.25 390 PHE A CA 1
ATOM 3112 C C . PHE A 1 390 ? 44.003 7.920 -30.043 1.00 94.25 390 PHE A C 1
ATOM 3114 O O . PHE A 1 390 ? 44.062 8.202 -31.245 1.00 94.25 390 PHE A O 1
ATOM 3121 N N . ILE A 1 391 ? 45.033 8.143 -29.216 1.00 94.12 391 ILE A N 1
ATOM 3122 C CA . ILE A 1 391 ? 46.315 8.708 -29.668 1.00 94.12 391 ILE A CA 1
ATOM 3123 C C . ILE A 1 391 ? 46.989 7.771 -30.672 1.00 94.12 391 ILE A C 1
ATOM 3125 O O . ILE A 1 391 ? 47.381 8.211 -31.755 1.00 94.12 391 ILE A O 1
ATOM 3129 N N . LEU A 1 392 ? 47.090 6.477 -30.351 1.00 94.62 392 LEU A N 1
ATOM 3130 C CA . LEU A 1 392 ? 47.704 5.481 -31.233 1.00 94.62 392 LEU A CA 1
ATOM 3131 C C . LEU A 1 392 ? 46.992 5.415 -32.589 1.00 94.62 392 LEU A C 1
ATOM 3133 O O . LEU A 1 392 ? 47.646 5.428 -33.635 1.00 94.62 392 LEU A O 1
ATOM 3137 N N . PHE A 1 393 ? 45.658 5.419 -32.584 1.00 94.56 393 PHE A N 1
ATOM 3138 C CA . PHE A 1 393 ? 44.859 5.432 -33.807 1.00 94.56 393 PHE A CA 1
ATOM 3139 C C . PHE A 1 393 ? 45.067 6.715 -34.626 1.00 94.56 393 PHE A C 1
ATOM 3141 O O . PHE A 1 393 ? 45.238 6.656 -35.846 1.00 94.56 393 PHE A O 1
ATOM 3148 N N . SER A 1 394 ? 45.121 7.873 -33.966 1.00 90.75 394 SER A N 1
ATOM 3149 C CA . SER A 1 394 ? 45.347 9.166 -34.621 1.00 90.75 394 SER A CA 1
ATOM 3150 C C . SER A 1 394 ? 46.728 9.248 -35.276 1.00 90.75 394 SER A C 1
ATOM 3152 O O . SER A 1 394 ? 46.841 9.680 -36.426 1.00 90.75 394 SER A O 1
ATOM 3154 N N . VAL A 1 395 ? 47.776 8.764 -34.599 1.00 92.19 395 VAL A N 1
ATOM 3155 C CA . VAL A 1 395 ? 49.141 8.690 -35.150 1.00 92.19 395 VAL A CA 1
ATOM 3156 C C . VAL A 1 395 ? 49.202 7.728 -36.336 1.00 92.19 395 VAL A C 1
ATOM 3158 O O . VAL A 1 395 ? 49.765 8.071 -37.379 1.00 92.19 395 VAL A O 1
ATOM 3161 N N . TRP A 1 396 ? 48.588 6.547 -36.221 1.00 90.81 396 TRP A N 1
ATOM 3162 C CA . TRP A 1 396 ? 48.512 5.579 -37.317 1.00 90.81 396 TRP A CA 1
ATOM 3163 C C . TRP A 1 396 ? 47.813 6.171 -38.547 1.00 90.81 396 TRP A C 1
ATOM 3165 O O . TRP A 1 396 ? 48.325 6.083 -39.667 1.00 90.81 396 TRP A O 1
ATOM 3175 N N . ARG A 1 397 ? 46.691 6.870 -38.342 1.00 88.44 397 ARG A N 1
ATOM 3176 C CA . ARG A 1 397 ? 45.953 7.548 -39.412 1.00 88.44 397 ARG A CA 1
ATOM 3177 C C . ARG A 1 397 ? 46.760 8.687 -40.037 1.00 88.44 397 ARG A C 1
ATOM 3179 O O . ARG A 1 397 ? 46.780 8.801 -41.260 1.00 88.44 397 ARG A O 1
ATOM 3186 N N . ALA A 1 398 ? 47.449 9.502 -39.239 1.00 82.12 398 ALA A N 1
ATOM 3187 C CA . ALA A 1 398 ? 48.305 10.578 -39.741 1.00 82.12 398 ALA A CA 1
ATOM 3188 C C . ALA A 1 398 ? 49.468 10.035 -40.589 1.00 82.12 398 ALA A C 1
ATOM 3190 O O . ALA A 1 398 ? 49.766 10.575 -41.658 1.00 82.12 398 ALA A O 1
ATOM 3191 N N . ARG A 1 399 ? 50.078 8.923 -40.161 1.00 78.38 399 ARG A N 1
ATOM 3192 C CA . ARG A 1 399 ? 51.139 8.232 -40.906 1.00 78.38 399 ARG A CA 1
ATOM 3193 C C . ARG A 1 399 ? 50.624 7.662 -42.229 1.00 78.38 399 ARG A C 1
ATOM 3195 O O . ARG A 1 399 ? 51.242 7.885 -43.267 1.00 78.38 399 ARG A O 1
ATOM 3202 N N . ASN A 1 400 ? 49.462 7.010 -42.215 1.00 74.44 400 ASN A N 1
ATOM 3203 C CA . ASN A 1 400 ? 48.833 6.482 -43.428 1.00 74.44 400 ASN A CA 1
ATOM 3204 C C . ASN A 1 400 ? 48.369 7.585 -44.385 1.00 74.44 400 ASN A C 1
ATOM 3206 O O . ASN A 1 400 ? 48.422 7.402 -45.599 1.00 74.44 400 ASN A O 1
ATOM 3210 N N . ARG A 1 401 ? 47.949 8.743 -43.861 1.00 72.44 401 ARG A N 1
ATOM 3211 C CA . ARG A 1 401 ? 47.591 9.909 -44.676 1.00 72.44 401 ARG A CA 1
ATOM 3212 C C . ARG A 1 401 ? 48.811 10.444 -45.423 1.00 72.44 401 ARG A C 1
ATOM 3214 O O . ARG A 1 401 ? 48.718 10.596 -46.633 1.00 72.44 401 ARG A O 1
ATOM 3221 N N . LYS A 1 402 ? 49.957 10.618 -44.746 1.00 65.12 402 LYS A N 1
ATOM 3222 C CA . LYS A 1 402 ? 51.214 11.050 -45.392 1.00 65.12 402 LYS A CA 1
ATOM 3223 C C . LYS A 1 402 ? 51.661 10.101 -46.508 1.00 65.12 402 LYS A C 1
ATOM 3225 O O . LYS A 1 402 ? 52.056 10.570 -47.567 1.00 65.12 402 LYS A O 1
ATOM 3230 N N . LEU A 1 403 ? 51.530 8.788 -46.303 1.00 62.66 403 LEU A N 1
ATOM 3231 C CA . LEU A 1 403 ? 51.858 7.778 -47.320 1.00 62.66 403 LEU A CA 1
ATOM 3232 C C . LEU A 1 403 ? 50.915 7.795 -48.537 1.00 62.66 403 LEU A C 1
ATOM 3234 O O . LEU A 1 403 ? 51.299 7.321 -49.600 1.00 62.66 403 LEU A O 1
ATOM 3238 N N . ARG A 1 404 ? 49.689 8.320 -48.396 1.00 59.19 404 ARG A N 1
ATOM 3239 C CA . ARG A 1 404 ? 48.692 8.387 -49.479 1.00 59.19 404 ARG A CA 1
ATOM 3240 C C . ARG A 1 404 ? 48.698 9.709 -50.247 1.00 59.19 404 ARG A C 1
ATOM 3242 O O . ARG A 1 404 ? 48.341 9.706 -51.417 1.00 59.19 404 ARG A O 1
ATOM 3249 N N . THR A 1 405 ? 49.077 10.820 -49.617 1.00 57.44 405 THR A N 1
ATOM 3250 C CA . THR A 1 405 ? 49.125 12.138 -50.277 1.00 57.44 405 THR A CA 1
ATOM 3251 C C . THR A 1 405 ? 50.391 12.379 -51.098 1.00 57.44 405 THR A C 1
ATOM 3253 O O . THR A 1 405 ? 50.362 13.233 -51.975 1.00 57.44 405 THR A O 1
ATOM 3256 N N . ASP A 1 406 ? 51.477 11.635 -50.858 1.00 63.19 406 ASP A N 1
ATOM 3257 C CA . ASP A 1 406 ? 52.749 11.811 -51.569 1.00 63.19 406 ASP A CA 1
ATOM 3258 C C . ASP A 1 406 ? 53.151 10.531 -52.326 1.00 63.19 406 ASP A C 1
ATOM 3260 O O . ASP A 1 406 ? 53.892 9.673 -51.838 1.00 63.19 406 ASP A O 1
ATOM 3264 N N . ILE A 1 407 ? 52.609 10.385 -53.540 1.00 62.16 407 ILE A N 1
ATOM 3265 C CA . ILE A 1 407 ? 52.868 9.242 -54.433 1.00 62.16 407 ILE A CA 1
ATOM 3266 C C . ILE A 1 407 ? 54.363 9.160 -54.796 1.00 62.16 407 ILE A C 1
ATOM 3268 O O . ILE A 1 407 ? 54.892 8.060 -54.967 1.00 62.16 407 ILE A O 1
ATOM 3272 N N . ARG A 1 408 ? 55.065 10.302 -54.864 1.00 61.59 408 ARG A N 1
ATOM 3273 C CA . ARG A 1 408 ? 56.496 10.375 -55.202 1.00 61.59 408 ARG A CA 1
ATOM 3274 C C . ARG A 1 408 ? 57.359 9.841 -54.059 1.00 61.59 408 ARG A C 1
ATOM 3276 O O . ARG A 1 408 ? 58.227 9.003 -54.301 1.00 61.59 408 ARG A O 1
ATOM 3283 N N . TYR A 1 409 ? 57.061 10.229 -52.815 1.00 63.38 409 TYR A N 1
ATOM 3284 C CA . TYR A 1 409 ? 57.749 9.704 -51.630 1.00 63.38 409 TYR A CA 1
ATOM 3285 C C . TYR A 1 409 ? 57.483 8.207 -51.408 1.00 63.38 409 TYR A C 1
ATOM 3287 O O . TYR A 1 409 ? 58.407 7.451 -51.102 1.00 63.38 409 TYR A O 1
ATOM 3295 N N . ALA A 1 410 ? 56.240 7.753 -51.605 1.00 63.47 410 ALA A N 1
ATOM 3296 C CA . ALA A 1 410 ? 55.879 6.343 -51.456 1.00 63.47 410 ALA A CA 1
ATOM 3297 C C . ALA A 1 410 ? 56.579 5.441 -52.493 1.00 63.47 410 ALA A C 1
ATOM 3299 O O . ALA A 1 410 ? 57.096 4.383 -52.122 1.00 63.47 410 ALA A O 1
ATOM 3300 N N . ARG A 1 411 ? 56.662 5.872 -53.765 1.00 65.88 411 ARG A N 1
ATOM 3301 C CA . ARG A 1 411 ? 57.397 5.144 -54.818 1.00 65.88 411 ARG A CA 1
ATOM 3302 C C . ARG A 1 411 ? 58.891 5.067 -54.509 1.00 65.88 411 ARG A C 1
ATOM 3304 O O . ARG A 1 411 ? 59.419 3.960 -54.439 1.00 65.88 411 ARG A O 1
ATOM 3311 N N . ALA A 1 412 ? 59.527 6.191 -54.170 1.00 65.25 412 ALA A N 1
ATOM 3312 C CA . ALA A 1 412 ? 60.952 6.243 -53.831 1.00 65.25 412 ALA A CA 1
ATOM 3313 C C . ALA A 1 412 ? 61.327 5.434 -52.569 1.00 65.25 412 ALA A C 1
ATOM 3315 O O . ALA A 1 412 ? 62.434 4.907 -52.479 1.00 65.25 412 ALA A O 1
ATOM 3316 N N . LEU A 1 413 ? 60.425 5.313 -51.583 1.00 69.12 413 LEU A N 1
ATOM 3317 C CA . LEU A 1 413 ? 60.650 4.489 -50.386 1.00 69.12 413 LEU A CA 1
ATOM 3318 C C . LEU A 1 413 ? 60.495 2.984 -50.675 1.00 69.12 413 LEU A C 1
ATOM 3320 O O . LEU A 1 413 ? 61.155 2.163 -50.038 1.00 69.12 413 LEU A O 1
ATOM 3324 N N . SER A 1 414 ? 59.630 2.619 -51.627 1.00 68.69 414 SER A N 1
ATOM 3325 C CA . SER A 1 414 ? 59.380 1.222 -52.012 1.00 68.69 414 SER A CA 1
ATOM 3326 C C . SER A 1 414 ? 60.361 0.673 -53.058 1.00 68.69 414 SER A C 1
ATOM 3328 O O . SER A 1 414 ? 60.623 -0.530 -53.052 1.00 68.69 414 SER A O 1
ATOM 3330 N N . ALA A 1 415 ? 60.952 1.540 -53.889 1.00 72.81 415 ALA A N 1
ATOM 3331 C CA . ALA A 1 415 ? 61.903 1.195 -54.949 1.00 72.81 415 ALA A CA 1
ATOM 3332 C C . ALA A 1 415 ? 63.075 0.296 -54.493 1.00 72.81 415 ALA A C 1
ATOM 3334 O O . ALA A 1 415 ? 63.261 -0.765 -55.088 1.00 72.81 415 ALA A O 1
ATOM 3335 N N . PRO A 1 416 ? 63.822 0.604 -53.406 1.00 77.12 416 PRO A N 1
ATOM 3336 C CA . PRO A 1 416 ? 64.942 -0.244 -52.983 1.00 77.12 416 PRO A CA 1
ATOM 3337 C C . PRO A 1 416 ? 64.482 -1.606 -52.447 1.00 77.12 416 PRO A C 1
ATOM 3339 O O . PRO A 1 416 ? 65.218 -2.588 -52.521 1.00 77.12 416 PRO A O 1
ATOM 3342 N N . ARG A 1 417 ? 63.258 -1.697 -51.908 1.00 81.12 417 ARG A N 1
ATOM 3343 C CA . ARG A 1 417 ? 62.694 -2.978 -51.470 1.00 81.12 417 ARG A CA 1
ATOM 3344 C C . ARG A 1 417 ? 62.351 -3.859 -52.672 1.00 81.12 417 ARG A C 1
ATOM 3346 O O . ARG A 1 417 ? 62.718 -5.030 -52.659 1.00 81.12 417 ARG A O 1
ATOM 3353 N N . LYS A 1 418 ? 61.701 -3.300 -53.698 1.00 81.38 418 LYS A N 1
ATOM 3354 C CA . LYS A 1 418 ? 61.380 -4.025 -54.937 1.00 81.38 418 LYS A CA 1
ATOM 3355 C C . LYS A 1 418 ? 62.642 -4.454 -55.686 1.00 81.38 418 LYS A C 1
ATOM 3357 O O . LYS A 1 418 ? 62.727 -5.606 -56.086 1.00 81.38 418 LYS A O 1
ATOM 3362 N N . ALA A 1 419 ? 63.646 -3.579 -55.771 1.00 82.12 419 ALA A N 1
ATOM 3363 C CA . ALA A 1 419 ? 64.949 -3.897 -56.352 1.00 82.12 419 ALA A CA 1
ATOM 3364 C C . ALA A 1 419 ? 65.613 -5.105 -55.673 1.00 82.12 419 ALA A C 1
ATOM 3366 O O . ALA A 1 419 ? 66.020 -6.043 -56.347 1.00 82.12 419 ALA A O 1
ATOM 3367 N N . ARG A 1 420 ? 65.643 -5.146 -54.333 1.00 83.94 420 ARG A N 1
ATOM 3368 C CA . ARG A 1 420 ? 66.177 -6.301 -53.583 1.00 83.94 420 ARG A CA 1
ATOM 3369 C C . ARG A 1 420 ? 65.379 -7.583 -53.806 1.00 83.94 420 ARG A C 1
ATOM 3371 O O . ARG A 1 420 ? 65.956 -8.664 -53.836 1.00 83.94 420 ARG A O 1
ATOM 3378 N N . GLU A 1 421 ? 64.055 -7.484 -53.913 1.00 85.56 421 GLU A N 1
ATOM 3379 C CA . GLU A 1 421 ? 63.204 -8.636 -54.234 1.00 85.56 421 GLU A CA 1
ATOM 3380 C C . GLU A 1 421 ? 63.456 -9.135 -55.671 1.00 85.56 421 GLU A C 1
ATOM 3382 O O . GLU A 1 421 ? 63.482 -10.345 -55.888 1.00 85.56 421 GLU A O 1
ATOM 3387 N N . GLY A 1 422 ? 63.698 -8.231 -56.623 1.00 84.50 422 GLY A N 1
ATOM 3388 C CA . GLY A 1 422 ? 64.054 -8.538 -58.011 1.00 84.50 422 GLY A CA 1
ATOM 3389 C C . GLY A 1 422 ? 65.442 -9.163 -58.172 1.00 84.50 422 GLY A C 1
ATOM 3390 O O . GLY A 1 422 ? 65.564 -10.218 -58.790 1.00 84.50 422 GLY A O 1
ATOM 3391 N N . ILE A 1 423 ? 66.465 -8.603 -57.516 1.00 86.06 423 ILE A N 1
ATOM 3392 C CA . ILE A 1 423 ? 67.831 -9.159 -57.494 1.00 86.06 423 ILE A CA 1
ATOM 3393 C C . ILE A 1 423 ? 67.821 -10.581 -56.922 1.00 86.06 423 ILE A C 1
ATOM 3395 O O . ILE A 1 423 ? 68.349 -11.494 -57.546 1.00 86.06 423 ILE A O 1
ATOM 3399 N N . ARG A 1 424 ? 67.113 -10.824 -55.809 1.00 87.31 424 ARG A N 1
ATOM 3400 C CA . ARG A 1 424 ? 66.968 -12.183 -55.248 1.00 87.31 424 ARG A CA 1
ATOM 3401 C C . ARG A 1 424 ? 66.306 -13.166 -56.212 1.00 87.31 424 ARG A C 1
ATOM 3403 O O . ARG A 1 424 ? 66.636 -14.349 -56.199 1.00 87.31 424 ARG A O 1
ATOM 3410 N N . LYS A 1 425 ? 65.345 -12.712 -57.024 1.00 86.44 425 LYS A N 1
ATOM 3411 C CA . LYS A 1 425 ? 64.742 -13.555 -58.069 1.00 86.44 425 LYS A CA 1
ATOM 3412 C C . LYS A 1 425 ? 65.761 -13.869 -59.163 1.00 86.44 425 LYS A C 1
ATOM 3414 O O . LYS A 1 425 ? 65.849 -15.025 -59.564 1.00 86.44 425 LYS A O 1
ATOM 3419 N N . ALA A 1 426 ? 66.548 -12.883 -59.590 1.00 85.00 426 ALA A N 1
ATOM 3420 C CA . ALA A 1 426 ? 67.624 -13.084 -60.554 1.00 85.00 426 ALA A CA 1
ATOM 3421 C C . ALA A 1 426 ? 68.682 -14.074 -60.020 1.00 85.00 426 ALA A C 1
ATOM 3423 O O . ALA A 1 426 ? 69.000 -15.042 -60.702 1.00 85.00 426 ALA A O 1
ATOM 3424 N N . GLU A 1 427 ? 69.128 -13.948 -58.766 1.00 85.44 427 GLU A N 1
ATOM 3425 C CA . GLU A 1 427 ? 70.046 -14.907 -58.122 1.00 85.44 427 GLU A CA 1
ATOM 3426 C C . GLU A 1 427 ? 69.488 -16.342 -58.106 1.00 85.44 427 GLU A C 1
ATOM 3428 O O . GLU A 1 427 ? 70.197 -17.308 -58.395 1.00 85.44 427 GLU A O 1
ATOM 3433 N N . GLN A 1 428 ? 68.196 -16.501 -57.798 1.00 85.94 428 GLN A N 1
ATOM 3434 C CA . GLN A 1 428 ? 67.536 -17.810 -57.792 1.00 85.94 428 GLN A CA 1
ATOM 3435 C C . GLN A 1 428 ? 67.428 -18.425 -59.191 1.00 85.94 428 GLN A C 1
ATOM 3437 O O . GLN A 1 428 ? 67.532 -19.645 -59.326 1.00 85.94 428 GLN A O 1
ATOM 3442 N N . LEU A 1 429 ? 67.200 -17.610 -60.223 1.00 84.69 429 LEU A N 1
ATOM 3443 C CA . LEU A 1 429 ? 67.119 -18.062 -61.615 1.00 84.69 429 LEU A CA 1
ATOM 3444 C C . LEU A 1 429 ? 68.505 -18.398 -62.178 1.00 84.69 429 LEU A C 1
ATOM 3446 O O . LEU A 1 429 ? 68.645 -19.400 -62.881 1.00 84.69 429 LEU A O 1
ATOM 3450 N N . LEU A 1 430 ? 69.537 -17.664 -61.751 1.00 81.69 430 LEU A N 1
ATOM 3451 C CA . LEU A 1 430 ? 70.940 -17.979 -62.022 1.00 81.69 430 LEU A CA 1
ATOM 3452 C C . LEU A 1 430 ? 71.320 -19.342 -61.426 1.00 81.69 430 LEU A C 1
ATOM 3454 O O . LEU A 1 430 ? 71.876 -20.187 -62.124 1.00 81.69 430 LEU A O 1
ATOM 3458 N N . ALA A 1 431 ? 70.936 -19.616 -60.174 1.00 81.12 431 ALA A N 1
ATOM 3459 C CA . ALA A 1 431 ? 71.162 -20.919 -59.539 1.00 81.12 431 ALA A CA 1
ATOM 3460 C C . ALA A 1 431 ? 70.399 -22.074 -60.221 1.00 81.12 431 ALA A C 1
ATOM 3462 O O . ALA A 1 431 ? 70.843 -23.221 -60.188 1.00 81.12 431 ALA A O 1
ATOM 3463 N N . LYS A 1 432 ? 69.258 -21.782 -60.858 1.00 81.00 432 LYS A N 1
ATOM 3464 C CA . LYS A 1 432 ? 68.437 -22.753 -61.601 1.00 81.00 432 LYS A CA 1
ATOM 3465 C C . LYS A 1 432 ? 68.849 -22.918 -63.070 1.00 81.00 432 LYS A C 1
ATOM 3467 O O . LYS A 1 432 ? 68.251 -23.737 -63.760 1.00 81.00 432 LYS A O 1
ATOM 3472 N N . THR A 1 433 ? 69.882 -22.205 -63.533 1.00 75.00 433 THR A N 1
ATOM 3473 C CA . THR A 1 433 ? 70.366 -22.206 -64.933 1.00 75.00 433 THR A CA 1
ATOM 3474 C C . THR A 1 433 ? 69.285 -21.796 -65.953 1.00 75.00 433 THR A C 1
ATOM 3476 O O . THR A 1 433 ? 69.363 -22.144 -67.131 1.00 75.00 433 THR A O 1
ATOM 3479 N N . ASP A 1 434 ? 68.270 -21.041 -65.522 1.00 80.00 434 ASP A N 1
ATOM 3480 C CA . ASP A 1 434 ? 67.237 -20.499 -66.409 1.00 80.00 434 ASP A CA 1
ATOM 3481 C C . ASP A 1 434 ? 67.703 -19.155 -66.978 1.00 80.00 434 ASP A C 1
ATOM 3483 O O . ASP A 1 434 ? 67.483 -18.090 -66.399 1.00 80.00 434 ASP A O 1
ATOM 3487 N N . LYS A 1 435 ? 68.407 -19.233 -68.110 1.00 79.38 435 LYS A N 1
ATOM 3488 C CA . LYS A 1 435 ? 69.061 -18.086 -68.752 1.00 79.38 435 LYS A CA 1
ATOM 3489 C C . LYS A 1 435 ? 68.064 -17.021 -69.207 1.00 79.38 435 LYS A C 1
ATOM 3491 O O . LYS A 1 435 ? 68.331 -15.839 -69.047 1.00 79.38 435 LYS A O 1
ATOM 3496 N N . ILE A 1 436 ? 66.925 -17.429 -69.764 1.00 79.50 436 ILE A N 1
ATOM 3497 C CA . ILE A 1 436 ? 65.935 -16.497 -70.323 1.00 79.50 436 ILE A CA 1
ATOM 3498 C C . ILE A 1 436 ? 65.208 -15.785 -69.181 1.00 79.50 436 ILE A C 1
ATOM 3500 O O . ILE A 1 436 ? 65.187 -14.556 -69.138 1.00 79.50 436 ILE A O 1
ATOM 3504 N N . GLY A 1 437 ? 64.715 -16.547 -68.197 1.00 81.94 437 GLY A N 1
ATOM 3505 C CA . GLY A 1 437 ? 64.049 -15.970 -67.030 1.00 81.94 437 GLY A CA 1
ATOM 3506 C C . GLY A 1 437 ? 64.963 -15.052 -66.214 1.00 81.94 437 GLY A C 1
ATOM 3507 O O . GLY A 1 437 ? 64.498 -14.060 -65.652 1.00 81.94 437 GLY A O 1
ATOM 3508 N N . TYR A 1 438 ? 66.265 -15.351 -66.164 1.00 86.12 438 TYR A N 1
ATOM 3509 C CA . TYR A 1 438 ? 67.263 -14.510 -65.506 1.00 86.12 438 TYR A CA 1
ATOM 3510 C C . TYR A 1 438 ? 67.334 -13.100 -66.110 1.00 86.12 438 TYR A C 1
ATOM 3512 O O . TYR A 1 438 ? 67.177 -12.118 -65.381 1.00 86.12 438 TYR A O 1
ATOM 3520 N N . PHE A 1 439 ? 67.533 -12.988 -67.428 1.00 83.62 439 PHE A N 1
ATOM 3521 C CA . PHE A 1 439 ? 67.646 -11.685 -68.088 1.00 83.62 439 PHE A CA 1
ATOM 3522 C C . PHE A 1 439 ? 66.321 -10.914 -68.078 1.00 83.62 439 PHE A C 1
ATOM 3524 O O . PHE A 1 439 ? 66.337 -9.703 -67.868 1.00 83.62 439 PHE A O 1
ATOM 3531 N N . ASP A 1 440 ? 65.178 -11.601 -68.174 1.00 83.19 440 ASP A N 1
ATOM 3532 C CA . ASP A 1 440 ? 63.863 -10.972 -67.998 1.00 83.19 440 ASP A CA 1
ATOM 3533 C C . ASP A 1 440 ? 63.696 -10.392 -66.583 1.00 83.19 440 ASP A C 1
ATOM 3535 O O . ASP A 1 440 ? 63.213 -9.270 -66.414 1.00 83.19 440 ASP A O 1
ATOM 3539 N N . ALA A 1 441 ? 64.144 -11.118 -65.552 1.00 84.94 441 ALA A N 1
ATOM 3540 C CA . ALA A 1 441 ? 64.091 -10.649 -64.171 1.00 84.94 441 ALA A CA 1
ATOM 3541 C C . ALA A 1 441 ? 65.021 -9.450 -63.927 1.00 84.94 441 ALA A C 1
ATOM 3543 O O . ALA A 1 441 ? 64.615 -8.497 -63.258 1.00 84.94 441 ALA A O 1
ATOM 3544 N N . VAL A 1 442 ? 66.239 -9.467 -64.476 1.00 85.38 442 VAL A N 1
ATOM 3545 C CA . VAL A 1 442 ? 67.199 -8.348 -64.413 1.00 85.38 442 VAL A CA 1
ATOM 3546 C C . VAL A 1 442 ? 66.624 -7.111 -65.102 1.00 85.38 442 VAL A C 1
ATOM 3548 O O . VAL A 1 442 ? 66.565 -6.040 -64.493 1.00 85.38 442 VAL A O 1
ATOM 3551 N N . PHE A 1 443 ? 66.124 -7.269 -66.328 1.00 84.38 443 PHE A N 1
ATOM 3552 C CA . PHE A 1 443 ? 65.543 -6.188 -67.119 1.00 84.38 443 PHE A CA 1
ATOM 3553 C C . PHE A 1 443 ? 64.316 -5.577 -66.435 1.00 84.38 443 PHE A C 1
ATOM 3555 O O . PHE A 1 443 ? 64.246 -4.361 -66.254 1.00 84.38 443 PHE A O 1
ATOM 3562 N N . GLN A 1 444 ? 63.380 -6.411 -65.967 1.00 84.31 444 GLN A N 1
ATOM 3563 C CA . GLN A 1 444 ? 62.190 -5.947 -65.255 1.00 84.31 444 GLN A CA 1
ATOM 3564 C C . GLN A 1 444 ? 62.556 -5.226 -63.951 1.00 84.31 444 GLN A C 1
ATOM 3566 O O . GLN A 1 444 ? 61.987 -4.179 -63.644 1.00 84.31 444 GLN A O 1
ATOM 3571 N N . THR A 1 445 ? 63.527 -5.747 -63.197 1.00 87.25 445 THR A N 1
ATOM 3572 C CA . THR A 1 445 ? 63.983 -5.130 -61.941 1.00 87.25 445 THR A CA 1
ATOM 3573 C C . THR A 1 445 ? 64.590 -3.754 -62.194 1.00 87.25 445 THR A C 1
ATOM 3575 O O . THR A 1 445 ? 64.272 -2.798 -61.482 1.00 87.25 445 THR A O 1
ATOM 3578 N N . LEU A 1 446 ? 65.425 -3.635 -63.229 1.00 84.44 446 LEU A N 1
ATOM 3579 C CA . LEU A 1 446 ? 66.034 -2.371 -63.621 1.00 84.44 446 LEU A CA 1
ATOM 3580 C C . LEU A 1 446 ? 64.975 -1.363 -64.093 1.00 84.44 446 LEU A C 1
ATOM 3582 O O . LEU A 1 446 ? 64.954 -0.221 -63.637 1.00 84.44 446 LEU A O 1
ATOM 3586 N N . GLN A 1 447 ? 64.047 -1.795 -64.944 1.00 83.31 447 GLN A N 1
ATOM 3587 C CA . GLN A 1 447 ? 62.966 -0.971 -65.483 1.00 83.31 447 GLN A CA 1
ATOM 3588 C C . GLN A 1 447 ? 61.997 -0.482 -64.392 1.00 83.31 447 GLN A C 1
ATOM 3590 O O . GLN A 1 447 ? 61.594 0.683 -64.376 1.00 83.31 447 GLN A O 1
ATOM 3595 N N . GLU A 1 448 ? 61.633 -1.341 -63.440 1.00 82.06 448 GLU A N 1
ATOM 3596 C CA . GLU A 1 448 ? 60.800 -0.960 -62.296 1.00 82.06 448 GLU A CA 1
ATOM 3597 C C . GLU A 1 448 ? 61.530 -0.000 -61.349 1.00 82.06 448 GLU A C 1
ATOM 3599 O O . GLU A 1 448 ? 60.931 0.975 -60.890 1.00 82.06 448 GLU A O 1
ATOM 3604 N N . TYR A 1 449 ? 62.823 -0.224 -61.093 1.00 83.75 449 TYR A N 1
ATOM 3605 C CA . TYR A 1 449 ? 63.618 0.649 -60.232 1.00 83.75 449 TYR A CA 1
ATOM 3606 C C . TYR A 1 449 ? 63.807 2.042 -60.839 1.00 83.75 449 TYR A C 1
ATOM 3608 O O . TYR A 1 449 ? 63.550 3.041 -60.166 1.00 83.75 449 TYR A O 1
ATOM 3616 N N . LEU A 1 450 ? 64.191 2.125 -62.117 1.00 80.44 450 LEU A N 1
ATOM 3617 C CA . LEU A 1 450 ? 64.341 3.400 -62.822 1.00 80.44 450 LEU A CA 1
ATOM 3618 C C . LEU A 1 450 ? 62.989 4.114 -62.971 1.00 80.44 450 LEU A C 1
ATOM 3620 O O . LEU A 1 450 ? 62.926 5.333 -62.830 1.00 80.44 450 LEU A O 1
ATOM 3624 N N . GLY A 1 451 ? 61.891 3.377 -63.172 1.00 77.88 451 GLY A N 1
ATOM 3625 C CA . GLY A 1 451 ? 60.541 3.948 -63.216 1.00 77.88 451 GLY A CA 1
ATOM 3626 C C . GLY A 1 451 ? 60.116 4.559 -61.884 1.00 77.88 451 GLY A C 1
ATOM 3627 O O . GLY A 1 451 ? 59.594 5.675 -61.846 1.00 77.88 451 GLY A O 1
ATOM 3628 N N . ASP A 1 452 ? 60.403 3.878 -60.774 1.00 78.62 452 ASP A N 1
ATOM 3629 C CA . ASP A 1 452 ? 60.123 4.406 -59.440 1.00 78.62 452 ASP A CA 1
ATOM 3630 C C . ASP A 1 452 ? 61.077 5.564 -59.055 1.00 78.62 452 ASP A C 1
ATOM 3632 O O . ASP A 1 452 ? 60.630 6.498 -58.380 1.00 78.62 452 ASP A O 1
ATOM 3636 N N . TYR A 1 453 ? 62.340 5.548 -59.513 1.00 75.81 453 TYR A N 1
ATOM 3637 C CA . TYR A 1 453 ? 63.354 6.589 -59.263 1.00 75.81 453 TYR A CA 1
ATOM 3638 C C . TYR A 1 453 ? 63.095 7.880 -60.059 1.00 75.81 453 TYR A C 1
ATOM 3640 O O . TYR A 1 453 ? 63.091 8.965 -59.482 1.00 75.81 453 TYR A O 1
ATOM 3648 N N . PHE A 1 454 ? 62.810 7.774 -61.362 1.00 73.50 454 PHE A N 1
ATOM 3649 C CA . PHE A 1 454 ? 62.523 8.916 -62.245 1.00 73.50 454 PHE A CA 1
ATOM 3650 C C . PHE A 1 454 ? 61.035 9.293 -62.309 1.00 73.50 454 PHE A C 1
ATOM 3652 O O . PHE A 1 454 ? 60.667 10.256 -62.977 1.00 73.50 454 PHE A O 1
ATOM 3659 N N . HIS A 1 455 ? 60.174 8.566 -61.591 1.00 71.56 455 HIS A N 1
ATOM 3660 C CA . HIS A 1 455 ? 58.718 8.749 -61.559 1.0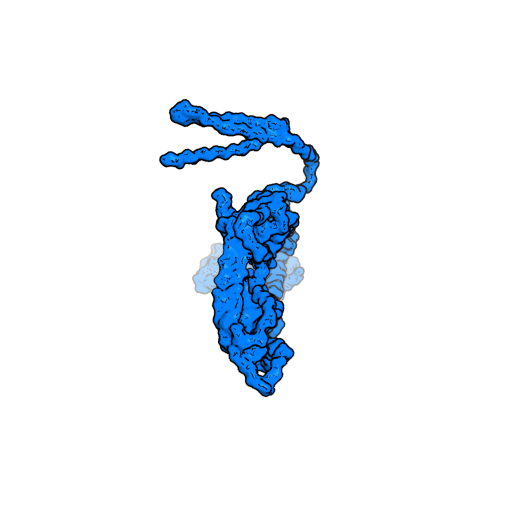0 71.56 455 HIS A CA 1
ATOM 3661 C C . HIS A 1 455 ? 58.011 8.569 -62.914 1.00 71.56 455 HIS A C 1
ATOM 3663 O O . HIS A 1 455 ? 56.980 9.194 -63.170 1.00 71.56 455 HIS A O 1
ATOM 3669 N N . LEU A 1 456 ? 58.522 7.673 -63.754 1.00 71.75 456 LEU A N 1
ATOM 3670 C CA . LEU A 1 456 ? 57.961 7.350 -65.065 1.00 71.75 456 LEU A CA 1
ATOM 3671 C C . LEU A 1 456 ? 57.205 6.011 -65.021 1.00 71.75 456 LEU A C 1
ATOM 3673 O O . LEU A 1 456 ? 57.509 5.157 -64.184 1.00 71.75 456 LEU A O 1
ATOM 3677 N N . PRO A 1 457 ? 56.194 5.798 -65.884 1.00 69.94 457 PRO A N 1
ATOM 3678 C CA . PRO A 1 457 ? 55.595 4.478 -66.038 1.00 69.94 457 PRO A CA 1
ATOM 3679 C C . PRO A 1 457 ? 56.684 3.494 -66.484 1.00 69.94 457 PRO A C 1
ATOM 3681 O O . PRO A 1 457 ? 57.334 3.712 -67.505 1.00 69.94 457 PRO A O 1
ATOM 3684 N N . SER A 1 458 ? 56.886 2.420 -65.714 1.00 63.31 458 SER A N 1
ATOM 3685 C CA . SER A 1 458 ? 57.974 1.458 -65.928 1.00 63.31 458 SER A CA 1
ATOM 3686 C C . SER A 1 458 ? 58.016 0.951 -67.372 1.00 63.31 458 SER A C 1
ATOM 3688 O O . SER A 1 458 ? 59.083 0.917 -67.965 1.00 63.31 458 SER A O 1
ATOM 3690 N N . GLN A 1 459 ? 56.863 0.709 -68.004 1.00 60.88 459 GLN A N 1
ATOM 3691 C CA . GLN A 1 459 ? 56.719 0.166 -69.366 1.00 60.88 459 GLN A CA 1
ATOM 3692 C C . GLN A 1 459 ? 57.206 1.062 -70.533 1.00 60.88 459 GLN A C 1
ATOM 3694 O O . GLN A 1 459 ? 57.062 0.663 -71.683 1.00 60.88 459 GLN A O 1
ATOM 3699 N N . GLY A 1 460 ? 57.800 2.235 -70.278 1.00 62.56 460 GLY A N 1
ATOM 3700 C CA . GLY A 1 460 ? 58.313 3.146 -71.319 1.00 62.56 460 GLY A CA 1
ATOM 3701 C C . GLY A 1 460 ? 59.826 3.396 -71.312 1.00 62.56 460 GLY A C 1
ATOM 3702 O O . GLY A 1 460 ? 60.306 4.203 -72.106 1.00 62.56 460 GLY A O 1
ATOM 3703 N N . ILE A 1 461 ? 60.586 2.760 -70.416 1.00 71.25 461 ILE A N 1
ATOM 3704 C CA . ILE A 1 461 ? 62.020 3.041 -70.253 1.00 71.25 461 ILE A CA 1
ATOM 3705 C C . ILE A 1 461 ? 62.822 2.265 -71.295 1.00 71.25 461 ILE A C 1
ATOM 3707 O O . ILE A 1 461 ? 62.928 1.044 -71.238 1.00 71.25 461 ILE A O 1
ATOM 3711 N N . THR A 1 462 ? 63.389 3.002 -72.244 1.00 72.00 462 THR A N 1
ATOM 3712 C CA . THR A 1 462 ? 64.330 2.508 -73.255 1.00 72.00 462 THR A CA 1
ATOM 3713 C C . THR A 1 462 ? 65.671 3.217 -73.090 1.00 72.00 462 THR A C 1
ATOM 3715 O O . THR A 1 462 ? 65.751 4.267 -72.447 1.00 72.00 462 THR A O 1
ATOM 3718 N N . ILE A 1 463 ? 66.729 2.676 -73.696 1.00 69.56 463 ILE A N 1
ATOM 3719 C CA . ILE A 1 463 ? 68.082 3.247 -73.609 1.00 69.56 463 ILE A CA 1
ATOM 3720 C C . ILE A 1 463 ? 68.126 4.722 -74.063 1.00 69.56 463 ILE A C 1
ATOM 3722 O O . ILE A 1 463 ? 68.814 5.539 -73.459 1.00 69.56 463 ILE A O 1
ATOM 3726 N N . SER A 1 464 ? 67.289 5.099 -75.039 1.00 68.12 464 SER A N 1
ATOM 3727 C CA . SER A 1 464 ? 67.135 6.479 -75.517 1.00 68.12 464 SER A CA 1
ATOM 3728 C C . SER A 1 464 ? 66.490 7.419 -74.496 1.00 68.12 464 SER A C 1
ATOM 3730 O O . SER A 1 464 ? 66.849 8.590 -74.434 1.00 68.12 464 SER A O 1
ATOM 3732 N N . VAL A 1 465 ? 65.570 6.915 -73.667 1.00 69.94 465 VAL A N 1
ATOM 3733 C CA . VAL A 1 465 ? 64.921 7.697 -72.598 1.00 69.94 465 VAL A CA 1
ATOM 3734 C C . VAL A 1 465 ? 65.904 7.949 -71.449 1.00 69.94 465 VAL A C 1
ATOM 3736 O O . VAL A 1 465 ? 65.915 9.029 -70.863 1.00 69.94 465 VAL A O 1
ATOM 3739 N N . ILE A 1 466 ? 66.784 6.988 -71.158 1.00 68.75 466 ILE A N 1
ATOM 3740 C CA . ILE A 1 466 ? 67.843 7.131 -70.145 1.00 68.75 466 ILE A CA 1
ATOM 3741 C C . ILE A 1 466 ? 68.896 8.158 -70.597 1.00 68.75 466 ILE A C 1
ATOM 3743 O O . ILE A 1 466 ? 69.347 8.980 -69.796 1.00 68.75 466 ILE A O 1
ATOM 3747 N N . ASP A 1 467 ? 69.237 8.179 -71.886 1.00 68.75 467 ASP A N 1
ATOM 3748 C CA . ASP A 1 467 ? 70.150 9.169 -72.471 1.00 68.75 467 ASP A CA 1
ATOM 3749 C C . ASP A 1 467 ? 69.578 10.599 -72.449 1.00 68.75 467 ASP A C 1
ATOM 3751 O O . ASP A 1 467 ? 70.320 11.566 -72.273 1.00 68.75 467 ASP A O 1
ATOM 3755 N N . GLU A 1 468 ? 68.262 10.755 -72.592 1.00 69.62 468 GLU A N 1
ATOM 3756 C CA . GLU A 1 468 ? 67.594 12.059 -72.519 1.00 69.62 468 GLU A CA 1
ATOM 3757 C C . GLU A 1 468 ? 67.525 12.586 -71.075 1.00 69.62 468 GLU A C 1
ATOM 3759 O O . GLU A 1 468 ? 67.811 13.756 -70.814 1.00 69.62 468 GLU A O 1
ATOM 3764 N N . ILE A 1 469 ? 67.233 11.705 -70.113 1.00 68.00 469 ILE A N 1
ATOM 3765 C CA . ILE A 1 469 ? 67.135 12.047 -68.686 1.00 68.00 469 ILE A CA 1
ATOM 3766 C C . ILE A 1 469 ? 68.515 12.325 -68.073 1.00 68.00 469 ILE A C 1
ATOM 3768 O O . ILE A 1 469 ? 68.659 13.234 -67.251 1.00 68.00 469 ILE A O 1
ATOM 3772 N N . SER A 1 470 ? 69.546 11.590 -68.495 1.00 64.44 470 SER A N 1
ATOM 3773 C CA . SER A 1 470 ? 70.916 11.758 -67.993 1.00 64.44 470 SER A CA 1
ATOM 3774 C C . SER A 1 470 ? 71.583 13.064 -68.430 1.00 64.44 470 SER A C 1
ATOM 3776 O O . SER A 1 470 ? 72.474 13.548 -67.741 1.00 64.44 470 SER A O 1
ATOM 3778 N N . ARG A 1 471 ? 71.122 13.710 -69.510 1.00 63.91 471 ARG A N 1
ATOM 3779 C CA . ARG A 1 471 ? 71.582 15.064 -69.881 1.00 63.91 471 ARG A CA 1
ATOM 3780 C C . ARG A 1 471 ? 71.114 16.145 -68.907 1.00 63.91 471 ARG A C 1
ATOM 3782 O O . ARG A 1 471 ? 71.753 17.188 -68.806 1.00 63.91 471 ARG A O 1
ATOM 3789 N N . HIS A 1 472 ? 70.009 15.900 -68.205 1.00 58.50 472 HIS A N 1
ATOM 3790 C CA . HIS A 1 472 ? 69.406 16.845 -67.266 1.00 58.50 472 HIS A CA 1
ATOM 3791 C C . HIS A 1 472 ? 69.775 16.579 -65.797 1.00 58.50 472 HIS A C 1
ATOM 3793 O O . HIS A 1 472 ? 69.477 17.415 -64.944 1.00 58.50 472 HIS A O 1
ATOM 3799 N N . GLN A 1 473 ? 70.430 15.455 -65.483 1.00 63.59 473 GLN A N 1
ATOM 3800 C CA . GLN A 1 473 ? 70.831 15.087 -64.122 1.00 63.59 473 GLN A CA 1
ATOM 3801 C C . GLN A 1 473 ? 72.315 14.709 -64.061 1.00 63.59 473 GLN A C 1
ATOM 3803 O O . GLN A 1 473 ? 72.810 14.00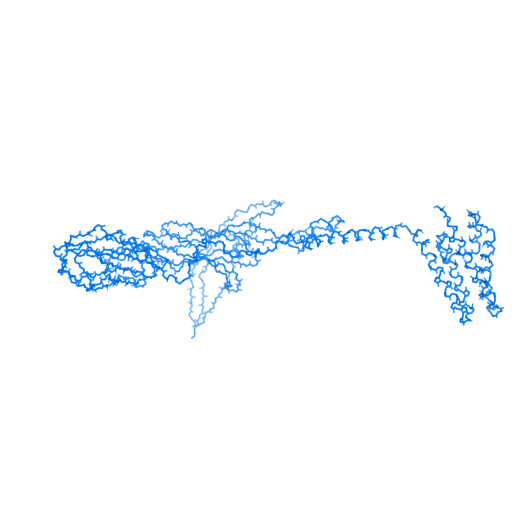7 -64.930 1.00 63.59 473 GLN A O 1
ATOM 3808 N N . SER A 1 474 ? 73.027 15.147 -63.018 1.00 64.56 474 SER A N 1
ATOM 3809 C CA . SER A 1 474 ? 74.480 14.970 -62.844 1.00 64.56 474 SER A CA 1
ATOM 3810 C C . SER A 1 474 ? 74.906 13.522 -62.523 1.00 64.56 474 SER A C 1
ATOM 3812 O O . SER A 1 474 ? 75.534 13.276 -61.493 1.00 64.56 474 SER A O 1
ATOM 3814 N N . ILE A 1 475 ? 74.550 12.552 -63.369 1.00 75.81 475 ILE A N 1
ATOM 3815 C CA . ILE A 1 475 ? 74.967 11.148 -63.248 1.00 75.81 475 ILE A CA 1
ATOM 3816 C C . ILE A 1 475 ? 76.338 10.983 -63.936 1.00 75.81 475 ILE A C 1
ATOM 3818 O O . ILE A 1 475 ? 76.487 11.405 -65.085 1.00 75.81 475 ILE A O 1
ATOM 3822 N N . PRO A 1 476 ? 77.351 10.388 -63.278 1.00 80.88 476 PRO A N 1
ATOM 3823 C CA . PRO A 1 476 ? 78.648 10.121 -63.898 1.00 80.88 476 PRO A CA 1
ATOM 3824 C C . PRO A 1 476 ? 78.529 9.212 -65.125 1.00 80.88 476 PRO A C 1
ATOM 3826 O O . PRO A 1 476 ? 77.758 8.253 -65.108 1.00 80.88 476 PRO A O 1
ATOM 3829 N N . GLN A 1 477 ? 79.343 9.468 -66.154 1.00 76.44 477 GLN A N 1
ATOM 3830 C CA . GLN A 1 477 ? 79.322 8.683 -67.397 1.00 76.44 477 GLN A CA 1
ATOM 3831 C C . GLN A 1 477 ? 79.586 7.186 -67.174 1.00 76.44 477 GLN A C 1
ATOM 3833 O O . GLN A 1 477 ? 78.933 6.369 -67.807 1.00 76.44 477 GLN A O 1
ATOM 3838 N N . ASP A 1 478 ? 80.417 6.826 -66.193 1.00 81.88 478 ASP A N 1
ATOM 3839 C CA . ASP A 1 478 ? 80.711 5.429 -65.834 1.00 81.88 478 ASP A CA 1
ATOM 3840 C C . ASP A 1 478 ? 79.451 4.616 -65.460 1.00 81.88 478 ASP A C 1
ATOM 3842 O O . ASP A 1 478 ? 79.278 3.475 -65.878 1.00 81.88 478 ASP A O 1
ATOM 3846 N N . ILE A 1 479 ? 78.506 5.219 -64.728 1.00 81.19 479 ILE A N 1
ATOM 3847 C CA . ILE A 1 479 ? 77.250 4.553 -64.335 1.00 81.19 479 ILE A CA 1
ATOM 3848 C C . ILE A 1 479 ? 76.272 4.467 -65.513 1.00 81.19 479 ILE A C 1
ATOM 3850 O O . ILE A 1 479 ? 75.499 3.513 -65.610 1.00 81.19 479 ILE A O 1
ATOM 3854 N N . LEU A 1 480 ? 76.304 5.447 -66.420 1.00 78.00 480 LEU A N 1
ATOM 3855 C CA . LEU A 1 480 ? 75.484 5.438 -67.634 1.00 78.00 480 LEU A CA 1
ATOM 3856 C C . LEU A 1 480 ? 75.955 4.378 -68.626 1.00 78.00 480 LEU A C 1
ATOM 3858 O O . LEU A 1 480 ? 75.121 3.717 -69.240 1.00 78.00 480 LEU A O 1
ATOM 3862 N N . ASP A 1 481 ? 77.264 4.184 -68.753 1.00 81.69 481 ASP A N 1
ATOM 3863 C CA . ASP A 1 481 ? 77.823 3.153 -69.622 1.00 81.69 481 ASP A CA 1
ATOM 3864 C C . ASP A 1 481 ? 77.510 1.751 -69.077 1.00 81.69 481 ASP A C 1
ATOM 3866 O O . ASP A 1 481 ? 76.983 0.928 -69.823 1.00 81.69 481 ASP A O 1
ATOM 3870 N N . LYS A 1 482 ? 77.629 1.528 -67.758 1.00 83.56 482 LYS A N 1
ATOM 3871 C CA . LYS A 1 482 ? 77.156 0.287 -67.108 1.00 83.56 482 LYS A CA 1
ATOM 3872 C C . LYS A 1 482 ? 75.664 0.032 -67.326 1.00 83.56 482 LYS A C 1
ATOM 3874 O O . LYS A 1 482 ? 75.260 -1.077 -67.658 1.00 83.56 482 LYS A O 1
ATOM 3879 N N . LEU A 1 483 ? 74.821 1.059 -67.186 1.00 82.25 483 LEU A N 1
ATOM 3880 C CA . LEU A 1 483 ? 73.389 0.949 -67.488 1.00 82.25 483 LEU A CA 1
ATOM 3881 C C . LEU A 1 483 ? 73.153 0.519 -68.940 1.00 82.25 483 LEU A C 1
ATOM 3883 O O . LEU A 1 483 ? 72.355 -0.383 -69.192 1.00 82.25 483 LEU A O 1
ATOM 3887 N N . ARG A 1 484 ? 73.845 1.149 -69.894 1.00 82.25 484 ARG A N 1
ATOM 3888 C CA . ARG A 1 484 ? 73.731 0.818 -71.319 1.00 82.25 484 ARG A CA 1
ATOM 3889 C C . ARG A 1 484 ? 74.151 -0.612 -71.601 1.00 82.25 484 ARG A C 1
ATOM 3891 O O . ARG A 1 484 ? 73.490 -1.277 -72.394 1.00 82.25 484 ARG A O 1
ATOM 3898 N N . ASP A 1 485 ? 75.220 -1.070 -70.971 1.00 84.12 485 ASP A N 1
ATOM 3899 C CA . ASP A 1 485 ? 75.738 -2.412 -71.188 1.00 84.12 485 ASP A CA 1
ATOM 3900 C C . ASP A 1 485 ? 74.791 -3.467 -70.606 1.00 84.12 485 ASP A C 1
ATOM 3902 O O . ASP A 1 485 ? 74.437 -4.396 -71.325 1.00 84.12 485 ASP A O 1
ATOM 3906 N N . ILE A 1 486 ? 74.203 -3.247 -69.421 1.00 84.00 486 ILE A N 1
ATOM 3907 C CA . ILE A 1 486 ? 73.141 -4.124 -68.888 1.00 84.00 486 ILE A CA 1
ATOM 3908 C C . ILE A 1 486 ? 71.949 -4.212 -69.857 1.00 84.00 486 ILE A C 1
ATOM 3910 O O . ILE A 1 486 ? 71.447 -5.307 -70.119 1.00 84.00 486 ILE A O 1
ATOM 3914 N N . PHE A 1 487 ? 71.492 -3.084 -70.416 1.00 83.00 487 PHE A N 1
ATOM 3915 C CA . PHE A 1 487 ? 70.386 -3.074 -71.383 1.00 83.00 487 PHE A CA 1
ATOM 3916 C C . PHE A 1 487 ? 70.736 -3.823 -72.677 1.00 83.00 487 PHE A C 1
ATOM 3918 O O . PHE A 1 487 ? 69.930 -4.629 -73.142 1.00 83.00 487 PHE A O 1
ATOM 3925 N N . LYS A 1 488 ? 71.937 -3.610 -73.230 1.00 83.44 488 LYS A N 1
ATOM 3926 C CA . LYS A 1 488 ? 72.413 -4.327 -74.425 1.00 83.44 488 LYS A CA 1
ATOM 3927 C C . LYS A 1 488 ? 72.520 -5.827 -74.174 1.00 83.44 488 LYS A C 1
ATOM 3929 O O . LYS A 1 488 ? 72.070 -6.603 -75.008 1.00 83.44 488 LYS A O 1
ATOM 3934 N N . GLU A 1 489 ? 73.083 -6.235 -73.042 1.00 83.12 489 GLU A N 1
ATOM 3935 C CA . GLU A 1 489 ? 73.238 -7.645 -72.679 1.00 83.12 489 GLU A CA 1
ATOM 3936 C C . GLU A 1 489 ? 71.875 -8.327 -72.492 1.00 83.12 489 GLU A C 1
ATOM 3938 O O . GLU A 1 489 ? 71.671 -9.441 -72.976 1.00 83.12 489 GLU A O 1
ATOM 3943 N N . CYS A 1 490 ? 70.899 -7.637 -71.889 1.00 81.69 490 CYS A N 1
ATOM 3944 C CA . CYS A 1 490 ? 69.522 -8.130 -71.793 1.00 81.69 490 CYS A CA 1
ATOM 3945 C C . CYS A 1 490 ? 68.847 -8.249 -73.174 1.00 81.69 490 CYS A C 1
ATOM 3947 O O . CYS A 1 490 ? 68.174 -9.246 -73.442 1.00 81.69 490 CYS A O 1
ATOM 3949 N N . ASP A 1 491 ? 69.047 -7.278 -74.071 1.00 81.12 491 ASP A N 1
ATOM 3950 C CA . ASP A 1 491 ? 68.500 -7.319 -75.433 1.00 81.12 491 ASP A CA 1
ATOM 3951 C C . ASP A 1 491 ? 69.139 -8.437 -76.274 1.00 81.12 491 ASP A C 1
ATOM 3953 O O . ASP A 1 491 ? 68.427 -9.186 -76.947 1.00 81.12 491 ASP A O 1
ATOM 3957 N N . ILE A 1 492 ? 70.464 -8.610 -76.202 1.00 81.69 492 ILE A N 1
ATOM 3958 C CA . ILE A 1 492 ? 71.183 -9.709 -76.866 1.00 81.69 492 ILE A CA 1
ATOM 3959 C C . ILE A 1 492 ? 70.689 -11.049 -76.325 1.00 81.69 492 ILE A C 1
ATOM 3961 O O . ILE A 1 492 ? 70.376 -11.948 -77.106 1.00 81.69 492 ILE A O 1
ATOM 3965 N N . ALA A 1 493 ? 70.551 -11.181 -75.005 1.00 79.50 493 ALA A N 1
ATOM 3966 C CA . ALA A 1 493 ? 70.051 -12.398 -74.384 1.00 79.50 493 ALA A CA 1
ATOM 3967 C C . ALA A 1 493 ? 68.621 -12.746 -74.822 1.00 79.50 493 ALA A C 1
ATOM 3969 O O . ALA A 1 493 ? 68.303 -13.927 -74.960 1.00 79.50 493 ALA A O 1
ATOM 3970 N N . ARG A 1 494 ? 67.776 -11.752 -75.126 1.00 73.44 494 ARG A N 1
ATOM 3971 C CA . ARG A 1 494 ? 66.407 -11.984 -75.610 1.00 73.44 494 ARG A CA 1
ATOM 3972 C C . ARG A 1 494 ? 66.351 -12.617 -77.004 1.00 73.44 494 ARG A C 1
ATOM 3974 O O . ARG A 1 494 ? 65.387 -13.315 -77.310 1.00 73.44 494 ARG A O 1
ATOM 3981 N N . TYR A 1 495 ? 67.374 -12.406 -77.837 1.00 74.88 495 TYR A N 1
ATOM 3982 C CA . TYR A 1 495 ? 67.445 -12.949 -79.203 1.00 74.88 495 TYR A CA 1
ATOM 3983 C C . TYR A 1 495 ? 68.478 -14.079 -79.377 1.00 74.88 495 TYR A C 1
ATOM 3985 O O . TYR A 1 495 ? 68.363 -14.860 -80.319 1.00 74.88 495 TYR A O 1
ATOM 3993 N N . ALA A 1 496 ? 69.456 -14.203 -78.473 1.00 73.81 496 ALA A N 1
ATOM 3994 C CA . ALA A 1 496 ? 70.565 -15.160 -78.542 1.00 73.81 496 ALA A CA 1
ATOM 3995 C C . ALA A 1 496 ? 70.922 -15.768 -77.162 1.00 73.81 496 ALA A C 1
ATOM 3997 O O . ALA A 1 496 ? 72.088 -15.875 -76.784 1.00 73.81 496 ALA A O 1
ATOM 3998 N N . ALA A 1 497 ? 69.917 -16.209 -76.396 1.00 62.50 497 ALA A N 1
ATOM 3999 C CA . ALA A 1 497 ? 70.079 -16.725 -75.026 1.00 62.50 497 ALA A CA 1
ATOM 4000 C C . ALA A 1 497 ? 71.047 -17.923 -74.879 1.00 62.50 497 ALA A C 1
ATOM 4002 O O . ALA A 1 497 ? 71.610 -18.152 -73.806 1.00 62.50 497 ALA A O 1
ATOM 4003 N N . SER A 1 498 ? 71.235 -18.722 -75.934 1.00 61.81 498 SER A N 1
ATOM 4004 C CA . SER A 1 498 ? 72.015 -19.966 -75.884 1.00 61.81 498 SER A CA 1
ATOM 4005 C C . SER A 1 498 ? 73.534 -19.762 -75.859 1.00 61.81 498 SER A C 1
ATOM 4007 O O . SER A 1 498 ? 74.237 -20.659 -75.399 1.00 61.81 498 SER A O 1
ATOM 4009 N N . SER A 1 499 ? 74.045 -18.609 -76.307 1.00 61.59 499 SER A N 1
ATOM 4010 C CA . SER A 1 499 ? 75.488 -18.319 -76.396 1.00 61.59 499 SER A CA 1
ATOM 4011 C C . SER A 1 499 ? 76.075 -17.600 -75.176 1.00 61.59 499 SER A C 1
ATOM 4013 O O . SER A 1 499 ? 77.279 -17.375 -75.140 1.00 61.59 499 SER A O 1
ATOM 4015 N N . MET A 1 500 ? 75.259 -17.247 -74.177 1.00 65.56 500 MET A N 1
ATOM 4016 C CA . MET A 1 500 ? 75.726 -16.520 -72.989 1.00 65.56 500 MET A CA 1
ATOM 4017 C C . MET A 1 500 ? 76.317 -17.459 -71.932 1.00 65.56 500 MET A C 1
ATOM 4019 O O . MET A 1 500 ? 75.685 -18.450 -71.542 1.00 65.56 500 MET A O 1
ATOM 4023 N N . GLU A 1 501 ? 77.514 -17.141 -71.443 1.00 73.81 501 GLU A N 1
ATOM 4024 C CA . GLU A 1 501 ? 78.193 -17.878 -70.374 1.00 73.81 501 GLU A CA 1
ATOM 4025 C C . GLU A 1 501 ? 77.696 -17.458 -68.982 1.00 73.81 501 GLU A C 1
ATOM 4027 O O . GLU A 1 501 ? 77.293 -16.323 -68.749 1.00 73.81 501 GLU A O 1
ATOM 4032 N N . ASN A 1 502 ? 77.767 -18.359 -67.999 1.00 73.81 502 ASN A N 1
ATOM 4033 C CA . ASN A 1 502 ? 77.343 -18.038 -66.628 1.00 73.81 502 ASN A CA 1
ATOM 4034 C C . ASN A 1 502 ? 78.199 -16.925 -65.983 1.00 73.81 502 ASN A C 1
ATOM 4036 O O . ASN A 1 502 ? 77.729 -16.242 -65.075 1.00 73.81 502 ASN A O 1
ATOM 4040 N N . LEU A 1 503 ? 79.434 -16.724 -66.461 1.00 74.00 503 LEU A N 1
ATOM 4041 C CA . LEU A 1 503 ? 80.311 -15.635 -66.023 1.00 74.00 503 LEU A CA 1
ATOM 4042 C C . LEU A 1 503 ? 79.773 -14.258 -66.441 1.00 74.00 503 LEU A C 1
ATOM 4044 O O . LEU A 1 503 ? 79.844 -13.323 -65.646 1.00 74.00 503 LEU A O 1
ATOM 4048 N N . THR A 1 504 ? 79.179 -14.134 -67.636 1.00 78.19 504 THR A N 1
ATOM 4049 C CA . THR A 1 504 ? 78.586 -12.865 -68.090 1.00 78.19 504 THR A CA 1
ATOM 4050 C C . THR A 1 504 ? 77.310 -12.547 -67.314 1.00 78.19 504 THR A C 1
ATOM 4052 O O . THR A 1 504 ? 77.097 -11.405 -66.926 1.00 78.19 504 THR A O 1
ATOM 4055 N N . MET A 1 505 ? 76.515 -13.561 -66.954 1.00 79.25 505 MET A N 1
ATOM 4056 C CA . MET A 1 505 ? 75.338 -13.380 -66.091 1.00 79.25 505 MET A CA 1
ATOM 4057 C C . MET A 1 505 ? 75.714 -12.852 -64.705 1.00 79.25 505 MET A C 1
ATOM 4059 O O . MET A 1 505 ? 75.087 -11.915 -64.221 1.00 79.25 505 MET A O 1
ATOM 4063 N N . GLN A 1 506 ? 76.757 -13.406 -64.078 1.00 82.19 506 GLN A N 1
ATOM 4064 C CA . GLN A 1 506 ? 77.234 -12.925 -62.776 1.00 82.19 506 GLN A CA 1
ATOM 4065 C C . GLN A 1 506 ? 77.793 -11.497 -62.847 1.00 82.19 506 GLN A C 1
ATOM 4067 O O . GLN A 1 506 ? 77.571 -10.717 -61.922 1.00 82.19 506 GLN A O 1
ATOM 4072 N N . ALA A 1 507 ? 78.478 -11.142 -63.940 1.00 84.88 507 ALA A N 1
ATOM 4073 C CA . ALA A 1 507 ? 78.956 -9.780 -64.168 1.00 84.88 507 ALA A CA 1
ATOM 4074 C C . ALA A 1 507 ? 77.788 -8.783 -64.264 1.00 84.88 507 ALA A C 1
ATOM 4076 O O . ALA A 1 507 ? 77.773 -7.795 -63.535 1.00 84.88 507 ALA A O 1
ATOM 4077 N N . VAL A 1 508 ? 76.756 -9.108 -65.053 1.00 85.38 508 VAL A N 1
ATOM 4078 C CA . VAL A 1 508 ? 75.550 -8.275 -65.212 1.00 85.38 508 VAL A CA 1
ATOM 4079 C C . VAL A 1 508 ? 74.789 -8.102 -63.890 1.00 85.38 508 VAL A C 1
ATOM 4081 O O . VAL A 1 508 ? 74.294 -7.012 -63.608 1.00 85.38 508 VAL A O 1
ATOM 4084 N N . LEU A 1 509 ? 74.718 -9.138 -63.041 1.00 85.81 509 LEU A N 1
ATOM 4085 C CA . LEU A 1 509 ? 74.088 -9.018 -61.716 1.00 85.81 509 LEU A CA 1
ATOM 4086 C C . LEU A 1 509 ? 74.843 -8.029 -60.827 1.00 85.81 509 LEU A C 1
ATOM 4088 O O . LEU A 1 509 ? 74.236 -7.185 -60.172 1.00 85.81 509 LEU A O 1
ATOM 4092 N N . LYS A 1 510 ? 76.173 -8.134 -60.821 1.00 86.56 510 LYS A N 1
ATOM 4093 C CA . LYS A 1 510 ? 77.037 -7.278 -60.014 1.00 86.56 510 LYS A CA 1
ATOM 4094 C C . LYS A 1 510 ? 76.977 -5.824 -60.484 1.00 86.56 510 LYS A C 1
ATOM 4096 O O . LYS A 1 510 ? 76.888 -4.918 -59.662 1.00 86.56 510 LYS A O 1
ATOM 4101 N N . GLU A 1 511 ? 76.966 -5.594 -61.794 1.00 86.06 511 GLU A N 1
ATOM 4102 C CA . GLU A 1 511 ? 76.788 -4.256 -62.364 1.00 86.06 511 GLU A CA 1
ATOM 4103 C C . GLU A 1 511 ? 75.414 -3.669 -62.015 1.00 86.06 511 GLU A C 1
ATOM 4105 O O . GLU A 1 511 ? 75.326 -2.498 -61.642 1.00 86.06 511 GLU A O 1
ATOM 4110 N N . LEU A 1 512 ? 74.347 -4.478 -62.049 1.00 86.62 512 LEU A N 1
ATOM 4111 C CA . LEU A 1 512 ? 73.010 -4.060 -61.617 1.00 86.62 512 LEU A CA 1
ATOM 4112 C C . LEU A 1 512 ? 72.999 -3.624 -60.141 1.00 86.62 512 LEU A C 1
ATOM 4114 O O . LEU A 1 512 ? 72.413 -2.590 -59.809 1.00 86.62 512 LEU A O 1
ATOM 4118 N N . GLU A 1 513 ? 73.645 -4.386 -59.257 1.00 86.25 513 GLU A N 1
ATOM 4119 C CA . GLU A 1 513 ? 73.772 -4.044 -57.836 1.00 86.25 513 GLU A CA 1
ATOM 4120 C C . GLU A 1 513 ? 74.544 -2.738 -57.622 1.00 86.25 513 GLU A C 1
ATOM 4122 O O . GLU A 1 513 ? 74.068 -1.867 -56.890 1.00 86.25 513 GLU A O 1
ATOM 4127 N N . GLU A 1 514 ? 75.681 -2.564 -58.302 1.00 85.12 514 GLU A N 1
ATOM 4128 C CA . GLU A 1 514 ? 76.506 -1.352 -58.225 1.00 85.12 514 GLU A CA 1
ATOM 4129 C C . GLU A 1 514 ? 75.734 -0.105 -58.686 1.00 85.12 514 GLU A C 1
ATOM 4131 O O . GLU A 1 514 ? 75.779 0.943 -58.034 1.00 85.12 514 GLU A O 1
ATOM 4136 N N . VAL A 1 515 ? 74.975 -0.217 -59.781 1.00 83.94 515 VAL A N 1
ATOM 4137 C CA . VAL A 1 515 ? 74.135 0.870 -60.303 1.00 83.94 515 VAL A CA 1
ATOM 4138 C C . VAL A 1 515 ? 73.017 1.224 -59.317 1.00 83.94 515 VAL A C 1
ATOM 4140 O O . VAL A 1 515 ? 72.789 2.403 -59.027 1.00 83.94 515 VAL A O 1
ATOM 4143 N N . ILE A 1 516 ? 72.320 0.225 -58.767 1.00 84.38 516 ILE A N 1
ATOM 4144 C CA . ILE A 1 516 ? 71.227 0.445 -57.808 1.00 84.38 516 ILE A CA 1
ATOM 4145 C C . ILE A 1 516 ? 71.759 1.061 -56.510 1.00 84.38 516 ILE A C 1
ATOM 4147 O O . ILE A 1 516 ? 71.152 2.007 -55.999 1.00 84.38 516 ILE A O 1
ATOM 4151 N N . GLU A 1 517 ? 72.896 0.583 -55.997 1.00 84.75 517 GLU A N 1
ATOM 4152 C CA . GLU A 1 517 ? 73.535 1.119 -54.793 1.00 84.75 517 GLU A CA 1
ATOM 4153 C C . GLU A 1 517 ? 73.996 2.568 -54.996 1.00 84.75 517 GLU A C 1
ATOM 4155 O O . GLU A 1 517 ? 73.737 3.425 -54.143 1.00 84.75 517 GLU A O 1
ATOM 4160 N N . TYR A 1 518 ? 74.602 2.874 -56.149 1.00 83.44 518 TYR A N 1
ATOM 4161 C CA . TYR A 1 518 ? 75.011 4.234 -56.494 1.00 83.44 518 TYR A CA 1
ATOM 4162 C C . TYR A 1 518 ? 73.812 5.192 -56.516 1.00 83.44 518 TYR A C 1
ATOM 4164 O O . TYR A 1 518 ? 73.825 6.228 -55.841 1.00 83.44 518 TYR A O 1
ATOM 4172 N N . LEU A 1 519 ? 72.741 4.819 -57.224 1.00 79.31 519 LEU A N 1
ATOM 4173 C CA . LEU A 1 519 ? 71.516 5.617 -57.318 1.00 79.31 519 LEU A CA 1
ATOM 4174 C C . LEU A 1 519 ? 70.799 5.747 -55.963 1.00 79.31 519 LEU A C 1
ATOM 4176 O O . LEU A 1 519 ? 70.198 6.783 -55.675 1.00 79.31 519 LEU A O 1
ATOM 4180 N N . GLN A 1 520 ? 70.891 4.734 -55.096 1.00 79.19 520 GLN A N 1
ATOM 4181 C CA . GLN A 1 520 ? 70.340 4.777 -53.740 1.00 79.19 520 GLN A CA 1
ATOM 4182 C C . GLN A 1 520 ? 71.119 5.741 -52.829 1.00 79.19 520 GLN A C 1
ATOM 4184 O O . GLN A 1 520 ? 70.512 6.434 -52.005 1.00 79.19 520 GLN A O 1
ATOM 4189 N N . LYS A 1 521 ? 72.451 5.783 -52.960 1.00 77.81 521 LYS A N 1
ATOM 4190 C CA . LYS A 1 521 ? 73.347 6.628 -52.154 1.00 77.81 521 LYS A CA 1
ATOM 4191 C C . LYS A 1 521 ? 73.302 8.092 -52.591 1.00 77.81 521 LYS A C 1
ATOM 4193 O O . LYS A 1 521 ? 73.257 8.980 -51.741 1.00 77.81 521 LYS A O 1
ATOM 4198 N N . HIS A 1 522 ? 73.243 8.344 -53.896 1.00 69.62 522 HIS A N 1
ATOM 4199 C CA . HIS A 1 522 ? 73.074 9.675 -54.479 1.00 69.62 522 HIS A CA 1
ATOM 4200 C C . HIS A 1 522 ? 71.602 9.958 -54.759 1.00 69.62 522 HIS A C 1
ATOM 4202 O O . HIS A 1 522 ? 71.168 10.140 -55.895 1.00 69.62 522 HIS A O 1
ATOM 4208 N N . LYS A 1 523 ? 70.815 9.992 -53.683 1.00 63.22 523 LYS A N 1
ATOM 4209 C CA . LYS A 1 523 ? 69.413 10.390 -53.747 1.00 63.22 523 LYS A CA 1
ATOM 4210 C C . LYS A 1 523 ? 69.353 11.862 -54.155 1.00 63.22 523 LYS A C 1
ATOM 4212 O O . LYS A 1 523 ? 69.652 12.735 -53.343 1.00 63.22 523 LYS A O 1
ATOM 4217 N N . ILE A 1 524 ? 69.016 12.130 -55.413 1.00 54.72 524 ILE A N 1
ATOM 4218 C CA . ILE A 1 524 ? 68.893 13.493 -55.928 1.00 54.72 524 ILE A CA 1
ATOM 4219 C C . ILE A 1 524 ? 67.792 14.179 -55.120 1.00 54.72 524 ILE A C 1
ATOM 4221 O O . ILE A 1 524 ? 66.639 13.743 -55.131 1.00 54.72 524 ILE A O 1
ATOM 4225 N N . SER A 1 525 ? 68.154 15.213 -54.358 1.00 44.22 525 SER A N 1
ATOM 4226 C CA . SER A 1 525 ? 67.163 16.112 -53.781 1.00 44.22 525 SER A CA 1
ATOM 4227 C C . SER A 1 525 ? 66.568 16.912 -54.936 1.00 44.22 525 SER A C 1
ATOM 4229 O O . SER A 1 525 ? 67.215 17.829 -55.442 1.00 44.22 525 SER A O 1
ATOM 4231 N N . ALA A 1 526 ? 65.385 16.509 -55.387 1.00 38.97 526 ALA A N 1
ATOM 4232 C CA . ALA A 1 526 ? 64.529 17.340 -56.219 1.00 38.97 526 ALA A CA 1
ATOM 4233 C C . ALA A 1 526 ? 63.607 18.166 -55.323 1.00 38.97 526 ALA A C 1
ATOM 4235 O O . ALA A 1 526 ? 63.024 17.564 -54.386 1.00 38.97 526 ALA A O 1
#

pLDDT: mean 78.62, std 16.16, range [32.31, 96.0]

Solvent-accessible surface area (backbone atoms only — not comparable to full-atom values): 31036 Å² total; per-residue (Å²): 137,91,85,86,84,89,86,88,85,89,84,81,81,91,63,64,46,79,43,74,45,63,61,50,76,48,79,55,99,90,46,77,47,72,50,74,69,47,81,46,76,41,74,78,75,85,78,77,84,80,71,100,70,75,93,57,75,67,68,58,52,63,67,39,50,83,31,42,43,41,43,73,46,62,77,59,53,66,39,42,48,48,32,61,39,52,32,38,35,37,40,40,33,37,103,54,51,78,42,79,73,48,82,66,47,65,49,60,66,60,50,51,72,53,78,68,50,83,68,46,79,51,78,47,71,64,89,95,44,75,28,44,32,42,38,35,41,29,42,33,28,28,75,47,68,42,80,38,50,48,35,40,37,38,32,43,30,25,38,47,44,77,66,79,73,79,82,74,78,94,83,72,84,68,57,79,81,47,68,55,68,60,37,67,76,67,52,61,61,43,75,44,81,46,76,43,63,23,67,61,42,77,32,39,21,36,72,72,72,76,76,76,60,58,95,80,56,60,65,23,24,31,51,73,48,80,49,71,49,70,42,65,44,67,41,42,44,52,42,76,28,40,35,44,35,39,37,37,53,62,47,31,70,87,42,48,66,80,72,72,84,76,68,49,101,50,36,53,53,51,81,60,52,72,51,77,56,99,60,36,42,36,35,43,28,48,35,25,39,69,43,48,85,49,50,55,45,79,59,47,63,45,49,32,33,25,74,88,80,72,41,63,47,72,53,73,48,68,63,42,70,36,47,38,36,78,65,60,99,85,64,76,83,63,75,73,60,58,65,60,47,48,67,59,54,68,62,55,80,70,82,61,79,87,78,72,83,73,80,73,92,59,89,65,94,82,70,88,82,73,80,59,65,92,76,37,66,68,56,61,56,54,67,48,48,67,57,52,52,51,50,54,51,50,52,51,50,54,54,53,46,57,56,66,77,34,65,66,62,44,34,52,67,44,28,65,56,52,34,54,56,26,52,54,51,22,55,54,25,56,75,68,69,37,61,63,64,21,40,53,32,49,49,50,29,51,34,45,33,51,13,32,71,72,72,45,70,38,95,70,75,44,75,70,52,53,59,59,52,46,75,78,41,99,65,61,68,72,58,53,52,53,51,51,48,49,53,50,53,36,54,48,38,73,78,48,50,86,79,66,55,73,67,58,54,54,50,48,52,51,52,52,50,53,50,51,51,50,54,63,72,60,62,78,87,124

Radius of gyration: 51.9 Å; Cα contacts (8 Å, |Δi|>4): 760; chains: 1; bounding box: 123×52×139 Å

Foldseek 3Di:
DDDDDDDDDDDDDPDFAKDKDDQDWDDDPRDIDTDDIDIDGGDDDPDDDDDDDDDDPVVVVVVVCVAWAKAKDWPDQEAAAQWKTKIKIKIWHHPWDKAPKDDKDFDDDQKDKADKDQWDWDWDDDPNDITIITMIMIMMGGNDQDWDKIGFIKMKIWIFDFDDDDCDDDDDPVVVPPDPVVCVVVTPTDTDIDIHTYDIGIHGYHYQDPPQDDPPAQQAEADKDKDKDWPDQEEEQLDKIKIKMKIFGDGNPVSFDDFAQDDDPQKDWDDWDWDDDPGMIMTIIIIGGNDQPDFWGDKTKGWYQHPVVSHIDIDIDDRGTHGYHYDDPPDDNPNPVNVVVCVVCVVPVPPPVPDDDPDPPDDPPDDPDDDDLVPDPVSVVVVCVVVVVVVVVVVVVVVVVVCVVCLLVVLLVCLVVLLVVLLVQLVVCLVVVVQLSNLVSLLQNLLSNVCSLVVHDSVPDDLVVLVVVCVVDVDDVVLNVLVVVSRVVSVCCNVPVPPDDSVVSVVSSVSSVVSSVVCNVCRPDD